Protein AF-A0A9D9TMI5-F1 (afdb_monomer_lite)

Foldseek 3Di:
DPPDPPDPCLVVQLVVLLVVLVVLLVLLVVLCVVQVVLLCPDPSVLLCCCLPPNQAQVDLQSLLFFNPLSVVCNVVVVPLVVLLVVLSVLQSQLVVLLCVQQVDGSLLVLVLCLLQLVLCSRGSALLSQLSSLQSLLLSCLLVVPLVSVLSSLLSNLRSHVLLVLQLQLLVVLQVLCCQLVVDRDCSSNVSSVSSVVSNQVRLVVSCVRNVDSCSNVSSCVVQVKDQDPFFDQLVVAPQLLLSLLVVLLLVLLVVLVVVLVCCRVVSDDDRSSLNSLSSSSVVLNVVNGGIDGNDSNPVSNVQSSHVSNVNNVSRCCVVCVPCCPVVVVVNVVSVLVNQLSLCVVPDNVVSVVRSCLSCVLSCLQPVDPPDPRNVVSSVVVSVVSSVVSSVLSSCVSVVNHSSD

Secondary structure (DSSP, 8-state):
-------THHHHHHHHHHHHHHHHHHHHHHHHTT-GGGTT-THHHHHHHHHHH-S-SS-SSGGGS-SHHHHHHHHTTT-HHHHHHHHHHHHHHHHHHHHHHH---HHHHHHHHHHTTGGGGTSSSSHHHHHHHHHHHHHHHHHT-HHHHHHHHHHHHHHSS-HHHHHHHHHHHHHHHHHHH----THHHHHHHHHHHHHHHHHHHHHHHHS-TTHHHHHHHHTT-EE-SSPPPGGGSS-HHHHHHHHHHHHHHHHHHHHHHHHHHT-----HHHHHHHHHHHHHHHHHHHEE-S--TTHHHHHHTSHHHHHHHHHHHHH-TTHHHHTHHHHHHHHHHHHHHHTTTS-HHHHHHHHHHHHHHHHHHHTS-S-HHHHHHHHHHHHHHHHHHHHHHHHHHTT--TT-

Sequence (404 aa):
MIFDNKNDNSNLKLIAFIVFLLVIFISGWAIFANNLANFFIWDAGYYHKISIENYNAYSKDTPAFFPLLPLIIASLKQNQYLITLANTFFLCSGAIILQKIIKIDLKWWMFIILTSHFFYFFLPYTESIFFIGGAILLAGIHKKQTAITCLGIAICSLSRPVFVLLSFSFIVLFFIEWYVSKKRNYTLIFYSFLALFTTACHFSYLKLKTGNWMAFFDAQKLWGHKIEKGITFPFELNHVAVGFFLIIAFVYCLVAIYFVLNVINFKIKSDRATLFSAIFLSSFLGLMINIQTPDFSGLNRYILCSPFFVYFLIAIKKNFPNLFSNQKILLFSIIAAVNIAFWSNLPLKNIITFFFSTIYFYFFYFFIPQTKISKMCFYLYCLLLLGLQIYFLNRFIHFLWVSG

Structure (mmCIF, N/CA/C/O backbone):
data_AF-A0A9D9TMI5-F1
#
_entry.id   AF-A0A9D9TMI5-F1
#
loop_
_atom_site.group_PDB
_atom_site.id
_atom_site.type_symbol
_atom_site.label_atom_id
_atom_site.label_alt_id
_atom_site.label_comp_id
_atom_site.label_asym_id
_atom_site.label_entity_id
_atom_site.label_seq_id
_atom_site.pdbx_PDB_ins_code
_atom_site.Cartn_x
_atom_site.Cartn_y
_atom_site.Cartn_z
_atom_site.occupancy
_atom_site.B_iso_or_equiv
_atom_site.auth_seq_id
_atom_site.auth_comp_id
_atom_site.auth_asym_id
_atom_site.auth_atom_id
_atom_site.pdbx_PDB_model_num
ATOM 1 N N . MET A 1 1 ? -22.854 -10.930 30.946 1.00 39.53 1 MET A N 1
ATOM 2 C CA . MET A 1 1 ? -22.493 -11.023 29.513 1.00 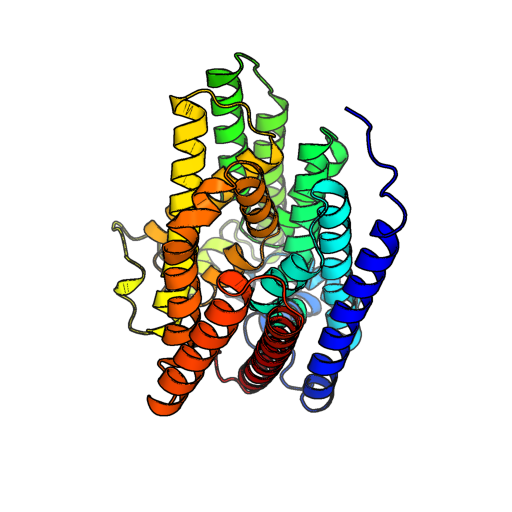39.53 1 MET A CA 1
ATOM 3 C C . MET A 1 1 ? -21.768 -12.336 29.295 1.00 39.53 1 MET A C 1
ATOM 5 O O . MET A 1 1 ? -20.617 -12.467 29.683 1.00 39.53 1 MET A O 1
ATOM 9 N N . ILE A 1 2 ? -22.489 -13.319 28.765 1.00 31.91 2 ILE A N 1
ATOM 10 C CA . ILE A 1 2 ? -21.973 -14.641 28.413 1.00 31.91 2 ILE A CA 1
ATOM 11 C C . ILE A 1 2 ? -21.154 -14.455 27.131 1.00 31.91 2 ILE A C 1
ATOM 13 O O . ILE A 1 2 ? -21.706 -14.063 26.103 1.00 31.91 2 ILE A O 1
ATOM 17 N N . PHE A 1 3 ? -19.835 -14.642 27.202 1.00 34.47 3 PHE A N 1
ATOM 18 C CA . PHE A 1 3 ? -18.997 -14.674 26.007 1.00 34.47 3 PHE A CA 1
ATOM 19 C C . PHE A 1 3 ? -19.249 -15.996 25.286 1.00 34.47 3 PHE A C 1
ATOM 21 O O . PHE A 1 3 ? -18.763 -17.056 25.664 1.00 34.47 3 PHE A O 1
ATOM 28 N N . ASP A 1 4 ? -20.099 -15.871 24.278 1.00 38.91 4 ASP A N 1
ATOM 29 C CA . ASP A 1 4 ? -20.584 -16.889 23.364 1.00 38.91 4 ASP A CA 1
ATOM 30 C C . ASP A 1 4 ? -19.421 -17.658 22.702 1.00 38.91 4 ASP A C 1
ATOM 32 O O . ASP A 1 4 ? -18.491 -17.075 22.131 1.00 38.91 4 ASP A O 1
ATOM 36 N N . ASN A 1 5 ? -19.495 -18.983 22.786 1.00 40.81 5 ASN A N 1
ATOM 37 C CA . ASN A 1 5 ? -18.499 -19.965 22.362 1.00 40.81 5 ASN A CA 1
ATOM 38 C C . ASN A 1 5 ? -18.481 -20.108 20.817 1.00 40.81 5 ASN A C 1
ATOM 40 O O . ASN A 1 5 ? -18.869 -21.129 20.260 1.00 40.81 5 ASN A O 1
ATOM 44 N N . LYS A 1 6 ? -18.098 -19.044 20.092 1.00 50.47 6 LYS A N 1
ATOM 45 C CA . LYS A 1 6 ? -18.188 -18.925 18.613 1.00 50.47 6 LYS A CA 1
ATOM 46 C C . LYS A 1 6 ? -16.836 -18.943 17.876 1.00 50.47 6 LYS A C 1
ATOM 48 O O . LYS A 1 6 ? -16.656 -18.220 16.893 1.00 50.47 6 LYS A O 1
ATOM 53 N N . ASN A 1 7 ? -15.872 -19.753 18.315 1.00 54.69 7 ASN A N 1
ATOM 54 C CA . ASN A 1 7 ? -14.544 -19.798 17.677 1.00 54.69 7 ASN A CA 1
ATOM 55 C C . ASN A 1 7 ? -14.396 -20.799 16.509 1.00 54.69 7 ASN A C 1
ATOM 57 O O . ASN A 1 7 ? -13.488 -20.610 15.695 1.00 54.69 7 ASN A O 1
ATOM 61 N N . ASP A 1 8 ? -15.302 -21.768 16.332 1.00 59.00 8 ASP A N 1
ATOM 62 C CA . ASP A 1 8 ? -15.085 -22.864 15.362 1.00 59.00 8 ASP A CA 1
ATOM 63 C C . ASP A 1 8 ? -15.176 -22.463 13.881 1.00 59.00 8 ASP A C 1
ATOM 65 O O . ASP A 1 8 ? -14.476 -23.007 13.031 1.00 59.00 8 ASP A O 1
ATOM 69 N N . ASN A 1 9 ? -15.945 -21.428 13.535 1.00 75.12 9 ASN A N 1
ATOM 70 C CA . ASN A 1 9 ? -16.114 -21.038 12.127 1.00 75.12 9 ASN A CA 1
ATOM 71 C C . ASN A 1 9 ? -15.064 -20.041 11.611 1.00 75.12 9 ASN A C 1
ATOM 73 O O . ASN A 1 9 ? -15.147 -19.595 10.464 1.00 75.12 9 ASN A O 1
ATOM 77 N N . SER A 1 10 ? -14.091 -19.641 12.432 1.00 73.38 10 SER A N 1
ATOM 78 C CA . SER A 1 10 ? -13.080 -18.657 12.022 1.00 73.38 10 SER A CA 1
ATOM 79 C C . SER A 1 10 ? -12.083 -19.235 11.009 1.00 73.38 10 SER A C 1
ATOM 81 O O . SER A 1 10 ? -11.804 -18.594 9.994 1.00 73.38 10 SER A O 1
ATOM 83 N N . ASN A 1 11 ? -11.634 -20.473 11.232 1.00 75.69 11 ASN A N 1
ATOM 84 C CA . ASN A 1 11 ? -10.727 -21.187 10.334 1.00 75.69 11 ASN A CA 1
ATOM 85 C C . ASN A 1 11 ? -11.402 -21.521 9.001 1.00 75.69 11 ASN A C 1
ATOM 87 O O . ASN A 1 11 ? -10.825 -21.273 7.947 1.00 75.69 11 ASN A O 1
ATOM 91 N N . LEU A 1 12 ? -12.656 -21.983 9.029 1.00 80.69 12 LEU A N 1
ATOM 92 C CA . LEU A 1 12 ? -13.412 -22.303 7.815 1.00 80.69 12 LEU A CA 1
ATOM 93 C C . LEU A 1 12 ? -13.601 -21.071 6.913 1.00 80.69 12 LEU A C 1
ATOM 95 O O . LEU A 1 12 ? -13.423 -21.150 5.700 1.00 80.69 12 LEU A O 1
ATOM 99 N N . LYS A 1 13 ? -13.897 -19.903 7.502 1.00 77.81 13 LYS A N 1
ATOM 100 C CA . LYS A 1 13 ? -13.994 -18.633 6.761 1.00 77.81 13 LYS A CA 1
ATOM 101 C C . LYS A 1 13 ? -12.664 -18.222 6.134 1.00 77.81 13 LYS A C 1
ATOM 103 O O . LYS A 1 13 ? -12.665 -17.696 5.025 1.00 77.81 13 LYS A O 1
ATOM 108 N N . LEU A 1 14 ? -11.549 -18.450 6.830 1.00 76.25 14 LEU A N 1
ATOM 109 C CA . LEU A 1 14 ? -10.215 -18.170 6.303 1.00 76.25 14 LEU A CA 1
ATOM 110 C C . LEU A 1 14 ? -9.853 -19.117 5.153 1.00 76.25 14 LEU A C 1
ATOM 112 O O . LEU A 1 14 ? -9.338 -18.660 4.140 1.00 76.25 14 LEU A O 1
ATOM 116 N N . ILE A 1 15 ? -10.166 -20.408 5.275 1.00 80.31 15 ILE A N 1
ATOM 117 C CA . ILE A 1 15 ? -9.958 -21.387 4.201 1.00 80.31 15 ILE A CA 1
ATOM 118 C C . ILE A 1 15 ? -10.791 -21.005 2.977 1.00 80.31 15 ILE A C 1
ATOM 120 O O . ILE A 1 15 ? -10.245 -20.888 1.886 1.00 80.31 15 ILE A O 1
ATOM 124 N N . ALA A 1 16 ? -12.085 -20.725 3.156 1.00 80.38 16 ALA A N 1
ATOM 125 C CA . ALA A 1 16 ? -12.959 -20.288 2.069 1.00 80.38 16 ALA A CA 1
ATOM 126 C C . ALA A 1 16 ? -12.439 -19.012 1.386 1.00 80.38 16 ALA A C 1
ATOM 128 O O . ALA A 1 16 ? -12.500 -18.888 0.166 1.00 80.38 16 ALA A O 1
ATOM 129 N N . PHE A 1 17 ? -11.886 -18.080 2.165 1.00 77.25 17 PHE A N 1
ATOM 130 C CA . PHE A 1 17 ? -11.252 -16.877 1.643 1.00 77.25 17 PHE A CA 1
ATOM 131 C C . PHE A 1 17 ? -10.003 -17.177 0.800 1.00 77.25 17 PHE A C 1
ATOM 133 O O . PHE A 1 17 ? -9.863 -16.642 -0.295 1.00 77.25 17 PHE A O 1
ATOM 140 N N . ILE A 1 18 ? -9.116 -18.052 1.280 1.00 80.44 18 ILE A N 1
ATOM 141 C CA . ILE A 1 18 ? -7.915 -18.460 0.540 1.00 80.44 18 ILE A CA 1
ATOM 142 C C . ILE A 1 18 ? -8.306 -19.173 -0.757 1.00 80.44 18 ILE A C 1
ATOM 144 O O . ILE A 1 18 ? -7.780 -18.841 -1.814 1.00 80.44 18 ILE A O 1
ATOM 148 N N . VAL A 1 19 ? -9.266 -20.099 -0.699 1.00 82.56 19 VAL A N 1
ATOM 149 C CA . VAL A 1 19 ? -9.790 -20.786 -1.889 1.00 82.56 19 VAL A CA 1
ATOM 150 C C . VAL A 1 19 ? -10.349 -19.777 -2.888 1.00 82.56 19 VAL A C 1
ATOM 152 O O . VAL A 1 19 ? -10.038 -19.857 -4.071 1.00 82.56 19 VAL A O 1
ATOM 155 N N . PHE A 1 20 ? -11.111 -18.785 -2.423 1.00 80.06 20 PHE A N 1
ATOM 156 C CA . PHE A 1 20 ? -11.611 -17.710 -3.276 1.00 80.06 20 PHE A CA 1
ATOM 157 C C . PHE A 1 20 ? -10.471 -16.943 -3.963 1.00 80.06 20 PHE A C 1
ATOM 159 O O . PHE A 1 20 ? -10.515 -16.761 -5.176 1.00 80.06 20 PHE A O 1
ATOM 166 N N . LEU A 1 21 ? -9.420 -16.561 -3.231 1.00 77.44 21 LEU A N 1
ATOM 167 C CA . LEU A 1 21 ? -8.250 -15.902 -3.817 1.00 77.44 21 LEU A CA 1
ATOM 168 C C . LEU A 1 21 ? -7.534 -16.770 -4.858 1.00 77.44 21 LEU A C 1
ATOM 170 O O . LEU A 1 21 ? -7.124 -16.258 -5.898 1.00 77.44 21 LEU A O 1
ATOM 174 N N . LEU A 1 22 ? -7.419 -18.074 -4.603 1.00 81.00 22 LEU A N 1
ATOM 175 C CA . LEU A 1 22 ? -6.818 -19.027 -5.536 1.00 81.00 22 LEU A CA 1
ATOM 176 C C . LEU A 1 22 ? -7.656 -19.196 -6.807 1.00 81.00 22 LEU A C 1
ATOM 178 O O . LEU A 1 22 ? -7.092 -19.258 -7.893 1.00 81.00 22 LEU A O 1
ATOM 182 N N . VAL A 1 23 ? -8.987 -19.219 -6.701 1.00 80.50 23 VAL A N 1
ATOM 183 C CA . VAL A 1 23 ? -9.873 -19.254 -7.875 1.00 80.50 23 VAL A CA 1
ATOM 184 C C . VAL A 1 23 ? -9.666 -18.009 -8.734 1.00 80.50 23 VAL A C 1
ATOM 186 O O . VAL A 1 23 ? -9.508 -18.129 -9.948 1.00 80.50 23 VAL A O 1
ATOM 189 N N . ILE A 1 24 ? -9.596 -16.824 -8.113 1.00 73.94 24 ILE A N 1
ATOM 190 C CA . ILE A 1 24 ? -9.294 -15.585 -8.840 1.00 73.94 24 ILE A CA 1
ATOM 191 C C . ILE A 1 24 ? -7.933 -15.697 -9.528 1.00 73.94 24 ILE A C 1
ATOM 193 O O . ILE A 1 24 ? -7.840 -15.429 -10.724 1.00 73.94 24 ILE A O 1
ATOM 197 N N . PHE A 1 25 ? -6.903 -16.139 -8.804 1.00 79.00 25 PHE A N 1
ATOM 198 C CA . PHE A 1 25 ? -5.564 -16.335 -9.354 1.00 79.00 25 PHE A CA 1
ATOM 199 C C . PHE A 1 25 ? -5.578 -17.249 -10.583 1.00 79.00 25 PHE A C 1
ATOM 201 O O . PHE A 1 25 ? -5.112 -16.839 -11.640 1.00 79.00 25 PHE A O 1
ATOM 208 N N . ILE A 1 26 ? -6.170 -18.442 -10.479 1.00 80.94 26 ILE A N 1
ATOM 209 C CA . ILE A 1 26 ? -6.249 -19.414 -11.581 1.00 80.94 26 ILE A CA 1
ATOM 210 C C . ILE A 1 26 ? -7.005 -18.819 -12.777 1.00 80.94 26 ILE A C 1
ATOM 212 O O . ILE A 1 26 ? -6.574 -18.969 -13.919 1.00 80.94 26 ILE A O 1
ATOM 216 N N . SER A 1 27 ? -8.107 -18.107 -12.525 1.00 74.12 27 SER A N 1
ATOM 217 C CA . SER A 1 27 ? -8.909 -17.494 -13.589 1.00 74.12 27 SER A CA 1
ATOM 218 C C . SER A 1 27 ? -8.182 -16.357 -14.314 1.00 74.12 27 SER A C 1
ATOM 220 O O . SER A 1 27 ? -8.213 -16.302 -15.541 1.00 74.12 27 SER A O 1
ATOM 222 N N . GLY A 1 28 ? -7.471 -15.488 -13.586 1.00 71.56 28 GLY A N 1
ATOM 223 C CA . GLY A 1 28 ? -6.621 -14.459 -14.184 1.00 71.56 28 GLY A CA 1
ATOM 224 C C . GLY A 1 28 ? -5.441 -15.073 -14.935 1.00 71.56 28 GLY A C 1
ATOM 225 O O . GLY A 1 28 ? -5.059 -14.610 -16.005 1.00 71.56 28 GLY A O 1
ATOM 226 N N . TRP A 1 29 ? -4.899 -16.168 -14.409 1.00 75.31 29 TRP A N 1
ATOM 227 C CA . TRP A 1 29 ? -3.773 -16.878 -14.994 1.00 75.31 29 TR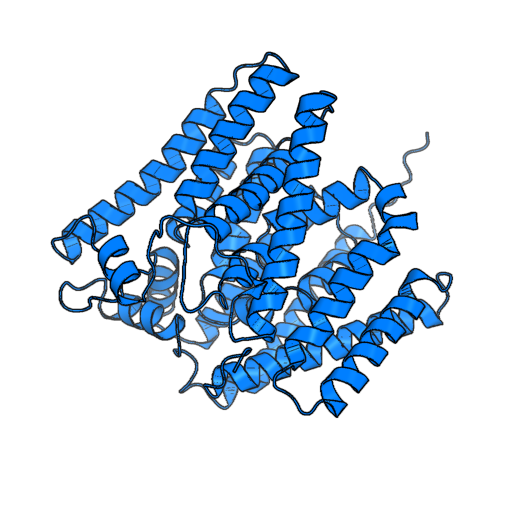P A CA 1
ATOM 228 C C . TRP A 1 29 ? -4.085 -17.529 -16.343 1.00 75.31 29 TRP A C 1
ATOM 230 O O . TRP A 1 29 ? -3.270 -17.436 -17.259 1.00 75.31 29 TRP A O 1
ATOM 240 N N . ALA A 1 30 ? -5.274 -18.115 -16.503 1.00 76.44 30 ALA A N 1
ATOM 241 C CA . ALA A 1 30 ? -5.716 -18.683 -17.779 1.00 76.44 30 ALA A CA 1
ATOM 242 C C . ALA A 1 30 ? -5.681 -17.657 -18.932 1.00 76.44 30 ALA A C 1
ATOM 244 O O . ALA A 1 30 ? -5.489 -18.024 -20.088 1.00 76.44 30 ALA A O 1
ATOM 245 N N . ILE A 1 31 ? -5.818 -16.368 -18.612 1.00 71.25 31 ILE A N 1
ATOM 246 C CA . ILE A 1 31 ? -5.723 -15.260 -19.569 1.00 71.25 31 ILE A CA 1
ATOM 247 C C . ILE A 1 31 ? -4.254 -14.941 -19.874 1.00 71.25 31 ILE A C 1
ATOM 249 O O . ILE A 1 31 ? -3.884 -14.773 -21.035 1.00 71.25 31 ILE A O 1
ATOM 253 N N . PHE A 1 32 ? -3.402 -14.899 -18.843 1.00 71.19 32 PHE A N 1
ATOM 254 C CA . PHE A 1 32 ? -1.969 -14.617 -18.983 1.00 71.19 32 PHE A CA 1
ATOM 255 C C . PHE A 1 32 ? -1.207 -15.687 -19.762 1.00 71.19 32 PHE A C 1
ATOM 257 O O . PHE A 1 32 ? -0.306 -15.342 -20.526 1.00 71.19 32 PHE A O 1
ATOM 264 N N . ALA A 1 33 ? -1.554 -16.964 -19.580 1.00 74.12 33 ALA A N 1
ATOM 265 C CA . ALA A 1 33 ? -0.843 -18.086 -20.193 1.00 74.12 33 ALA A CA 1
ATOM 266 C C . ALA A 1 33 ? -0.752 -17.968 -21.727 1.00 74.12 33 ALA A C 1
ATOM 268 O O . ALA A 1 33 ? 0.215 -18.434 -22.323 1.00 74.12 33 ALA A O 1
ATOM 269 N N . ASN A 1 34 ? -1.708 -17.276 -22.353 1.00 76.69 34 ASN A N 1
ATOM 270 C CA . ASN A 1 34 ? -1.758 -17.089 -23.801 1.00 76.69 34 ASN A CA 1
ATOM 271 C C . ASN A 1 34 ? -1.023 -15.827 -24.302 1.00 76.69 34 ASN A C 1
ATOM 273 O O . ASN A 1 34 ? -0.873 -15.671 -25.508 1.00 76.69 34 ASN A O 1
ATOM 277 N N . ASN A 1 35 ? -0.561 -14.930 -23.418 1.00 79.19 35 ASN A N 1
ATOM 278 C CA . ASN A 1 35 ? -0.006 -13.612 -23.777 1.00 79.19 35 ASN A CA 1
ATOM 279 C C . ASN A 1 35 ? 1.252 -13.236 -22.964 1.00 79.19 35 ASN A C 1
ATOM 281 O O . ASN A 1 35 ? 1.428 -12.090 -22.547 1.00 79.19 35 ASN A O 1
ATOM 285 N N . LEU A 1 36 ? 2.161 -14.192 -22.754 1.00 75.38 36 LEU A N 1
ATOM 286 C CA . LEU A 1 36 ? 3.389 -13.996 -21.961 1.00 75.38 36 LEU A CA 1
ATOM 287 C C . LEU A 1 36 ? 4.284 -12.853 -22.480 1.00 75.38 36 LEU A C 1
ATOM 289 O O . LEU A 1 36 ? 4.980 -12.206 -21.696 1.00 75.38 36 LEU A O 1
ATOM 293 N N . ALA A 1 37 ? 4.250 -12.561 -23.784 1.00 79.50 37 ALA A N 1
ATOM 294 C CA . ALA A 1 37 ? 5.027 -11.472 -24.386 1.00 79.50 37 ALA A CA 1
ATOM 295 C C . ALA A 1 37 ? 4.688 -10.092 -23.790 1.00 79.50 37 ALA A C 1
ATOM 297 O O . ALA A 1 37 ? 5.555 -9.228 -23.696 1.00 79.50 37 ALA A O 1
ATOM 298 N N . ASN A 1 38 ? 3.454 -9.915 -23.312 1.00 85.19 38 ASN A N 1
ATOM 299 C CA . ASN A 1 38 ? 2.956 -8.643 -22.800 1.00 85.19 38 ASN A CA 1
ATOM 300 C C . ASN A 1 38 ? 2.945 -8.576 -21.265 1.00 85.19 38 ASN A C 1
ATOM 302 O O . ASN A 1 38 ? 2.298 -7.711 -20.688 1.00 85.19 38 ASN A O 1
ATOM 306 N N . PHE A 1 39 ? 3.626 -9.484 -20.564 1.00 84.06 39 PHE A N 1
ATOM 307 C CA . PHE A 1 39 ? 3.627 -9.481 -19.097 1.00 84.06 39 PHE A CA 1
ATOM 308 C C . PHE A 1 39 ? 4.449 -8.326 -18.495 1.00 84.06 39 PHE A C 1
ATOM 310 O O . PHE A 1 39 ? 4.118 -7.813 -17.427 1.00 84.06 39 PHE A O 1
ATOM 317 N N . PHE A 1 40 ? 5.508 -7.896 -19.190 1.00 90.56 40 PHE A N 1
ATOM 318 C CA . PHE A 1 40 ? 6.421 -6.830 -18.758 1.00 90.56 40 PHE A CA 1
ATOM 319 C C . PHE A 1 40 ? 6.156 -5.495 -19.470 1.00 90.56 40 PHE A C 1
ATOM 321 O O . PHE A 1 40 ? 7.068 -4.837 -19.960 1.00 90.56 40 PHE A O 1
ATOM 328 N N . ILE A 1 41 ? 4.889 -5.096 -19.533 1.00 89.38 41 ILE A N 1
ATOM 329 C CA . ILE A 1 41 ? 4.446 -3.814 -20.102 1.00 89.38 41 ILE A CA 1
ATOM 330 C C . ILE A 1 41 ? 4.252 -2.756 -19.006 1.00 89.38 41 ILE A C 1
ATOM 332 O O . ILE A 1 41 ? 4.058 -3.094 -17.836 1.00 89.38 41 ILE A O 1
ATOM 336 N N . TRP A 1 42 ? 4.262 -1.472 -19.374 1.00 90.50 42 TRP A N 1
ATOM 337 C CA . TRP A 1 42 ? 4.088 -0.357 -18.429 1.00 90.50 42 TRP A CA 1
ATOM 338 C C . TRP A 1 42 ? 5.146 -0.385 -17.303 1.00 90.50 42 TRP A C 1
ATOM 340 O O . TRP A 1 42 ? 6.328 -0.608 -17.575 1.00 90.50 42 TRP A O 1
ATOM 350 N N . ASP A 1 43 ? 4.742 -0.209 -16.037 1.00 92.00 43 ASP A N 1
ATOM 351 C CA . ASP A 1 43 ? 5.648 -0.192 -14.879 1.00 92.00 43 ASP A CA 1
ATOM 352 C C . ASP A 1 43 ? 6.439 -1.504 -14.735 1.00 92.00 43 ASP A C 1
ATOM 354 O O . ASP A 1 43 ? 7.593 -1.506 -14.301 1.00 92.00 43 ASP A O 1
ATOM 358 N N . ALA A 1 44 ? 5.846 -2.627 -15.160 1.00 94.19 44 ALA A N 1
ATOM 359 C CA . ALA A 1 44 ? 6.474 -3.944 -15.123 1.00 94.19 44 ALA A CA 1
ATOM 360 C C . ALA A 1 44 ? 7.765 -4.004 -15.942 1.00 94.19 44 ALA A C 1
ATOM 362 O O . ALA A 1 44 ? 8.721 -4.662 -15.528 1.00 94.19 44 ALA A O 1
ATOM 363 N N . GLY A 1 45 ? 7.790 -3.319 -17.089 1.00 95.00 45 GLY A N 1
ATOM 364 C CA . GLY A 1 45 ? 8.949 -3.277 -17.974 1.00 95.00 45 GLY A CA 1
ATOM 365 C C . GLY A 1 45 ? 10.152 -2.632 -17.294 1.00 95.00 45 GLY A C 1
ATOM 366 O O . GLY A 1 45 ? 11.264 -3.149 -17.378 1.00 95.00 45 GLY A O 1
ATOM 367 N N . TYR A 1 46 ? 9.933 -1.565 -16.522 1.00 95.75 46 TYR A N 1
ATOM 368 C CA . TYR A 1 46 ? 11.003 -0.921 -15.760 1.00 95.75 46 TYR A CA 1
ATOM 369 C C . TYR A 1 46 ? 11.513 -1.804 -14.622 1.00 95.75 46 TYR A C 1
ATOM 371 O O . TYR A 1 46 ? 12.725 -1.925 -14.441 1.00 95.75 46 TYR A O 1
ATOM 379 N N . TYR A 1 47 ? 10.620 -2.471 -13.882 1.00 97.06 47 TYR A N 1
ATOM 380 C CA . TYR A 1 47 ? 11.038 -3.408 -12.836 1.00 97.06 47 TYR A CA 1
ATOM 381 C C . TYR A 1 47 ? 11.833 -4.592 -13.402 1.00 97.06 47 TYR A C 1
ATOM 383 O O . TYR A 1 47 ? 12.835 -5.002 -12.811 1.00 97.06 47 TYR A O 1
ATOM 391 N N . HIS A 1 48 ? 11.418 -5.114 -14.559 1.00 96.38 48 HIS A N 1
ATOM 392 C CA . HIS A 1 48 ? 12.126 -6.173 -15.277 1.00 96.38 48 HIS A CA 1
ATOM 393 C C . HIS A 1 48 ? 13.495 -5.704 -15.773 1.00 96.38 48 HIS A C 1
ATOM 395 O O . HIS A 1 48 ? 14.493 -6.366 -15.487 1.00 96.38 48 HIS A O 1
ATOM 401 N N . LYS A 1 49 ? 13.579 -4.517 -16.381 1.00 96.50 49 LYS A N 1
ATOM 402 C CA . LYS A 1 49 ? 14.847 -3.910 -16.805 1.00 96.50 49 LYS A CA 1
ATOM 403 C C . LYS A 1 49 ? 15.832 -3.764 -15.643 1.00 96.50 49 LYS A C 1
ATOM 405 O O . LYS A 1 49 ? 16.966 -4.218 -15.751 1.00 96.50 49 LYS A O 1
ATOM 410 N N . ILE A 1 50 ? 15.392 -3.227 -14.500 1.00 97.31 50 ILE A N 1
ATOM 411 C CA . ILE A 1 50 ? 16.237 -3.101 -13.296 1.00 97.31 50 ILE A CA 1
ATOM 412 C C . ILE A 1 50 ? 16.678 -4.479 -12.784 1.00 97.31 50 ILE A C 1
ATOM 414 O O . ILE A 1 50 ? 17.789 -4.619 -12.278 1.00 97.31 50 ILE A O 1
ATOM 418 N N . SER A 1 51 ? 15.841 -5.511 -12.918 1.00 97.19 51 SER A N 1
ATOM 419 C CA . SER A 1 51 ? 16.191 -6.868 -12.479 1.00 97.19 51 SER A CA 1
ATOM 420 C C . SER A 1 51 ? 17.308 -7.515 -13.312 1.00 97.19 51 SER A C 1
ATOM 422 O O . SER A 1 51 ? 18.047 -8.342 -12.780 1.00 97.19 51 SER A O 1
ATOM 424 N N . ILE A 1 52 ? 17.443 -7.136 -14.590 1.00 96.69 52 ILE A N 1
ATOM 425 C CA . ILE A 1 52 ? 18.486 -7.629 -15.504 1.00 96.69 52 ILE A CA 1
ATOM 426 C C . ILE A 1 52 ? 19.731 -6.748 -15.426 1.00 96.69 52 ILE A C 1
ATOM 428 O O . ILE A 1 52 ? 20.839 -7.235 -15.219 1.00 96.69 52 ILE A O 1
ATOM 432 N N . GLU A 1 53 ? 19.544 -5.446 -15.618 1.00 96.00 53 GLU A N 1
ATOM 433 C CA . GLU A 1 53 ? 20.626 -4.496 -15.883 1.00 96.00 53 GLU A CA 1
ATOM 434 C C . GLU A 1 53 ? 21.091 -3.761 -14.622 1.00 96.00 53 GLU A C 1
ATOM 436 O O . GLU A 1 53 ? 22.071 -3.014 -14.667 1.00 96.00 53 GLU A O 1
ATOM 441 N N . ASN A 1 54 ? 20.408 -3.965 -13.487 1.00 95.38 54 ASN A N 1
ATOM 442 C CA . ASN A 1 54 ? 20.493 -3.093 -12.317 1.00 95.38 54 ASN A CA 1
ATOM 443 C C . ASN A 1 54 ? 20.077 -1.643 -12.667 1.00 95.38 54 ASN A C 1
ATOM 445 O O . ASN A 1 54 ? 19.616 -1.341 -13.767 1.00 95.38 54 ASN A O 1
ATOM 449 N N . TYR A 1 55 ? 20.216 -0.715 -11.723 1.00 94.69 55 TYR A N 1
ATOM 450 C CA . TYR A 1 55 ? 20.203 0.706 -12.052 1.00 94.69 55 TYR A CA 1
ATOM 451 C C . TYR A 1 55 ? 21.476 1.033 -12.831 1.00 94.69 55 TYR A C 1
ATOM 453 O O . TYR A 1 55 ? 22.580 0.705 -12.388 1.00 94.69 55 TYR A O 1
ATOM 461 N N . ASN A 1 56 ? 21.321 1.697 -13.973 1.00 88.88 56 ASN A N 1
ATOM 462 C CA . ASN A 1 56 ? 22.432 2.119 -14.815 1.00 88.88 56 ASN A CA 1
ATOM 463 C C . ASN A 1 56 ? 22.361 3.636 -15.066 1.00 88.88 56 ASN A C 1
ATOM 465 O O . ASN A 1 56 ? 21.288 4.236 -15.012 1.00 88.88 56 ASN A O 1
ATOM 469 N N . ALA A 1 57 ? 23.511 4.271 -15.307 1.00 82.50 57 ALA A N 1
ATOM 470 C CA . ALA A 1 57 ? 23.596 5.724 -15.486 1.00 82.50 57 ALA A CA 1
ATOM 471 C C . ALA A 1 57 ? 22.974 6.227 -16.805 1.00 82.50 57 ALA A C 1
ATOM 473 O O . ALA A 1 57 ? 22.703 7.419 -16.943 1.00 82.50 57 ALA A O 1
ATOM 474 N N . TYR A 1 58 ? 22.748 5.334 -17.772 1.00 84.81 58 TYR A N 1
ATOM 475 C CA . TYR A 1 58 ? 22.231 5.677 -19.100 1.00 84.81 58 TYR A CA 1
ATOM 476 C C . TYR A 1 58 ? 20.695 5.669 -19.163 1.00 84.81 58 TYR A C 1
ATOM 478 O O . TYR A 1 58 ? 20.101 6.364 -19.988 1.00 84.81 58 TYR A O 1
ATOM 486 N N . SER A 1 59 ? 20.038 4.919 -18.279 1.00 87.88 59 SER A N 1
ATOM 487 C CA . SER A 1 59 ? 18.586 4.815 -18.165 1.00 87.88 59 SER A CA 1
ATOM 488 C C . SER A 1 59 ? 18.087 5.928 -17.257 1.00 87.88 59 SER A C 1
ATOM 490 O O . SER A 1 59 ? 18.251 5.890 -16.040 1.00 87.88 59 SER A O 1
ATOM 492 N N . LYS A 1 60 ? 17.481 6.951 -17.856 1.00 89.19 60 LYS A N 1
ATOM 493 C CA . LYS A 1 60 ? 17.013 8.131 -17.116 1.00 89.19 60 LYS A CA 1
ATOM 494 C C . LYS A 1 60 ? 15.675 7.917 -16.393 1.00 89.19 60 LYS A C 1
ATOM 496 O O . LYS A 1 60 ? 15.277 8.744 -15.588 1.00 89.19 60 LYS A O 1
ATOM 501 N N . ASP A 1 61 ? 14.990 6.824 -16.690 1.00 92.00 61 ASP A N 1
ATOM 502 C CA . ASP A 1 61 ? 13.636 6.462 -16.262 1.00 92.00 61 ASP A CA 1
ATOM 503 C C . ASP A 1 61 ? 13.605 5.445 -15.108 1.00 92.00 61 ASP A C 1
ATOM 505 O O . ASP A 1 61 ? 12.822 5.594 -14.173 1.00 92.00 61 ASP A O 1
ATOM 509 N N . THR A 1 62 ? 14.485 4.440 -15.114 1.00 94.81 62 THR A N 1
ATOM 510 C CA . THR A 1 62 ? 14.532 3.400 -14.071 1.00 94.81 62 THR A CA 1
ATOM 511 C C . THR A 1 62 ? 14.772 3.914 -12.647 1.00 94.81 62 THR A C 1
ATOM 513 O O . THR A 1 62 ? 14.225 3.303 -11.725 1.00 94.81 62 THR A O 1
ATOM 516 N N . PRO A 1 63 ? 15.483 5.037 -12.395 1.00 96.06 63 PRO A N 1
ATOM 517 C CA . PRO A 1 63 ? 15.622 5.574 -11.043 1.00 96.06 63 PRO A CA 1
ATOM 518 C C . PRO A 1 63 ? 14.303 6.012 -10.388 1.00 96.06 63 PRO A C 1
ATOM 520 O O . PRO A 1 63 ? 14.294 6.230 -9.181 1.00 96.06 63 PRO A O 1
ATOM 523 N N . ALA A 1 64 ? 13.194 6.125 -11.136 1.00 94.06 64 ALA A N 1
ATOM 524 C CA . ALA A 1 64 ? 11.860 6.378 -10.581 1.00 94.06 64 ALA A CA 1
ATOM 525 C C . ALA A 1 64 ? 11.296 5.191 -9.771 1.00 94.06 64 ALA A C 1
ATOM 527 O O . ALA A 1 64 ? 10.326 5.354 -9.027 1.00 94.06 64 ALA A O 1
ATOM 528 N N . PHE A 1 65 ? 11.884 4.001 -9.902 1.00 95.56 65 PHE A N 1
ATOM 529 C CA . PHE A 1 65 ? 11.368 2.763 -9.329 1.00 95.56 65 PHE A CA 1
ATOM 530 C C . PHE A 1 65 ? 12.203 2.277 -8.151 1.00 95.56 65 PHE A C 1
ATOM 532 O O . PHE A 1 65 ? 13.423 2.409 -8.123 1.00 95.56 65 PHE A O 1
ATOM 539 N N . PHE A 1 66 ? 11.526 1.667 -7.181 1.00 96.62 66 PHE A N 1
ATOM 540 C CA . PHE A 1 66 ? 12.113 1.221 -5.920 1.00 96.62 66 PHE A CA 1
ATOM 541 C C . PHE A 1 66 ? 12.601 -0.237 -5.989 1.00 96.62 66 PHE A C 1
ATOM 543 O O . PHE A 1 66 ? 12.072 -1.031 -6.772 1.00 96.62 66 PHE A O 1
ATOM 550 N N . PRO A 1 67 ? 13.601 -0.616 -5.173 1.00 97.50 67 PRO A N 1
ATOM 551 C CA . PRO A 1 67 ? 14.463 -1.755 -5.480 1.00 97.50 67 PRO A CA 1
ATOM 552 C C . PRO A 1 67 ? 13.886 -3.117 -5.082 1.00 97.50 67 PRO A C 1
ATOM 554 O O . PRO A 1 67 ? 14.350 -4.137 -5.588 1.00 97.50 67 PRO A O 1
ATOM 557 N N . LEU A 1 68 ? 12.895 -3.180 -4.185 1.00 97.94 68 LEU A N 1
ATOM 558 C CA . LEU A 1 68 ? 12.473 -4.459 -3.605 1.00 97.94 68 LEU A CA 1
ATOM 559 C C . LEU A 1 68 ? 11.855 -5.415 -4.633 1.00 97.94 68 LEU A C 1
ATOM 561 O O . LEU A 1 68 ? 12.168 -6.603 -4.633 1.00 97.94 68 LEU A O 1
ATOM 565 N N . LEU A 1 69 ? 11.006 -4.912 -5.529 1.00 97.75 69 LEU A N 1
ATOM 566 C CA . LEU A 1 69 ? 10.397 -5.749 -6.561 1.00 97.75 69 LEU A CA 1
ATOM 567 C C . LEU A 1 69 ? 11.410 -6.221 -7.622 1.00 97.75 69 LEU A C 1
ATOM 569 O O . LEU A 1 69 ? 11.426 -7.421 -7.886 1.00 97.75 69 LEU A O 1
ATOM 573 N N . PRO A 1 70 ? 12.296 -5.372 -8.182 1.00 97.94 70 PRO A N 1
ATOM 574 C CA . PRO A 1 70 ? 13.377 -5.835 -9.052 1.00 97.94 70 PRO A CA 1
ATOM 575 C C . PRO A 1 70 ? 14.236 -6.943 -8.437 1.00 97.94 70 PRO A C 1
ATOM 577 O O . PRO A 1 70 ? 14.562 -7.907 -9.124 1.00 97.94 70 PRO A O 1
ATOM 580 N N . LEU A 1 71 ? 14.553 -6.857 -7.137 1.00 98.06 71 LEU A N 1
ATOM 581 C CA . LEU A 1 71 ? 15.285 -7.911 -6.421 1.00 98.06 71 LEU A CA 1
ATOM 582 C C . LEU A 1 71 ? 14.500 -9.232 -6.370 1.00 98.06 71 LEU A C 1
ATOM 584 O O . LEU A 1 71 ? 15.074 -10.311 -6.530 1.00 98.06 71 LEU A O 1
ATOM 588 N N . ILE A 1 72 ? 13.179 -9.162 -6.196 1.00 98.19 72 ILE A N 1
ATOM 589 C CA . ILE A 1 72 ? 12.306 -10.341 -6.238 1.00 98.19 72 ILE A CA 1
ATOM 590 C C . ILE A 1 72 ? 12.258 -10.914 -7.661 1.00 98.19 72 ILE A C 1
ATOM 592 O O . ILE A 1 72 ? 12.482 -12.107 -7.835 1.00 98.19 72 ILE A O 1
ATOM 596 N N . ILE A 1 73 ? 12.072 -10.084 -8.690 1.00 97.75 73 ILE A N 1
ATOM 597 C CA . ILE A 1 73 ? 12.068 -10.522 -10.097 1.00 97.75 73 ILE A CA 1
ATOM 598 C C . ILE A 1 73 ? 13.400 -11.195 -10.467 1.00 97.75 73 ILE A C 1
ATOM 600 O O . ILE A 1 73 ? 13.398 -12.270 -11.070 1.00 97.75 73 ILE A O 1
ATOM 604 N N . ALA A 1 74 ? 14.530 -10.609 -10.059 1.00 97.69 74 ALA A N 1
ATOM 605 C CA . ALA A 1 74 ? 15.859 -11.164 -10.298 1.00 97.69 74 ALA A CA 1
ATOM 606 C C . ALA A 1 74 ? 16.046 -12.523 -9.604 1.00 97.69 74 ALA A C 1
ATOM 608 O O . ALA A 1 74 ? 16.507 -13.477 -10.232 1.00 97.69 74 ALA A O 1
ATOM 609 N N . SER A 1 75 ? 15.640 -12.648 -8.333 1.00 98.12 75 SER A N 1
ATOM 610 C CA . SER A 1 75 ? 15.768 -13.911 -7.584 1.00 98.12 75 SER A CA 1
ATOM 611 C C . SER A 1 75 ? 14.886 -15.034 -8.141 1.00 98.12 75 SER A C 1
ATOM 613 O O . SER A 1 75 ? 15.267 -16.202 -8.093 1.00 98.12 75 SER A O 1
ATOM 615 N N . LEU A 1 76 ? 13.759 -14.685 -8.766 1.00 97.50 76 LEU A N 1
ATOM 616 C CA . LEU A 1 76 ? 12.873 -15.613 -9.474 1.00 97.50 76 LEU A CA 1
ATOM 617 C C . LEU A 1 76 ? 13.289 -15.860 -10.935 1.00 97.50 76 LEU A C 1
ATOM 619 O O . LEU A 1 76 ? 12.513 -16.429 -11.706 1.00 97.50 76 LEU A O 1
ATOM 623 N N . LYS A 1 77 ? 14.499 -15.435 -11.333 1.00 97.00 77 LYS A N 1
ATOM 624 C CA . LYS A 1 77 ? 15.047 -15.569 -12.695 1.00 97.00 77 LYS A CA 1
ATOM 625 C C . LYS A 1 77 ? 14.098 -15.034 -13.773 1.00 97.00 77 LYS A C 1
ATOM 627 O O . LYS A 1 77 ? 13.998 -15.613 -14.850 1.00 97.00 77 LYS A O 1
ATOM 632 N N . GLN A 1 78 ? 13.373 -13.958 -13.458 1.00 94.19 78 GLN A N 1
ATOM 633 C CA . GLN A 1 78 ? 12.419 -13.295 -14.356 1.00 94.19 78 GLN A CA 1
ATOM 634 C C . GLN A 1 78 ? 11.276 -14.205 -14.843 1.00 94.19 78 GLN A C 1
ATOM 636 O O . GLN A 1 78 ? 10.595 -13.896 -15.820 1.00 94.19 78 GLN A O 1
ATOM 641 N N . ASN A 1 79 ? 11.034 -15.328 -14.161 1.00 93.12 79 ASN A N 1
ATOM 642 C CA . ASN A 1 79 ? 9.967 -16.244 -14.524 1.00 93.12 79 ASN A CA 1
ATOM 643 C C . ASN A 1 79 ? 8.608 -15.639 -14.144 1.00 93.12 79 ASN A C 1
ATOM 645 O O . ASN A 1 79 ? 8.291 -15.476 -12.965 1.00 93.12 79 ASN A O 1
ATOM 649 N N . GLN A 1 80 ? 7.798 -15.339 -15.157 1.00 90.19 80 GLN A N 1
ATOM 650 C CA . GLN A 1 80 ? 6.497 -14.681 -15.014 1.00 90.19 80 GLN A CA 1
ATOM 651 C C . GLN A 1 80 ? 5.558 -15.454 -14.077 1.00 90.19 80 GLN A C 1
ATOM 653 O O . GLN A 1 80 ? 4.937 -14.862 -13.196 1.00 90.19 80 GLN A O 1
ATOM 658 N N . TYR A 1 81 ? 5.544 -16.787 -14.182 1.00 88.88 81 TYR A N 1
ATOM 659 C CA . TYR A 1 81 ? 4.742 -17.664 -13.329 1.00 88.88 81 TYR A CA 1
ATOM 660 C C . TYR A 1 81 ? 5.131 -17.553 -11.861 1.00 88.88 81 TYR A C 1
ATOM 662 O O . TYR A 1 81 ? 4.269 -17.401 -10.993 1.00 88.88 81 TYR A O 1
ATOM 670 N N . LEU A 1 82 ? 6.434 -17.593 -11.582 1.00 92.56 82 LEU A N 1
ATOM 671 C CA . LEU A 1 82 ? 6.938 -17.464 -10.221 1.00 92.56 82 LEU A CA 1
ATOM 672 C C . LEU A 1 82 ? 6.657 -16.071 -9.651 1.00 92.56 82 LEU A C 1
ATOM 674 O O . LEU A 1 82 ? 6.345 -15.961 -8.468 1.00 92.56 82 LEU A O 1
ATOM 678 N N . ILE A 1 83 ? 6.718 -15.018 -10.471 1.00 93.31 83 ILE A N 1
ATOM 679 C CA . ILE A 1 83 ? 6.435 -13.644 -10.034 1.00 93.31 83 ILE A CA 1
ATOM 680 C C . ILE A 1 83 ? 4.955 -13.477 -9.667 1.00 93.31 83 ILE A C 1
ATOM 682 O O . ILE A 1 83 ? 4.652 -12.988 -8.578 1.00 93.31 83 ILE A O 1
ATOM 686 N N . THR A 1 84 ? 4.023 -13.928 -10.514 1.00 90.06 84 THR A N 1
ATOM 687 C CA . THR A 1 84 ? 2.582 -13.883 -10.198 1.00 90.06 84 THR A CA 1
ATOM 688 C C . THR A 1 84 ? 2.264 -14.737 -8.967 1.00 90.06 84 THR A C 1
ATOM 690 O O . THR A 1 84 ? 1.482 -14.317 -8.107 1.00 90.06 84 THR A O 1
ATOM 693 N N . LEU A 1 85 ? 2.894 -15.910 -8.831 1.00 90.44 85 LEU A N 1
ATOM 694 C CA . LEU A 1 85 ? 2.747 -16.764 -7.650 1.00 90.44 85 LEU A CA 1
ATOM 695 C C . LEU A 1 85 ? 3.252 -16.062 -6.380 1.00 90.44 85 LEU A C 1
ATOM 697 O O . LEU A 1 85 ? 2.547 -16.048 -5.371 1.00 90.44 85 LEU A O 1
ATOM 701 N N . ALA A 1 86 ? 4.427 -15.429 -6.432 1.00 94.56 86 ALA A N 1
ATOM 702 C CA . ALA A 1 86 ? 4.986 -14.670 -5.317 1.00 94.56 86 ALA A CA 1
ATOM 703 C C . ALA A 1 86 ? 4.078 -13.496 -4.916 1.00 94.56 86 ALA A C 1
ATOM 705 O O . ALA A 1 86 ? 3.783 -13.312 -3.735 1.00 94.56 86 ALA A O 1
ATOM 706 N N . ASN A 1 87 ? 3.555 -12.748 -5.888 1.00 93.50 87 ASN A N 1
ATOM 707 C CA . ASN A 1 87 ? 2.637 -11.643 -5.620 1.00 93.50 87 ASN A CA 1
ATOM 708 C C . ASN A 1 87 ? 1.320 -12.110 -4.990 1.00 93.50 87 ASN A C 1
ATOM 710 O O . ASN A 1 87 ? 0.846 -11.517 -4.017 1.00 93.50 87 ASN A O 1
ATOM 714 N N . THR A 1 88 ? 0.784 -13.230 -5.467 1.00 90.19 88 THR A N 1
ATOM 715 C CA . THR A 1 88 ? -0.404 -13.865 -4.884 1.00 90.19 88 THR A CA 1
ATOM 716 C C . THR A 1 88 ? -0.140 -14.326 -3.457 1.00 90.19 88 THR A C 1
ATOM 718 O O . THR A 1 88 ? -0.967 -14.109 -2.568 1.00 90.19 88 THR A O 1
ATOM 721 N N . PHE A 1 89 ? 1.035 -14.904 -3.207 1.00 92.81 89 PHE A N 1
ATOM 722 C CA . PHE A 1 89 ? 1.460 -15.302 -1.872 1.00 92.81 89 PHE A CA 1
ATOM 723 C C . PHE A 1 89 ? 1.557 -14.104 -0.917 1.00 92.81 89 PHE A C 1
ATOM 725 O O . PHE A 1 89 ? 1.041 -14.178 0.202 1.00 92.81 89 PHE A O 1
ATOM 732 N N . PHE A 1 90 ? 2.153 -12.985 -1.344 1.00 95.94 90 PHE A N 1
ATOM 733 C CA . PHE A 1 90 ? 2.236 -11.765 -0.534 1.00 95.94 90 PHE A CA 1
ATOM 734 C C . PHE A 1 90 ? 0.854 -11.204 -0.201 1.00 95.94 90 PHE A C 1
ATOM 736 O O . PHE A 1 90 ? 0.571 -10.906 0.960 1.00 95.94 90 PHE A O 1
ATOM 743 N N . LEU A 1 91 ? -0.035 -11.131 -1.190 1.00 92.69 91 LEU A N 1
ATOM 744 C CA . LEU A 1 91 ? -1.411 -10.690 -1.001 1.00 92.69 91 LEU A CA 1
ATOM 745 C C . LEU A 1 91 ? -2.173 -11.580 -0.008 1.00 92.69 91 LEU A C 1
ATOM 747 O O . LEU A 1 91 ? -2.738 -11.073 0.964 1.00 92.69 91 LEU A O 1
ATOM 751 N N . CYS A 1 92 ? -2.153 -12.902 -0.212 1.00 90.75 92 CYS A N 1
ATOM 752 C CA . CYS A 1 92 ? -2.809 -13.862 0.679 1.00 90.75 92 CYS A CA 1
ATOM 753 C C . CYS A 1 92 ? -2.266 -13.741 2.106 1.00 90.75 92 CYS A C 1
ATOM 755 O O . CYS A 1 92 ? -3.033 -13.660 3.065 1.00 90.75 92 CYS A O 1
ATOM 757 N N . SER A 1 93 ? -0.943 -13.661 2.247 1.00 94.62 93 SER A N 1
ATOM 758 C CA . SER A 1 93 ? -0.275 -13.513 3.539 1.00 94.62 93 SER A CA 1
ATOM 759 C C . SER A 1 93 ? -0.672 -12.209 4.236 1.00 94.62 93 SER A C 1
ATOM 761 O O . SER A 1 93 ? -1.012 -12.221 5.420 1.00 94.62 93 SER A O 1
ATOM 763 N N . GLY A 1 94 ? -0.716 -11.090 3.507 1.00 95.25 94 GLY A N 1
ATOM 764 C CA . GLY A 1 94 ? -1.132 -9.794 4.044 1.00 95.25 94 GLY A CA 1
ATOM 765 C C . GLY A 1 94 ? -2.589 -9.817 4.495 1.00 95.25 94 GLY A C 1
ATOM 766 O O . GLY A 1 94 ? -2.916 -9.355 5.590 1.00 95.25 94 GLY A O 1
ATOM 767 N N . ALA A 1 95 ? -3.460 -10.440 3.704 1.00 92.00 95 ALA A N 1
ATOM 768 C CA . ALA A 1 95 ? -4.869 -10.576 4.036 1.00 92.00 95 ALA A CA 1
ATOM 769 C C . ALA A 1 95 ? -5.093 -11.493 5.253 1.00 92.00 95 ALA A C 1
ATOM 771 O O . ALA A 1 95 ? -5.893 -11.161 6.126 1.00 92.00 95 ALA A O 1
ATOM 772 N N . ILE A 1 96 ? -4.335 -12.587 5.392 1.00 92.19 96 ILE A N 1
ATOM 773 C CA . ILE A 1 96 ? -4.352 -13.444 6.591 1.00 92.19 96 ILE A CA 1
ATOM 774 C C . ILE A 1 96 ? -3.906 -12.657 7.832 1.00 92.19 96 ILE A C 1
ATOM 776 O O . ILE A 1 96 ? -4.536 -12.768 8.889 1.00 92.19 96 ILE A O 1
ATOM 780 N N . ILE A 1 97 ? -2.844 -11.850 7.725 1.00 95.69 97 ILE A N 1
ATOM 781 C CA . ILE A 1 97 ? -2.375 -10.995 8.824 1.00 95.69 97 ILE A CA 1
ATOM 7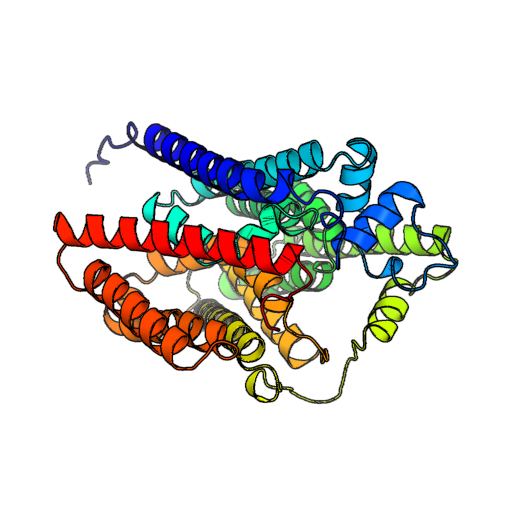82 C C . ILE A 1 97 ? -3.482 -10.025 9.245 1.00 95.69 97 ILE A C 1
ATOM 784 O O . ILE A 1 97 ? -3.834 -9.979 10.426 1.00 95.69 97 ILE A O 1
ATOM 788 N N . LEU A 1 98 ? -4.086 -9.309 8.291 1.00 94.44 98 LEU A N 1
ATOM 789 C CA . LEU A 1 98 ? -5.201 -8.403 8.568 1.00 94.44 98 LEU A CA 1
ATOM 790 C C . LEU A 1 98 ? -6.390 -9.149 9.184 1.00 94.44 98 LEU A C 1
ATOM 792 O O . LEU A 1 98 ? -6.929 -8.706 10.197 1.00 94.44 98 LEU A O 1
ATOM 796 N N . GLN A 1 99 ? -6.755 -10.321 8.662 1.00 91.88 99 GLN A N 1
ATOM 797 C CA . GLN A 1 99 ? -7.850 -11.129 9.199 1.00 91.88 99 GLN A CA 1
ATOM 798 C C . GLN A 1 99 ? -7.641 -11.475 10.676 1.00 91.88 99 GLN A C 1
ATOM 800 O O . GLN A 1 99 ? -8.586 -11.395 11.464 1.00 91.88 99 GLN A O 1
ATOM 805 N N . LYS A 1 100 ? -6.409 -11.809 11.075 1.00 91.69 100 LYS A N 1
ATOM 806 C CA . LYS A 1 100 ? -6.071 -12.115 12.473 1.00 91.69 100 LYS A CA 1
ATOM 807 C C . LYS A 1 100 ? -6.182 -10.901 13.398 1.00 91.69 100 LYS A C 1
ATOM 809 O O . LYS A 1 100 ? -6.443 -11.081 14.584 1.00 91.69 100 LYS A O 1
ATOM 814 N N . ILE A 1 101 ? -6.000 -9.686 12.880 1.00 93.69 101 ILE A N 1
ATOM 815 C CA . ILE A 1 101 ? -6.031 -8.452 13.678 1.00 93.69 101 ILE A CA 1
ATOM 816 C C . ILE A 1 101 ? -7.452 -7.893 13.775 1.00 93.69 101 ILE A C 1
ATOM 818 O O . ILE A 1 101 ? -7.926 -7.577 14.864 1.00 93.69 101 ILE A O 1
ATOM 822 N N . ILE A 1 102 ? -8.156 -7.785 12.644 1.00 90.25 102 ILE A N 1
ATOM 823 C CA . ILE A 1 102 ? -9.450 -7.092 12.571 1.00 90.25 102 ILE A CA 1
ATOM 824 C C . ILE A 1 102 ? -10.661 -8.019 12.430 1.00 90.25 102 ILE A C 1
ATOM 826 O O . ILE A 1 102 ? -11.780 -7.526 12.568 1.00 90.25 102 ILE A O 1
ATOM 830 N N . LYS A 1 103 ? -10.487 -9.337 12.256 1.00 88.94 103 LYS A N 1
ATOM 831 C CA . LYS A 1 103 ? -11.579 -10.333 12.179 1.00 88.94 103 LYS A CA 1
ATOM 832 C C . LYS A 1 103 ? -12.681 -9.919 11.192 1.00 88.94 103 LYS A C 1
ATOM 834 O O . LYS A 1 103 ? -13.823 -9.670 11.580 1.00 88.94 103 LYS A O 1
ATOM 839 N N . ILE A 1 104 ? -12.324 -9.794 9.918 1.00 84.31 104 ILE A N 1
ATOM 840 C CA . ILE A 1 104 ? -13.239 -9.373 8.853 1.00 84.31 104 ILE A CA 1
ATOM 841 C C . ILE A 1 104 ? -14.160 -10.544 8.474 1.00 84.31 104 ILE A C 1
ATOM 843 O O . ILE A 1 104 ? -13.775 -11.714 8.529 1.00 84.31 104 ILE A O 1
ATOM 847 N N . ASP A 1 105 ? -15.404 -10.243 8.109 1.00 83.12 105 ASP A N 1
ATOM 848 C CA . ASP A 1 105 ? -16.303 -11.230 7.505 1.00 83.12 105 ASP A CA 1
ATOM 849 C C . ASP A 1 105 ? -15.862 -11.508 6.057 1.00 83.12 105 ASP A C 1
ATOM 851 O O . ASP A 1 105 ? -15.497 -10.580 5.334 1.00 83.12 105 ASP A O 1
ATOM 855 N N . LEU A 1 106 ? -15.946 -12.764 5.614 1.00 82.12 106 LEU A N 1
ATOM 856 C CA . LEU A 1 106 ? -15.660 -13.177 4.240 1.00 82.12 106 LEU A CA 1
ATOM 857 C C . LEU A 1 106 ? -16.374 -12.297 3.205 1.00 82.12 106 LEU A C 1
ATOM 859 O O . LEU A 1 106 ? -15.763 -11.912 2.216 1.00 82.12 106 LEU A O 1
ATOM 863 N N . LYS A 1 107 ? -17.634 -11.909 3.444 1.00 80.62 107 LYS A N 1
ATOM 864 C CA . LYS A 1 107 ? -18.365 -11.039 2.505 1.00 80.62 107 LYS A CA 1
ATOM 865 C C . LYS A 1 107 ? -17.699 -9.676 2.334 1.00 80.62 107 LYS A C 1
ATOM 867 O O . LYS A 1 107 ? -17.687 -9.117 1.245 1.00 80.62 107 LYS A O 1
ATOM 872 N N . TRP A 1 108 ? -17.133 -9.140 3.410 1.00 79.31 108 TRP A N 1
ATOM 873 C CA . TRP A 1 108 ? -16.413 -7.871 3.365 1.00 79.31 108 TRP A CA 1
ATOM 874 C C . TRP A 1 108 ? -15.057 -8.024 2.695 1.00 79.31 108 TRP A C 1
ATOM 876 O O . TRP A 1 108 ? -14.674 -7.146 1.934 1.00 79.31 108 TRP A O 1
ATOM 886 N N . TRP A 1 109 ? -14.379 -9.151 2.904 1.00 83.31 109 TRP A N 1
ATOM 887 C CA . TRP A 1 109 ? -13.191 -9.485 2.128 1.00 83.31 109 TRP A CA 1
ATOM 888 C C . TRP A 1 109 ? -13.480 -9.546 0.631 1.00 83.31 109 TRP A C 1
ATOM 890 O O . TRP A 1 109 ? -12.802 -8.864 -0.127 1.00 83.31 109 TRP A O 1
ATOM 900 N N . MET A 1 110 ? -14.507 -10.298 0.222 1.00 80.38 110 MET A N 1
ATOM 901 C CA . MET A 1 110 ? -14.922 -10.406 -1.180 1.00 80.38 110 MET A CA 1
ATOM 902 C C . MET A 1 110 ? -15.261 -9.035 -1.759 1.00 80.38 110 MET A C 1
ATOM 904 O O . MET A 1 110 ? -14.771 -8.695 -2.827 1.00 80.38 110 MET A O 1
ATOM 908 N N . PHE A 1 111 ? -16.046 -8.231 -1.036 1.00 76.81 111 PHE A N 1
ATOM 909 C CA . PHE A 1 111 ? -16.379 -6.871 -1.450 1.00 76.81 111 PHE A CA 1
ATOM 910 C C . PHE A 1 111 ? -15.119 -6.024 -1.659 1.00 76.81 111 PHE A C 1
ATOM 912 O O . PHE A 1 111 ? -14.900 -5.551 -2.765 1.00 76.81 111 PHE A O 1
ATOM 919 N N . ILE A 1 112 ? -14.265 -5.895 -0.637 1.00 77.38 112 ILE A N 1
ATOM 920 C CA . ILE A 1 112 ? -13.068 -5.041 -0.674 1.00 77.38 112 ILE A CA 1
ATOM 921 C C . ILE A 1 112 ? -12.152 -5.458 -1.821 1.00 77.38 112 ILE A C 1
ATOM 923 O O . ILE A 1 112 ? -11.762 -4.626 -2.634 1.00 77.38 112 ILE A O 1
ATOM 927 N N . ILE A 1 113 ? -11.857 -6.754 -1.913 1.00 78.62 113 ILE A N 1
ATOM 928 C CA . ILE A 1 113 ? -10.972 -7.304 -2.936 1.00 78.62 113 ILE A CA 1
ATOM 929 C C . ILE A 1 113 ? -11.520 -7.027 -4.324 1.00 78.62 113 ILE A C 1
ATOM 931 O O . ILE A 1 113 ? -10.822 -6.444 -5.142 1.00 78.62 113 ILE A O 1
ATOM 935 N N . LEU A 1 114 ? -12.785 -7.350 -4.574 1.00 75.25 114 LEU A N 1
ATOM 936 C CA . LEU A 1 114 ? -13.370 -7.190 -5.899 1.00 75.25 114 LEU A CA 1
ATOM 937 C C . LEU A 1 114 ? -13.575 -5.719 -6.297 1.00 75.25 114 LEU A C 1
ATOM 939 O O . LEU A 1 114 ? -13.608 -5.419 -7.490 1.00 75.25 114 LEU A O 1
ATOM 943 N N . THR A 1 115 ? -13.669 -4.798 -5.329 1.00 68.25 115 THR A N 1
ATOM 944 C CA . THR A 1 115 ? -13.744 -3.349 -5.586 1.00 68.25 115 THR A CA 1
ATOM 945 C C . THR A 1 115 ? -12.381 -2.676 -5.794 1.00 68.25 115 THR A C 1
ATOM 947 O O . THR A 1 115 ? -12.314 -1.627 -6.431 1.00 68.25 115 THR A O 1
ATOM 950 N N . SER A 1 116 ? -11.285 -3.251 -5.290 1.00 61.75 116 SER A N 1
ATOM 951 C CA . SER A 1 116 ? -9.973 -2.585 -5.206 1.00 61.75 116 SER A CA 1
ATOM 952 C C . SER A 1 116 ? -9.018 -2.924 -6.359 1.00 61.75 116 SER A C 1
ATOM 954 O O . SER A 1 116 ? -7.904 -3.353 -6.087 1.00 61.75 116 SER A O 1
ATOM 956 N N . HIS A 1 117 ? -9.417 -2.734 -7.628 1.00 75.06 117 HIS A N 1
ATOM 957 C CA . HIS A 1 117 ? -8.571 -3.004 -8.823 1.00 75.06 117 HIS A CA 1
ATOM 958 C C . HIS A 1 117 ? -7.652 -4.218 -8.662 1.00 75.06 117 HIS A C 1
ATOM 960 O O . HIS A 1 117 ? -6.434 -4.153 -8.849 1.00 75.06 117 HIS A O 1
ATOM 966 N N . PHE A 1 118 ? -8.248 -5.317 -8.219 1.00 79.56 118 PHE A N 1
ATOM 967 C CA . PHE A 1 118 ? -7.515 -6.438 -7.671 1.00 79.56 118 PHE A CA 1
ATOM 968 C C . PHE A 1 118 ? -6.497 -7.032 -8.637 1.00 79.56 118 PHE A C 1
ATOM 970 O O . PHE A 1 118 ? -5.501 -7.605 -8.205 1.00 79.56 118 PHE A O 1
ATOM 977 N N . PHE A 1 119 ? -6.729 -6.873 -9.941 1.00 83.00 119 PHE A N 1
ATOM 978 C CA . PHE A 1 119 ? -5.826 -7.373 -10.963 1.00 83.00 119 PHE A CA 1
ATOM 979 C C . PHE A 1 119 ? -4.384 -6.848 -10.819 1.00 83.00 119 PHE A C 1
ATOM 981 O O . PHE A 1 119 ? -3.452 -7.578 -11.158 1.00 83.00 119 PHE A O 1
ATOM 988 N N . TYR A 1 120 ? -4.166 -5.655 -10.242 1.00 88.19 120 TYR A N 1
ATOM 989 C CA . TYR A 1 120 ? -2.814 -5.136 -9.980 1.00 88.19 120 TYR A CA 1
ATOM 990 C C . TYR A 1 120 ? -2.000 -6.015 -9.027 1.00 88.19 120 TYR A C 1
ATOM 992 O O . TYR A 1 120 ? -0.777 -6.038 -9.115 1.00 88.19 120 TYR A O 1
ATOM 1000 N N . PHE A 1 121 ? -2.651 -6.789 -8.154 1.00 90.25 121 PHE A N 1
ATOM 1001 C CA . PHE A 1 121 ? -1.957 -7.728 -7.276 1.00 90.25 121 PHE A CA 1
ATOM 1002 C C . PHE A 1 121 ? -1.386 -8.949 -8.004 1.00 90.25 121 PHE A C 1
ATOM 1004 O O . PHE A 1 121 ? -0.586 -9.664 -7.411 1.00 90.25 121 PHE A O 1
ATOM 1011 N N . PHE A 1 122 ? -1.781 -9.209 -9.253 1.00 87.31 122 PHE A N 1
ATOM 1012 C CA . PHE A 1 122 ? -1.267 -10.331 -10.049 1.00 87.31 122 PHE A CA 1
ATOM 1013 C C . PHE A 1 122 ? -0.201 -9.911 -11.060 1.00 87.31 122 PHE A C 1
ATOM 1015 O O . PHE A 1 122 ? 0.585 -10.744 -11.514 1.00 87.31 122 PHE A O 1
ATOM 1022 N N . LEU A 1 123 ? -0.164 -8.623 -11.392 1.00 90.44 123 LEU A N 1
ATOM 1023 C CA . LEU A 1 123 ? 0.862 -8.041 -12.243 1.00 90.44 123 LEU A CA 1
ATOM 1024 C C . LEU A 1 123 ? 2.193 -7.971 -11.487 1.00 90.44 123 LEU A C 1
ATOM 1026 O O . LEU A 1 123 ? 2.184 -7.921 -10.255 1.00 90.44 123 LEU A O 1
ATOM 1030 N N . PRO A 1 124 ? 3.343 -7.953 -12.184 1.00 93.56 124 PRO A N 1
ATOM 1031 C CA . PRO A 1 124 ? 4.669 -7.772 -11.586 1.00 93.56 124 PRO A CA 1
ATOM 1032 C C . PRO A 1 124 ? 4.857 -6.305 -11.164 1.00 93.56 124 PRO A C 1
ATOM 1034 O O . PRO A 1 124 ? 5.715 -5.586 -11.671 1.00 93.56 124 PRO A O 1
ATOM 1037 N N . TYR A 1 125 ? 3.985 -5.856 -10.268 1.00 94.62 125 TYR A N 1
ATOM 1038 C CA . TYR A 1 125 ? 3.926 -4.527 -9.693 1.00 94.62 125 TYR A CA 1
ATOM 1039 C C . TYR A 1 125 ? 4.109 -4.611 -8.169 1.00 94.62 125 TYR A C 1
ATOM 1041 O O . TYR A 1 125 ? 4.202 -5.685 -7.572 1.00 94.62 125 TYR A O 1
ATOM 1049 N N . THR A 1 126 ? 4.211 -3.454 -7.518 1.00 96.56 126 THR A N 1
ATOM 1050 C CA . THR A 1 126 ? 4.566 -3.346 -6.097 1.00 96.56 126 THR A CA 1
ATOM 1051 C C . THR A 1 126 ? 3.378 -3.453 -5.142 1.00 96.56 126 THR A C 1
ATOM 1053 O O . THR A 1 126 ? 3.598 -3.449 -3.934 1.00 96.56 126 THR A O 1
ATOM 1056 N N . GLU A 1 127 ? 2.134 -3.534 -5.628 1.00 95.12 127 GLU A N 1
ATOM 1057 C CA . GLU A 1 127 ? 0.912 -3.528 -4.808 1.00 95.12 127 GLU A CA 1
ATOM 1058 C C . GLU A 1 127 ? 0.925 -4.656 -3.780 1.00 95.12 127 GLU A C 1
ATOM 1060 O O . GLU A 1 127 ? 0.698 -4.412 -2.598 1.00 95.12 127 GLU A O 1
ATOM 1065 N N . SER A 1 128 ? 1.238 -5.880 -4.206 1.00 95.94 128 SER A N 1
ATOM 1066 C CA . SER A 1 128 ? 1.277 -7.076 -3.355 1.00 95.94 128 SER A CA 1
ATOM 1067 C C . SER A 1 128 ? 2.315 -6.963 -2.236 1.00 95.94 128 SER A C 1
ATOM 1069 O O . SER A 1 128 ? 2.004 -7.222 -1.072 1.00 95.94 128 SER A O 1
ATOM 1071 N N . ILE A 1 129 ? 3.526 -6.514 -2.576 1.00 98.12 129 ILE A N 1
ATOM 1072 C CA . ILE A 1 129 ? 4.654 -6.323 -1.656 1.00 98.12 129 ILE A CA 1
ATOM 1073 C C . ILE A 1 129 ? 4.351 -5.189 -0.670 1.00 98.12 129 ILE A C 1
ATOM 1075 O O . ILE A 1 129 ? 4.567 -5.317 0.537 1.00 98.12 129 ILE A O 1
ATOM 1079 N N . PHE A 1 130 ? 3.802 -4.082 -1.167 1.00 97.44 130 PHE A N 1
ATOM 1080 C CA . PHE A 1 130 ? 3.370 -2.973 -0.329 1.00 97.44 130 PHE A CA 1
ATOM 1081 C C . PHE A 1 130 ? 2.240 -3.396 0.617 1.00 97.44 130 PHE A C 1
ATOM 1083 O O . PHE A 1 130 ? 2.227 -3.013 1.787 1.00 97.44 130 PHE A O 1
ATOM 1090 N N . PHE A 1 131 ? 1.318 -4.236 0.145 1.00 97.00 131 PHE A N 1
ATOM 1091 C CA . PHE A 1 131 ? 0.199 -4.723 0.939 1.00 97.00 131 PHE A CA 1
ATOM 1092 C C . PHE A 1 131 ? 0.633 -5.649 2.072 1.00 97.00 131 PHE A C 1
ATOM 1094 O O . PHE A 1 131 ? 0.209 -5.441 3.210 1.00 97.00 131 PHE A O 1
ATOM 1101 N N . ILE A 1 132 ? 1.525 -6.614 1.816 1.00 98.12 132 ILE A N 1
ATOM 1102 C CA . ILE A 1 132 ? 2.110 -7.426 2.894 1.00 98.12 132 ILE A CA 1
ATOM 1103 C C . ILE A 1 132 ? 2.920 -6.554 3.863 1.00 98.12 132 ILE A C 1
ATOM 1105 O O . ILE A 1 132 ? 2.745 -6.681 5.074 1.00 98.12 132 ILE A O 1
ATOM 1109 N N . GLY A 1 133 ? 3.738 -5.620 3.363 1.00 98.44 133 GLY A N 1
ATOM 1110 C CA . GLY A 1 133 ? 4.530 -4.709 4.193 1.00 98.44 133 GLY A CA 1
ATOM 1111 C C . GLY A 1 133 ? 3.667 -3.850 5.115 1.00 98.44 133 GLY A C 1
ATOM 1112 O O . GLY A 1 133 ? 3.922 -3.771 6.317 1.00 98.44 133 GLY A O 1
ATOM 1113 N N . GLY A 1 134 ? 2.596 -3.262 4.585 1.00 98.38 134 GLY A N 1
ATOM 1114 C CA . GLY A 1 134 ? 1.672 -2.449 5.367 1.00 98.38 134 GLY A CA 1
ATOM 1115 C C . GLY A 1 134 ? 0.800 -3.283 6.314 1.00 98.38 134 GLY A C 1
ATOM 1116 O O . GLY A 1 134 ? 0.497 -2.833 7.416 1.00 98.38 134 GLY A O 1
ATOM 1117 N N . ALA A 1 135 ? 0.447 -4.523 5.957 1.00 98.25 135 ALA A N 1
ATOM 1118 C CA . ALA A 1 135 ? -0.239 -5.442 6.866 1.00 98.25 135 ALA A CA 1
ATOM 1119 C C . ALA A 1 135 ? 0.657 -5.838 8.052 1.00 98.25 135 ALA A C 1
ATOM 1121 O O . ALA A 1 135 ? 0.204 -5.806 9.198 1.00 98.25 135 ALA A O 1
ATOM 1122 N N . ILE A 1 136 ? 1.936 -6.149 7.798 1.00 98.69 136 ILE A N 1
ATOM 1123 C CA . ILE A 1 136 ? 2.960 -6.378 8.831 1.00 98.69 136 ILE A CA 1
ATOM 1124 C C . ILE A 1 136 ? 3.103 -5.128 9.704 1.00 98.69 136 ILE A C 1
ATOM 1126 O O . ILE A 1 136 ? 3.072 -5.230 10.931 1.00 98.69 136 ILE A O 1
ATOM 1130 N N . LEU A 1 137 ? 3.180 -3.944 9.090 1.00 98.69 137 LEU A N 1
ATOM 1131 C CA . LEU A 1 137 ? 3.266 -2.676 9.806 1.00 98.69 137 LEU A CA 1
ATOM 1132 C C . LEU A 1 137 ? 2.089 -2.484 10.771 1.00 98.69 137 LEU A C 1
ATOM 1134 O O . LEU A 1 137 ? 2.288 -2.239 11.962 1.00 98.69 137 LEU A O 1
ATOM 1138 N N . LEU A 1 138 ? 0.860 -2.647 10.280 1.00 98.50 138 LEU A N 1
ATOM 1139 C CA . LEU A 1 138 ? -0.349 -2.531 11.092 1.00 98.50 138 LEU A CA 1
ATOM 1140 C C . LEU A 1 138 ? -0.401 -3.587 12.198 1.00 98.50 138 LEU A C 1
ATOM 1142 O O . LEU A 1 138 ? -0.815 -3.269 13.312 1.00 98.50 138 LEU A O 1
ATOM 1146 N N . ALA A 1 139 ? 0.073 -4.809 11.939 1.00 98.38 139 ALA A N 1
ATOM 1147 C CA . ALA A 1 139 ? 0.221 -5.845 12.959 1.00 98.38 139 ALA A CA 1
ATOM 1148 C C . ALA A 1 139 ? 1.167 -5.411 14.083 1.00 98.38 139 ALA A C 1
ATOM 1150 O O . ALA A 1 139 ? 0.824 -5.547 15.260 1.00 98.38 139 ALA A O 1
ATOM 1151 N N . GLY A 1 140 ? 2.332 -4.865 13.722 1.00 98.50 140 GLY A N 1
ATOM 1152 C CA . GLY A 1 140 ? 3.328 -4.349 14.657 1.00 98.50 140 GLY A CA 1
ATOM 1153 C C . GLY A 1 140 ? 2.783 -3.199 15.500 1.00 98.50 140 GLY A C 1
ATOM 1154 O O . GLY A 1 140 ? 2.876 -3.243 16.727 1.00 98.50 140 GLY A O 1
ATOM 1155 N N . ILE A 1 141 ? 2.119 -2.221 14.872 1.00 98.06 141 ILE A N 1
ATOM 1156 C CA . ILE A 1 141 ? 1.487 -1.088 15.568 1.00 98.06 141 ILE A CA 1
ATOM 1157 C C . ILE A 1 141 ? 0.386 -1.578 16.515 1.00 98.06 141 ILE A C 1
ATOM 1159 O O . ILE A 1 141 ? 0.359 -1.186 17.685 1.00 98.06 141 ILE A O 1
ATOM 1163 N N . HIS A 1 142 ? -0.502 -2.453 16.035 1.00 96.69 142 HIS A N 1
ATOM 1164 C CA . HIS A 1 142 ? -1.627 -2.980 16.807 1.00 96.69 142 HIS A CA 1
ATOM 1165 C C . HIS A 1 142 ? -1.155 -3.775 18.033 1.00 96.69 142 HIS A C 1
ATOM 1167 O O . HIS A 1 142 ? -1.665 -3.581 19.135 1.00 96.69 142 HIS A O 1
ATOM 1173 N N . LYS A 1 143 ? -0.139 -4.631 17.864 1.00 96.75 143 LYS A N 1
ATOM 1174 C CA . LYS A 1 143 ? 0.436 -5.456 18.940 1.00 96.75 143 LYS A CA 1
ATOM 1175 C C . LYS A 1 143 ? 1.531 -4.753 19.748 1.00 96.75 143 LYS A C 1
ATOM 1177 O O . LYS A 1 143 ? 2.053 -5.349 20.684 1.00 96.75 143 LYS A O 1
ATOM 1182 N N . LYS A 1 144 ? 1.887 -3.511 19.401 1.00 96.75 144 LYS A N 1
ATOM 1183 C CA . LYS A 1 144 ? 3.007 -2.745 19.983 1.00 96.75 144 LYS A CA 1
ATOM 1184 C C . LYS A 1 144 ? 4.358 -3.481 19.900 1.00 96.75 144 LYS A C 1
ATOM 1186 O O . LYS A 1 144 ? 5.164 -3.402 20.822 1.00 96.75 144 LYS A O 1
ATOM 1191 N N . GLN A 1 145 ? 4.611 -4.198 18.805 1.00 98.19 145 GLN A N 1
ATOM 1192 C CA . GLN A 1 145 ? 5.840 -4.968 18.587 1.00 98.19 145 GLN A CA 1
ATOM 1193 C C . GLN A 1 145 ? 6.803 -4.218 17.660 1.00 98.19 145 GLN A C 1
ATOM 1195 O O . GLN A 1 145 ? 6.645 -4.242 16.441 1.00 98.19 145 GLN A O 1
ATOM 1200 N N . THR A 1 146 ? 7.826 -3.582 18.241 1.00 98.19 146 THR A N 1
ATOM 1201 C CA . THR A 1 146 ? 8.776 -2.710 17.526 1.00 98.19 146 THR A CA 1
ATOM 1202 C C . THR A 1 146 ? 9.456 -3.385 16.344 1.00 98.19 146 THR A C 1
ATOM 1204 O O . THR A 1 146 ? 9.469 -2.804 15.266 1.00 98.19 146 THR A O 1
ATOM 1207 N N . ALA A 1 147 ? 9.960 -4.610 16.504 1.00 98.31 147 ALA A N 1
ATOM 1208 C CA . ALA A 1 147 ? 10.640 -5.318 15.418 1.00 98.31 147 ALA A CA 1
ATOM 1209 C C . ALA A 1 147 ? 9.722 -5.542 14.202 1.00 98.31 147 ALA A C 1
ATOM 1211 O O . ALA A 1 147 ? 10.130 -5.306 13.066 1.00 98.31 147 ALA A O 1
ATOM 1212 N N . ILE A 1 148 ? 8.461 -5.921 14.441 1.00 98.50 148 ILE A N 1
ATOM 1213 C CA . ILE A 1 148 ? 7.469 -6.122 13.376 1.00 98.50 148 ILE A CA 1
ATOM 1214 C C . ILE A 1 148 ? 7.125 -4.788 12.703 1.00 98.50 148 ILE A C 1
ATOM 1216 O O . ILE A 1 148 ? 7.065 -4.719 11.478 1.00 98.50 148 ILE A O 1
ATOM 1220 N N . THR A 1 149 ? 6.958 -3.715 13.482 1.00 98.62 149 THR A N 1
ATOM 1221 C CA . THR A 1 149 ? 6.746 -2.365 12.940 1.00 98.62 149 THR A CA 1
ATOM 1222 C C . THR A 1 149 ? 7.917 -1.936 12.051 1.00 98.62 149 THR A C 1
ATOM 1224 O O . THR A 1 149 ? 7.695 -1.488 10.930 1.00 98.62 149 THR A O 1
ATOM 1227 N N . CYS A 1 150 ? 9.162 -2.122 12.503 1.00 98.62 150 CYS A N 1
ATOM 1228 C CA . CYS A 1 150 ? 10.359 -1.786 11.730 1.00 98.62 150 CYS A CA 1
ATOM 1229 C C . CYS A 1 150 ? 10.444 -2.573 10.418 1.00 98.62 150 CYS A C 1
ATOM 1231 O O . CYS A 1 150 ? 10.726 -1.985 9.376 1.00 98.62 150 CYS A O 1
ATOM 1233 N N . LEU A 1 151 ? 10.152 -3.878 10.453 1.00 98.50 151 LEU A N 1
ATOM 1234 C CA . LEU A 1 151 ? 10.111 -4.718 9.256 1.00 98.50 151 LEU A CA 1
ATOM 1235 C C . LEU A 1 151 ? 9.055 -4.219 8.259 1.00 98.50 151 LEU A C 1
ATOM 1237 O O . LEU A 1 151 ? 9.343 -4.081 7.073 1.00 98.50 151 LEU A O 1
ATOM 1241 N N . GLY A 1 152 ? 7.852 -3.896 8.742 1.00 98.50 152 GLY A N 1
ATOM 1242 C CA . GLY A 1 152 ? 6.784 -3.344 7.910 1.00 98.50 152 GLY A CA 1
ATOM 1243 C C . GLY A 1 152 ? 7.162 -2.008 7.263 1.00 98.50 152 GLY A C 1
ATOM 1244 O O . GLY A 1 152 ? 6.918 -1.820 6.071 1.00 98.50 152 GLY A O 1
ATOM 1245 N N . ILE A 1 153 ? 7.812 -1.109 8.015 1.00 98.56 153 ILE A N 1
ATOM 1246 C CA . ILE A 1 153 ? 8.338 0.167 7.496 1.00 98.56 153 ILE A CA 1
ATOM 1247 C C . ILE A 1 153 ? 9.363 -0.088 6.393 1.00 98.56 153 ILE A C 1
ATOM 1249 O O . ILE A 1 153 ? 9.241 0.492 5.318 1.00 98.56 153 ILE A O 1
ATOM 1253 N N . ALA A 1 154 ? 10.333 -0.973 6.631 1.00 98.12 154 ALA A N 1
ATOM 1254 C CA . ALA A 1 154 ? 11.380 -1.263 5.660 1.00 98.12 154 ALA A CA 1
ATOM 1255 C C . ALA A 1 154 ? 10.809 -1.823 4.348 1.00 98.12 154 ALA A C 1
ATOM 1257 O O . ALA A 1 154 ? 11.152 -1.332 3.275 1.00 98.12 154 ALA A O 1
ATOM 1258 N N . ILE A 1 155 ? 9.885 -2.790 4.424 1.00 98.38 155 ILE A N 1
ATOM 1259 C CA . ILE A 1 155 ? 9.225 -3.356 3.237 1.00 98.38 155 ILE A CA 1
ATOM 1260 C C . ILE A 1 155 ? 8.440 -2.271 2.488 1.00 98.38 155 ILE A C 1
ATOM 1262 O O . ILE A 1 155 ? 8.582 -2.143 1.273 1.00 98.38 155 ILE A O 1
ATOM 1266 N N . CYS A 1 156 ? 7.647 -1.454 3.194 1.00 98.12 156 CYS A N 1
ATOM 1267 C CA . CYS A 1 156 ? 6.879 -0.383 2.558 1.00 98.12 156 CYS A CA 1
ATOM 1268 C C . CYS A 1 156 ? 7.794 0.628 1.852 1.00 98.12 156 CYS A C 1
ATOM 1270 O O . CYS A 1 156 ? 7.606 0.883 0.661 1.00 98.12 156 CYS A O 1
ATOM 1272 N N . SER A 1 157 ? 8.803 1.153 2.554 1.00 97.38 157 SER A N 1
ATOM 1273 C CA . SER A 1 157 ? 9.731 2.161 2.030 1.00 97.38 157 SER A CA 1
ATOM 1274 C C . SER A 1 157 ? 10.616 1.642 0.898 1.00 97.38 157 SER A C 1
ATOM 1276 O O . SER A 1 157 ? 10.996 2.426 0.043 1.00 97.38 157 SER A O 1
ATOM 1278 N N . LEU A 1 158 ? 10.945 0.346 0.857 1.00 97.44 158 LEU A N 1
ATOM 1279 C CA . LEU A 1 158 ? 11.723 -0.251 -0.239 1.00 97.44 158 LEU A CA 1
ATOM 1280 C C . LEU A 1 158 ? 10.858 -0.718 -1.415 1.00 97.44 158 LEU A C 1
ATOM 1282 O O . LEU A 1 158 ? 11.396 -1.044 -2.471 1.00 97.44 158 LEU A O 1
ATOM 1286 N N . SER A 1 159 ? 9.535 -0.769 -1.247 1.00 97.25 159 SER A N 1
ATOM 1287 C CA . SER A 1 159 ? 8.601 -1.106 -2.325 1.00 97.25 159 SER A CA 1
ATOM 1288 C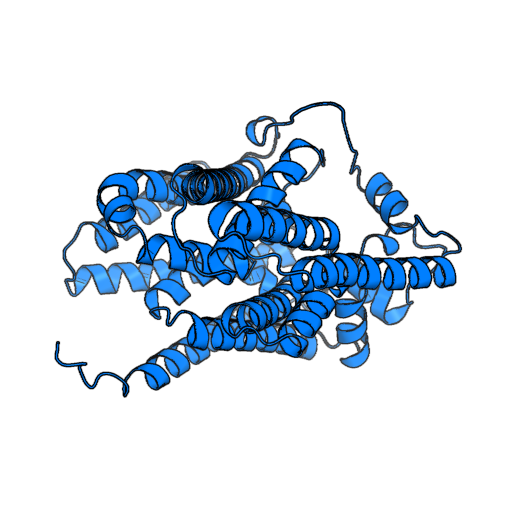 C . SER A 1 159 ? 8.172 0.116 -3.138 1.00 97.25 159 SER A C 1
ATOM 1290 O O . SER A 1 159 ? 7.926 -0.015 -4.334 1.00 97.25 159 SER A O 1
ATOM 1292 N N . ARG A 1 160 ? 8.044 1.295 -2.508 1.00 94.44 160 ARG A N 1
ATOM 1293 C CA . ARG A 1 160 ? 7.422 2.495 -3.096 1.00 94.44 160 ARG A CA 1
ATOM 1294 C C . ARG A 1 160 ? 7.946 3.789 -2.458 1.00 94.44 160 ARG A C 1
ATOM 1296 O O . ARG A 1 160 ? 8.311 3.762 -1.282 1.00 94.44 160 ARG A O 1
ATOM 1303 N N . PRO A 1 161 ? 7.823 4.949 -3.139 1.00 92.19 161 PRO A N 1
ATOM 1304 C CA . PRO A 1 161 ? 8.136 6.271 -2.581 1.00 92.19 161 PRO A CA 1
ATOM 1305 C C . PRO A 1 161 ? 7.111 6.775 -1.539 1.00 92.19 161 PRO A C 1
ATOM 1307 O O . PRO A 1 161 ? 6.740 7.942 -1.524 1.00 92.19 161 PRO A O 1
ATOM 1310 N N . VAL A 1 162 ? 6.634 5.915 -0.634 1.00 91.62 162 VAL A N 1
ATOM 1311 C CA . VAL A 1 162 ? 5.660 6.283 0.417 1.00 91.62 162 VAL A CA 1
ATOM 1312 C C . VAL A 1 162 ? 6.317 6.775 1.710 1.00 91.62 162 VAL A C 1
ATOM 1314 O O . VAL A 1 162 ? 5.632 7.042 2.696 1.00 91.62 162 VAL A O 1
ATOM 1317 N N . PHE A 1 163 ? 7.645 6.867 1.745 1.00 91.12 163 PHE A N 1
ATOM 1318 C CA . PHE A 1 163 ? 8.410 7.178 2.953 1.00 91.12 163 PHE A CA 1
ATOM 1319 C C . PHE A 1 163 ? 8.037 8.528 3.570 1.00 91.12 163 PHE A C 1
ATOM 1321 O O . PHE A 1 163 ? 7.957 8.626 4.794 1.00 91.12 163 PHE A O 1
ATOM 1328 N N . VAL A 1 164 ? 7.740 9.539 2.743 1.00 92.25 164 VAL A N 1
ATOM 1329 C CA . VAL A 1 164 ? 7.264 10.851 3.213 1.00 92.25 164 VAL A CA 1
ATOM 1330 C C . VAL A 1 164 ? 5.934 10.693 3.942 1.00 92.25 164 VAL A C 1
ATOM 1332 O O . VAL A 1 164 ? 5.769 11.214 5.042 1.00 92.25 164 VAL A O 1
ATOM 1335 N N . LEU A 1 165 ? 5.009 9.915 3.373 1.00 95.31 165 LEU A N 1
ATOM 1336 C CA . LEU A 1 165 ? 3.691 9.677 3.958 1.00 95.31 165 LEU A CA 1
ATOM 1337 C C . LEU A 1 165 ? 3.783 8.895 5.265 1.00 95.31 165 LEU A C 1
ATOM 1339 O O . LEU A 1 165 ? 3.129 9.251 6.242 1.00 95.31 165 LEU A O 1
ATOM 1343 N N . LEU A 1 166 ? 4.614 7.849 5.311 1.00 97.19 166 LEU A N 1
ATOM 1344 C CA . LEU A 1 166 ? 4.842 7.067 6.528 1.00 97.19 166 LEU A CA 1
ATOM 1345 C C . LEU A 1 166 ? 5.475 7.925 7.628 1.00 97.19 166 LEU A C 1
ATOM 1347 O O . LEU A 1 166 ? 4.973 7.943 8.752 1.00 97.19 166 LEU A O 1
ATOM 1351 N N . SER A 1 167 ? 6.540 8.661 7.299 1.00 97.44 167 SER A N 1
ATOM 1352 C CA . SER A 1 167 ? 7.234 9.559 8.226 1.00 97.44 167 SER A CA 1
ATOM 1353 C C . SER A 1 167 ? 6.283 10.613 8.791 1.00 97.44 167 SER A C 1
ATOM 1355 O O . SER A 1 167 ? 6.128 10.714 10.012 1.00 97.44 167 SER A O 1
ATOM 1357 N N . PHE A 1 168 ? 5.559 11.317 7.916 1.00 96.94 168 PHE A N 1
ATOM 1358 C CA . PHE A 1 168 ? 4.547 12.294 8.308 1.00 96.94 168 PHE A CA 1
ATOM 1359 C C . PHE A 1 168 ? 3.473 11.668 9.201 1.00 96.94 168 PHE A C 1
ATOM 1361 O O . PHE A 1 168 ? 3.143 12.216 10.253 1.00 96.94 168 PHE A O 1
ATOM 1368 N N . SER A 1 169 ? 2.981 10.480 8.841 1.00 97.94 169 SER A N 1
ATOM 1369 C CA . SER A 1 169 ? 1.933 9.802 9.605 1.00 97.94 169 SER A CA 1
ATOM 1370 C C . SER A 1 169 ? 2.368 9.457 11.024 1.00 97.94 169 SER A C 1
ATOM 1372 O O . SER A 1 169 ? 1.594 9.635 11.965 1.00 97.94 169 SER A O 1
ATOM 1374 N N . PHE A 1 170 ? 3.615 9.020 11.210 1.00 98.44 170 PHE A N 1
ATOM 1375 C CA . PHE A 1 170 ? 4.166 8.766 12.540 1.00 98.44 170 PHE A CA 1
ATOM 1376 C C . PHE A 1 170 ? 4.379 10.041 13.357 1.00 98.44 170 PHE A C 1
ATOM 1378 O O . PHE A 1 170 ? 4.100 10.038 14.557 1.00 98.44 170 PHE A O 1
ATOM 1385 N N . ILE A 1 171 ? 4.831 11.128 12.726 1.00 98.31 171 ILE A N 1
ATOM 1386 C CA . ILE A 1 171 ? 5.008 12.430 13.387 1.00 98.31 171 ILE A CA 1
ATOM 1387 C C . ILE A 1 171 ? 3.657 12.977 13.859 1.00 98.31 171 ILE A C 1
ATOM 1389 O O . ILE A 1 171 ? 3.507 13.345 15.024 1.00 98.31 171 ILE A O 1
ATOM 1393 N N . VAL A 1 172 ? 2.647 12.985 12.989 1.00 97.88 172 VAL A N 1
ATOM 1394 C CA . VAL A 1 172 ? 1.297 13.437 13.351 1.00 97.88 172 VAL A CA 1
ATOM 1395 C C . VAL A 1 172 ? 0.705 12.542 14.437 1.00 97.88 172 VAL A C 1
ATOM 1397 O O . VAL A 1 172 ? 0.154 13.051 15.412 1.00 97.88 172 VAL A O 1
ATOM 1400 N N . LEU A 1 173 ? 0.876 11.219 14.337 1.00 97.81 173 LEU A N 1
ATOM 1401 C CA . LEU A 1 173 ? 0.430 10.296 15.379 1.00 97.81 173 LEU A CA 1
ATOM 1402 C C . LEU A 1 173 ? 1.100 10.600 16.728 1.00 97.81 173 LEU A C 1
ATOM 1404 O O . LEU A 1 173 ? 0.415 10.597 17.748 1.00 97.81 173 LEU A O 1
ATOM 1408 N N . PHE A 1 174 ? 2.400 10.913 16.746 1.00 98.00 174 PHE A N 1
ATOM 1409 C CA . PHE A 1 174 ? 3.112 11.331 17.957 1.00 98.00 174 PHE A CA 1
ATOM 1410 C C . PHE A 1 174 ? 2.488 12.579 18.588 1.00 98.00 174 PHE A C 1
ATOM 1412 O O . PHE A 1 174 ? 2.212 12.580 19.790 1.00 98.00 174 PHE A O 1
ATOM 1419 N N . PHE A 1 175 ? 2.220 13.616 17.791 1.00 97.88 175 PHE A N 1
ATOM 1420 C CA . PHE A 1 175 ? 1.602 14.842 18.295 1.00 97.88 175 PHE A CA 1
ATOM 1421 C C . PHE A 1 175 ? 0.176 14.616 18.796 1.00 97.88 175 PHE A C 1
ATOM 1423 O O . PHE A 1 175 ? -0.177 15.142 19.851 1.00 97.88 175 PHE A O 1
ATOM 1430 N N . ILE A 1 176 ? -0.627 13.794 18.113 1.00 96.50 176 ILE A N 1
ATOM 1431 C CA . ILE A 1 176 ? -1.979 13.457 18.577 1.00 96.50 176 ILE A CA 1
ATOM 1432 C C . ILE A 1 176 ? -1.916 12.663 19.886 1.00 96.50 176 ILE A C 1
ATOM 1434 O O . ILE A 1 176 ? -2.637 12.997 20.827 1.00 96.50 176 ILE A O 1
ATOM 1438 N N . GLU A 1 177 ? -1.038 11.657 20.003 1.00 95.38 177 GLU A N 1
ATOM 1439 C CA . GLU A 1 177 ? -0.865 10.914 21.260 1.00 95.38 177 GLU A CA 1
ATOM 1440 C C . GLU A 1 177 ? -0.443 11.841 22.401 1.00 95.38 177 GLU A C 1
ATOM 1442 O O . GLU A 1 177 ? -1.010 11.765 23.497 1.00 95.38 177 GLU A O 1
ATOM 1447 N N . TRP A 1 178 ? 0.498 12.750 22.150 1.00 95.94 178 TRP A N 1
ATOM 1448 C CA . TRP A 1 178 ? 0.932 13.721 23.146 1.00 95.94 178 TRP A CA 1
ATOM 1449 C C . TRP A 1 178 ? -0.198 14.686 23.527 1.00 95.94 178 TRP A C 1
ATOM 1451 O O . TRP A 1 178 ? -0.425 14.923 24.713 1.00 95.94 178 TRP A O 1
ATOM 1461 N N . TYR A 1 179 ? -0.958 15.198 22.563 1.00 95.81 179 TYR A N 1
ATOM 1462 C CA . TYR A 1 179 ? -2.042 16.140 22.828 1.00 95.81 179 TYR A CA 1
ATOM 1463 C C . TYR A 1 179 ? -3.206 15.495 23.597 1.00 95.81 179 TYR A C 1
ATOM 1465 O O . TYR A 1 179 ? -3.609 16.023 24.643 1.00 95.81 179 TYR A O 1
ATOM 1473 N N . VAL A 1 180 ? -3.705 14.350 23.109 1.00 93.44 180 VAL A N 1
ATOM 1474 C CA . VAL A 1 180 ? -4.906 13.654 23.608 1.00 93.44 180 VAL A CA 1
ATOM 1475 C C . VAL A 1 180 ? -4.617 12.854 24.876 1.00 93.44 180 VAL A C 1
ATOM 1477 O O . VAL A 1 180 ? -5.381 12.929 25.834 1.00 93.44 180 VAL A O 1
ATOM 1480 N N . SER A 1 181 ? -3.516 12.094 24.909 1.00 91.38 181 SER A N 1
ATOM 1481 C CA . SER A 1 181 ? -3.212 11.171 26.016 1.00 91.38 181 SER A CA 1
ATOM 1482 C C . SER A 1 181 ? -2.150 11.679 26.993 1.00 91.38 181 SER A C 1
ATOM 1484 O O . SER A 1 181 ? -1.901 11.021 28.002 1.00 91.38 181 SER A O 1
ATOM 1486 N N . LYS A 1 182 ? -1.504 12.819 26.697 1.00 92.25 182 LYS A N 1
ATOM 1487 C CA . LYS A 1 182 ? -0.364 13.381 27.451 1.00 92.25 182 LYS A CA 1
ATOM 1488 C C . LYS A 1 182 ? 0.858 12.456 27.546 1.00 92.25 182 LYS A C 1
ATOM 1490 O O . LYS A 1 182 ? 1.776 12.735 28.310 1.00 92.25 182 LYS A O 1
ATOM 1495 N N . LYS A 1 183 ? 0.924 11.395 26.732 1.00 92.25 183 LYS A N 1
ATOM 1496 C CA . LYS A 1 183 ? 2.068 10.473 26.663 1.00 92.25 183 LYS A CA 1
ATOM 1497 C C . LYS A 1 183 ? 2.988 10.831 25.501 1.00 92.25 183 LYS A C 1
ATOM 1499 O O . LYS A 1 183 ? 2.540 10.925 24.363 1.00 92.25 183 LYS A O 1
ATOM 1504 N N . ARG A 1 184 ? 4.285 10.978 25.780 1.00 94.75 184 ARG A N 1
ATOM 1505 C CA . ARG A 1 184 ? 5.325 11.181 24.760 1.00 94.75 184 ARG A CA 1
ATOM 1506 C C . ARG A 1 184 ? 5.912 9.833 24.355 1.00 94.75 184 ARG A C 1
ATOM 1508 O O . ARG A 1 184 ? 6.708 9.254 25.086 1.00 94.75 184 ARG A O 1
ATOM 1515 N N . ASN A 1 185 ? 5.495 9.315 23.206 1.00 95.81 185 ASN A N 1
ATOM 1516 C CA . ASN A 1 185 ? 5.959 8.027 22.695 1.00 95.81 185 ASN A CA 1
ATOM 1517 C C . ASN A 1 185 ? 7.024 8.226 21.606 1.00 95.81 185 ASN A C 1
ATOM 1519 O O . ASN A 1 185 ? 6.724 8.169 20.414 1.00 95.81 185 ASN A O 1
ATOM 1523 N N . TYR A 1 186 ? 8.275 8.453 22.016 1.00 97.69 186 TYR A N 1
ATOM 1524 C CA . TYR A 1 186 ? 9.390 8.721 21.095 1.00 97.69 186 TYR A CA 1
ATOM 1525 C C . TYR A 1 186 ? 9.691 7.577 20.117 1.00 97.69 186 TYR A C 1
ATOM 1527 O O . TYR A 1 186 ? 10.300 7.813 19.077 1.00 97.69 186 TYR A O 1
ATOM 1535 N N . THR A 1 187 ? 9.188 6.365 20.371 1.00 97.94 187 THR A N 1
ATOM 1536 C CA . THR A 1 187 ? 9.241 5.255 19.406 1.00 97.94 187 THR A CA 1
ATOM 1537 C C . THR A 1 187 ? 8.621 5.636 18.056 1.00 97.94 187 THR A C 1
ATOM 1539 O O . THR A 1 187 ? 9.082 5.179 17.018 1.00 97.94 187 THR A O 1
ATOM 1542 N N . LEU A 1 188 ? 7.606 6.510 18.043 1.00 98.19 188 LEU A N 1
ATOM 1543 C CA . LEU A 1 188 ? 6.988 7.000 16.806 1.00 98.19 188 LEU A CA 1
ATOM 1544 C C . LEU A 1 188 ? 7.931 7.922 16.015 1.00 98.19 188 LEU A C 1
ATOM 1546 O O . LEU A 1 188 ? 7.984 7.840 14.792 1.00 98.19 188 LEU A O 1
ATOM 1550 N N . ILE A 1 189 ? 8.729 8.747 16.700 1.00 98.38 189 ILE A N 1
ATOM 1551 C CA . ILE A 1 189 ? 9.767 9.569 16.059 1.00 98.38 189 ILE A CA 1
ATOM 1552 C C . ILE A 1 189 ? 10.863 8.678 15.471 1.00 98.38 189 ILE A C 1
ATOM 1554 O O . ILE A 1 189 ? 11.284 8.889 14.337 1.00 98.38 189 ILE A O 1
ATOM 1558 N N . PHE A 1 190 ? 11.261 7.632 16.198 1.00 98.38 190 PHE A N 1
ATOM 1559 C CA . PHE A 1 190 ? 12.177 6.621 15.678 1.00 98.38 190 PHE A CA 1
ATOM 1560 C C . PHE A 1 190 ? 11.624 5.933 14.418 1.00 98.38 190 PHE A C 1
ATOM 1562 O O . PHE A 1 190 ? 12.341 5.821 13.430 1.00 98.38 190 PHE A O 1
ATOM 1569 N N . TYR A 1 191 ? 10.346 5.536 14.400 1.00 98.56 191 TYR A N 1
ATOM 1570 C CA . TYR A 1 191 ? 9.715 4.958 13.205 1.00 98.56 191 TYR A CA 1
ATOM 1571 C C . TYR A 1 191 ? 9.681 5.925 12.018 1.00 98.56 191 TYR A C 1
ATOM 1573 O O . TYR A 1 191 ? 9.929 5.512 10.886 1.00 98.56 191 TYR A O 1
ATOM 1581 N N . SER A 1 192 ? 9.416 7.209 12.272 1.00 98.12 192 SER A N 1
ATOM 1582 C CA . SER A 1 192 ? 9.504 8.253 11.249 1.00 98.12 192 SER A CA 1
ATOM 1583 C C . SER A 1 192 ? 10.913 8.334 10.656 1.00 98.12 192 SER A C 1
ATOM 1585 O O . SER A 1 192 ? 11.077 8.265 9.438 1.00 98.12 192 SER A O 1
ATOM 1587 N N . PHE A 1 193 ? 11.933 8.400 11.517 1.00 98.31 193 PHE A N 1
ATOM 1588 C CA . PHE A 1 193 ? 13.327 8.436 11.088 1.00 98.31 193 PHE A CA 1
ATOM 1589 C C . PHE A 1 193 ? 13.720 7.173 10.320 1.00 98.31 193 PHE A C 1
ATOM 1591 O O . PHE A 1 193 ? 14.386 7.269 9.296 1.00 98.31 193 PHE A O 1
ATOM 1598 N N . LEU A 1 194 ? 13.257 5.997 10.752 1.00 98.19 194 LEU A N 1
ATOM 1599 C CA . LEU A 1 194 ? 13.521 4.737 10.065 1.00 98.19 194 LEU A CA 1
ATOM 1600 C C . LEU A 1 194 ? 12.987 4.744 8.625 1.00 98.19 194 LEU A C 1
ATOM 1602 O O . LEU A 1 194 ? 13.691 4.279 7.729 1.00 98.19 194 LEU A O 1
ATOM 1606 N N . ALA A 1 195 ? 11.785 5.285 8.389 1.00 97.88 195 ALA A N 1
ATOM 1607 C CA . ALA A 1 195 ? 11.208 5.394 7.046 1.00 97.88 195 ALA A CA 1
ATOM 1608 C C . ALA A 1 195 ? 12.052 6.297 6.125 1.00 97.88 195 ALA A C 1
ATOM 1610 O O . ALA A 1 195 ? 12.310 5.945 4.970 1.00 97.88 195 ALA A O 1
ATOM 1611 N N . LEU A 1 196 ? 12.527 7.432 6.652 1.00 97.44 196 LEU A N 1
ATOM 1612 C CA . LEU A 1 196 ? 13.435 8.335 5.937 1.00 97.44 196 LEU A CA 1
ATOM 1613 C C . LEU A 1 196 ? 14.796 7.678 5.690 1.00 97.44 196 LEU A C 1
ATOM 1615 O O . LEU A 1 196 ? 15.314 7.734 4.578 1.00 97.44 196 LEU A O 1
ATOM 1619 N N . PHE A 1 197 ? 15.347 7.002 6.697 1.00 97.50 197 PHE A N 1
ATOM 1620 C CA . PHE A 1 197 ? 16.637 6.328 6.624 1.00 97.50 197 PHE A CA 1
ATOM 1621 C C . PHE A 1 197 ? 16.646 5.220 5.566 1.00 97.50 197 PHE A C 1
ATOM 1623 O O . PHE A 1 197 ? 17.571 5.163 4.761 1.00 97.50 197 PHE A O 1
ATOM 1630 N N . THR A 1 198 ? 15.597 4.388 5.489 1.00 96.38 198 THR A N 1
ATOM 1631 C CA . THR A 1 198 ? 15.519 3.339 4.449 1.00 96.38 198 THR A CA 1
ATOM 1632 C C . THR A 1 198 ? 15.559 3.930 3.041 1.00 96.38 198 THR A C 1
ATOM 1634 O O . THR A 1 198 ? 16.194 3.374 2.146 1.00 96.38 198 THR A O 1
ATOM 1637 N N . THR A 1 199 ? 14.922 5.083 2.852 1.00 93.44 199 THR A N 1
ATOM 1638 C CA . THR A 1 199 ? 14.930 5.800 1.571 1.00 93.44 199 THR A CA 1
ATOM 1639 C C . THR A 1 199 ? 16.281 6.438 1.297 1.00 93.44 199 THR A C 1
ATOM 1641 O O . THR A 1 199 ? 16.786 6.335 0.183 1.00 93.44 199 THR A O 1
ATOM 1644 N N . ALA A 1 200 ? 16.905 7.041 2.309 1.00 96.31 200 ALA A N 1
ATOM 1645 C CA . ALA A 1 200 ? 18.250 7.583 2.191 1.00 96.31 200 ALA A CA 1
ATOM 1646 C C . ALA A 1 200 ? 19.242 6.492 1.760 1.00 96.31 200 ALA A C 1
ATOM 1648 O O . ALA A 1 200 ? 20.026 6.722 0.848 1.00 96.31 200 ALA A O 1
ATOM 1649 N N . CYS A 1 201 ? 19.148 5.277 2.316 1.00 96.81 201 CYS A N 1
ATOM 1650 C CA . CYS A 1 201 ? 19.942 4.132 1.862 1.00 96.81 201 CYS A CA 1
ATOM 1651 C C . CYS A 1 201 ? 19.701 3.800 0.382 1.00 96.81 201 CYS A C 1
ATOM 1653 O O . CYS A 1 201 ? 20.656 3.542 -0.350 1.00 96.81 201 CYS A O 1
ATOM 1655 N N . HIS A 1 202 ? 18.448 3.830 -0.080 1.00 95.69 202 HIS A N 1
ATOM 1656 C CA . HIS A 1 202 ? 18.142 3.627 -1.496 1.00 95.69 202 HIS A CA 1
ATOM 1657 C C . HIS A 1 202 ? 18.718 4.746 -2.379 1.00 95.69 202 HIS A C 1
ATOM 1659 O O . HIS A 1 202 ? 19.307 4.457 -3.415 1.00 95.69 202 HIS A O 1
ATOM 1665 N N . PHE A 1 203 ? 18.633 6.011 -1.967 1.00 96.62 203 PHE A N 1
ATOM 1666 C CA . PHE A 1 203 ? 19.214 7.125 -2.723 1.00 96.62 203 PHE A CA 1
ATOM 1667 C C . PHE A 1 203 ? 20.745 7.082 -2.734 1.00 96.62 203 PHE A C 1
ATOM 1669 O O . PHE A 1 203 ? 21.350 7.366 -3.765 1.00 96.62 203 PHE A O 1
ATOM 1676 N N . SER A 1 204 ? 21.380 6.630 -1.648 1.00 97.25 204 SER A N 1
ATOM 1677 C CA . SER A 1 204 ? 22.814 6.315 -1.632 1.00 97.25 204 SER A CA 1
ATOM 1678 C C . SER A 1 204 ? 23.148 5.242 -2.658 1.00 97.25 204 SER A C 1
ATOM 1680 O O . SER A 1 204 ? 24.115 5.369 -3.405 1.00 97.25 204 SER A O 1
ATOM 1682 N N . TYR A 1 205 ? 22.320 4.200 -2.746 1.00 96.31 205 TYR A N 1
ATOM 1683 C CA . TYR A 1 205 ? 22.483 3.163 -3.756 1.00 96.31 205 TYR A CA 1
ATOM 1684 C C . TYR A 1 205 ? 22.326 3.713 -5.182 1.00 96.31 205 TYR A C 1
ATOM 1686 O O . TYR A 1 205 ? 23.163 3.428 -6.039 1.00 96.31 205 TYR A O 1
ATOM 1694 N N . LEU A 1 206 ? 21.328 4.570 -5.429 1.00 96.19 206 LEU A N 1
ATOM 1695 C CA . LEU A 1 206 ? 21.167 5.256 -6.713 1.00 96.19 206 LEU A CA 1
ATOM 1696 C C . LEU A 1 206 ? 22.373 6.137 -7.041 1.00 96.19 206 LEU A C 1
ATOM 1698 O O . LEU A 1 206 ? 22.839 6.105 -8.178 1.00 96.19 206 LEU A O 1
ATOM 1702 N N . LYS A 1 207 ? 22.938 6.864 -6.069 1.00 96.88 207 LYS A N 1
ATOM 1703 C CA . LYS A 1 207 ? 24.156 7.662 -6.267 1.00 96.88 207 LYS A CA 1
ATOM 1704 C C . LYS A 1 207 ? 25.327 6.797 -6.720 1.00 96.88 207 LYS A C 1
ATOM 1706 O O . LYS A 1 207 ? 26.032 7.193 -7.644 1.00 96.88 207 LYS A O 1
ATOM 1711 N N . LEU A 1 208 ? 25.522 5.631 -6.105 1.00 96.62 208 LEU A N 1
ATOM 1712 C CA . LEU A 1 208 ? 26.590 4.703 -6.488 1.00 96.62 208 LEU A CA 1
ATOM 1713 C C . LEU A 1 208 ? 26.399 4.150 -7.907 1.00 96.62 208 LEU A C 1
ATOM 1715 O O . LEU A 1 208 ? 27.380 3.911 -8.602 1.00 96.62 208 LEU A O 1
ATOM 1719 N N . LYS A 1 209 ? 25.150 3.945 -8.339 1.00 95.88 209 LYS A N 1
ATOM 1720 C CA . LYS A 1 209 ? 24.828 3.348 -9.645 1.00 95.88 209 LYS A CA 1
ATOM 1721 C C . LYS A 1 209 ? 24.728 4.344 -10.797 1.00 95.88 209 LYS A C 1
ATOM 1723 O O . LYS A 1 209 ? 25.084 4.016 -11.922 1.00 95.88 209 LYS A O 1
ATOM 1728 N N . THR A 1 210 ? 24.243 5.547 -10.523 1.00 95.56 210 THR A N 1
ATOM 1729 C CA . THR A 1 210 ? 23.924 6.559 -11.544 1.00 95.56 210 THR A CA 1
ATOM 1730 C C . THR A 1 210 ? 24.838 7.779 -11.481 1.00 95.56 210 THR A C 1
ATOM 1732 O O . THR A 1 210 ? 24.795 8.627 -12.365 1.00 95.56 210 THR A O 1
ATOM 1735 N N . GLY A 1 211 ? 25.635 7.920 -10.419 1.00 95.81 211 GLY A N 1
ATOM 1736 C CA . GLY A 1 211 ? 26.404 9.133 -10.158 1.00 95.81 211 GLY A CA 1
ATOM 1737 C C . GLY A 1 211 ? 25.562 10.305 -9.640 1.00 95.81 211 GLY A C 1
ATOM 1738 O O . GLY A 1 211 ? 26.131 11.360 -9.356 1.00 95.81 211 GLY A O 1
ATOM 1739 N N . ASN A 1 212 ? 24.250 10.147 -9.420 1.00 95.19 212 ASN A N 1
ATOM 1740 C CA . ASN A 1 212 ? 23.353 11.223 -8.988 1.00 95.19 212 ASN A CA 1
ATOM 1741 C C . ASN A 1 212 ? 22.492 10.825 -7.769 1.00 95.19 212 ASN A C 1
ATOM 1743 O O . ASN A 1 212 ? 21.785 9.822 -7.791 1.00 95.19 212 ASN A O 1
ATOM 1747 N N . TRP A 1 213 ? 22.525 11.637 -6.703 1.00 94.62 213 TRP A N 1
ATOM 1748 C CA . TRP A 1 213 ? 21.683 11.458 -5.506 1.00 94.62 213 TRP A CA 1
ATOM 1749 C C . TRP A 1 213 ? 20.202 11.721 -5.791 1.00 94.62 213 TRP A C 1
ATOM 1751 O O . TRP A 1 213 ? 19.332 11.102 -5.186 1.00 94.62 213 TRP A O 1
ATOM 1761 N N . MET A 1 214 ? 19.928 12.638 -6.719 1.00 94.81 214 MET A N 1
ATOM 1762 C CA . MET A 1 214 ? 18.589 13.093 -7.083 1.00 94.81 214 MET A CA 1
ATOM 1763 C C . MET A 1 214 ? 18.038 12.373 -8.319 1.00 94.81 214 MET A C 1
ATOM 1765 O O . MET A 1 214 ? 17.025 12.802 -8.865 1.00 94.81 214 MET A O 1
ATOM 1769 N N . ALA A 1 215 ? 18.655 11.257 -8.732 1.00 95.19 215 ALA A N 1
ATOM 1770 C CA . ALA A 1 215 ? 18.249 10.500 -9.916 1.00 95.19 215 ALA A CA 1
ATOM 1771 C C . ALA A 1 215 ? 16.753 10.138 -9.904 1.00 95.19 215 ALA A C 1
ATOM 1773 O O . ALA A 1 215 ? 16.096 10.235 -10.935 1.00 95.19 215 ALA A O 1
ATOM 1774 N N . PHE A 1 216 ? 16.198 9.800 -8.732 1.00 94.38 216 PHE A N 1
ATOM 1775 C CA . PHE A 1 216 ? 14.761 9.563 -8.562 1.00 94.38 216 PHE A CA 1
ATOM 1776 C C . PHE A 1 216 ? 13.917 10.780 -8.971 1.00 94.38 216 PHE A C 1
ATOM 1778 O O . PHE A 1 216 ? 12.991 10.652 -9.766 1.00 94.38 216 PHE A O 1
ATOM 1785 N N . PHE A 1 217 ? 14.241 11.972 -8.463 1.00 92.62 217 PHE A N 1
ATOM 1786 C CA . PHE A 1 217 ? 13.482 13.187 -8.767 1.00 92.62 217 PHE A CA 1
ATOM 1787 C C . PHE A 1 217 ? 13.644 13.615 -10.224 1.00 92.62 217 PHE A C 1
ATOM 1789 O O . PHE A 1 217 ? 12.693 14.109 -10.824 1.00 92.62 217 PHE A O 1
ATOM 1796 N N . ASP A 1 218 ? 14.825 13.418 -10.805 1.00 93.75 218 ASP A N 1
ATOM 1797 C CA . ASP A 1 218 ? 15.056 13.722 -12.215 1.00 93.75 218 ASP A CA 1
ATOM 1798 C C . ASP A 1 218 ? 14.272 12.771 -13.128 1.00 93.75 218 ASP A C 1
ATOM 1800 O O . ASP A 1 218 ? 13.656 13.227 -14.091 1.00 93.75 218 ASP A O 1
ATOM 1804 N N . ALA A 1 219 ? 14.186 11.486 -12.771 1.00 93.25 219 ALA A N 1
ATOM 1805 C CA . ALA A 1 219 ? 13.318 10.531 -13.452 1.00 93.25 219 ALA A CA 1
ATOM 1806 C C . ALA A 1 219 ? 11.835 10.930 -13.339 1.00 93.25 219 ALA A C 1
ATOM 1808 O O . ALA A 1 219 ? 11.128 10.952 -14.342 1.00 93.25 219 ALA A O 1
ATOM 1809 N N . GLN A 1 220 ? 11.370 11.344 -12.155 1.00 90.19 220 GLN A N 1
ATOM 1810 C CA . GLN A 1 220 ? 9.992 11.821 -11.961 1.00 90.19 220 GLN A CA 1
ATOM 1811 C C . GLN A 1 220 ? 9.664 13.046 -12.836 1.00 90.19 220 GLN A C 1
ATOM 1813 O O . GLN A 1 220 ? 8.589 13.109 -13.430 1.00 90.19 220 GLN A O 1
ATOM 1818 N N . LYS A 1 221 ? 10.600 13.994 -12.992 1.00 89.81 221 LYS A N 1
ATOM 1819 C CA . LYS A 1 221 ? 10.417 15.151 -13.891 1.00 89.81 221 LYS A CA 1
ATOM 1820 C C . LYS A 1 221 ? 10.261 14.735 -15.354 1.00 89.81 221 LYS A C 1
ATOM 1822 O O . LYS A 1 221 ? 9.467 15.342 -16.068 1.00 89.81 221 LYS A O 1
ATOM 1827 N N . LEU A 1 222 ? 11.001 13.716 -15.806 1.00 89.75 222 LEU A N 1
ATOM 1828 C CA . LEU A 1 222 ? 10.887 13.190 -17.175 1.00 89.75 222 LEU A CA 1
ATOM 1829 C C . LEU A 1 222 ? 9.509 12.586 -17.450 1.00 89.75 222 LEU A C 1
ATOM 1831 O O . LEU A 1 222 ? 9.031 12.641 -18.577 1.00 89.75 222 LEU A O 1
ATOM 1835 N N . TRP A 1 223 ? 8.855 12.075 -16.411 1.00 84.25 223 TRP A N 1
ATOM 1836 C CA . TRP A 1 223 ? 7.492 11.547 -16.458 1.00 84.25 223 TRP A CA 1
ATOM 1837 C C . TRP A 1 223 ? 6.426 12.653 -16.379 1.00 84.25 223 TRP A C 1
ATOM 1839 O O . TRP A 1 223 ? 5.232 12.384 -16.280 1.00 84.25 223 TRP A O 1
ATOM 1849 N N . GLY A 1 224 ? 6.848 13.920 -16.417 1.00 86.56 224 GLY A N 1
ATOM 1850 C CA . GLY A 1 224 ? 5.958 15.072 -16.352 1.00 86.56 224 GLY A CA 1
ATOM 1851 C C . GLY A 1 224 ? 5.449 15.382 -14.947 1.00 86.56 224 GLY A C 1
ATOM 1852 O O . GLY A 1 224 ? 4.621 16.279 -14.805 1.00 86.56 224 GLY A O 1
ATOM 1853 N N . HIS A 1 225 ? 5.936 14.697 -13.906 1.00 83.75 225 HIS A N 1
ATOM 1854 C CA . HIS A 1 225 ? 5.579 15.021 -12.529 1.00 83.75 225 HIS A CA 1
ATOM 1855 C C . HIS A 1 225 ? 6.243 16.336 -12.114 1.00 83.75 225 HIS A C 1
ATOM 1857 O O . HIS A 1 225 ? 7.471 16.472 -12.144 1.00 83.75 225 HIS A O 1
ATOM 1863 N N . LYS A 1 226 ? 5.429 17.313 -11.709 1.00 82.00 226 LYS A N 1
ATOM 1864 C CA . LYS A 1 226 ? 5.892 18.625 -11.254 1.00 82.00 226 LYS A CA 1
ATOM 1865 C C . LYS A 1 226 ? 5.182 19.009 -9.961 1.00 82.00 226 LYS A C 1
ATOM 1867 O O . LYS A 1 226 ? 4.014 18.695 -9.749 1.00 82.00 226 LYS A O 1
ATOM 1872 N N . ILE A 1 227 ? 5.911 19.705 -9.094 1.00 77.00 227 ILE A N 1
ATOM 1873 C CA . ILE A 1 227 ? 5.315 20.422 -7.967 1.00 77.00 227 ILE A CA 1
ATOM 1874 C C . ILE A 1 227 ? 4.922 21.790 -8.518 1.00 77.00 227 ILE A C 1
ATOM 1876 O O . ILE A 1 227 ? 5.791 22.636 -8.733 1.00 77.00 227 ILE A O 1
ATOM 1880 N N . GLU A 1 228 ? 3.640 21.989 -8.803 1.00 69.38 228 GLU A N 1
ATOM 1881 C CA . GLU A 1 228 ? 3.129 23.290 -9.233 1.00 69.38 228 GLU A CA 1
ATOM 1882 C C . GLU A 1 228 ? 2.575 24.082 -8.047 1.00 69.38 228 GLU A C 1
ATOM 1884 O O . GLU A 1 228 ? 2.139 23.530 -7.037 1.00 69.38 228 GLU A O 1
ATOM 1889 N N . LYS A 1 229 ? 2.614 25.414 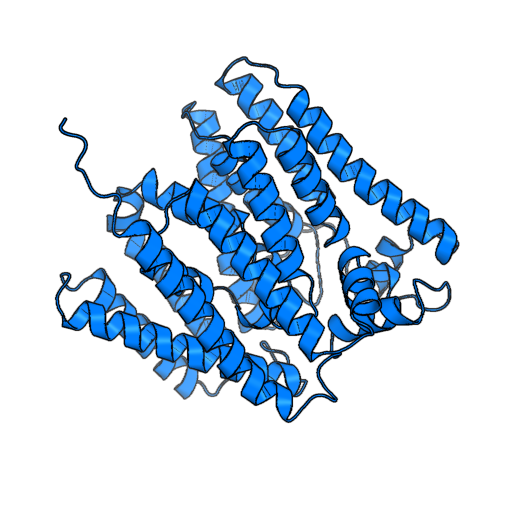-8.155 1.00 69.25 229 LYS A N 1
ATOM 1890 C CA . LYS A 1 229 ? 2.000 26.310 -7.172 1.00 69.25 229 LYS A CA 1
ATOM 1891 C C . LYS A 1 229 ? 0.505 26.409 -7.479 1.00 69.25 229 LYS A C 1
ATOM 1893 O O . LYS A 1 229 ? 0.081 27.341 -8.150 1.00 69.25 229 LYS A O 1
ATOM 1898 N N . GLY A 1 230 ? -0.287 25.450 -7.011 1.00 69.31 230 GLY A N 1
ATOM 1899 C CA . GLY A 1 230 ? -1.736 25.469 -7.204 1.00 69.31 230 GLY A CA 1
ATOM 1900 C C . GLY A 1 230 ? -2.418 24.200 -6.710 1.00 69.31 230 GLY A C 1
ATOM 1901 O O . GLY A 1 230 ? -1.787 23.156 -6.592 1.00 69.31 230 GLY A O 1
ATOM 1902 N N . ILE A 1 231 ? -3.713 24.304 -6.410 1.00 70.44 231 ILE A N 1
ATOM 1903 C CA . ILE A 1 231 ? -4.566 23.152 -6.103 1.00 70.44 231 ILE A CA 1
ATOM 1904 C C . ILE A 1 231 ? -5.164 22.694 -7.424 1.00 70.44 231 ILE A C 1
ATOM 1906 O O . ILE A 1 231 ? -5.907 23.449 -8.039 1.00 70.44 231 ILE A O 1
ATOM 1910 N N . THR A 1 232 ? -4.846 21.475 -7.848 1.00 68.75 232 THR A N 1
ATOM 1911 C CA . THR A 1 232 ? -5.507 20.862 -9.012 1.00 68.75 232 THR A CA 1
ATOM 1912 C C . THR A 1 232 ? -6.556 19.914 -8.506 1.00 68.75 232 THR A C 1
ATOM 1914 O O . THR A 1 232 ? -6.258 19.011 -7.717 1.00 68.75 232 THR A O 1
ATOM 1917 N N . PHE A 1 233 ? -7.794 20.128 -8.925 1.00 70.75 233 PHE A N 1
ATOM 1918 C CA . PHE A 1 233 ? -8.860 19.238 -8.515 1.00 70.75 233 PHE A CA 1
ATOM 1919 C C . PHE A 1 233 ? -8.974 18.066 -9.492 1.00 70.75 233 PHE A C 1
ATOM 1921 O O . PHE A 1 233 ? -8.827 18.242 -10.700 1.00 70.75 233 PHE A O 1
ATOM 1928 N N . PRO A 1 234 ? -9.306 16.857 -9.006 1.00 65.12 234 PRO A N 1
ATOM 1929 C CA . PRO A 1 234 ? -9.420 15.673 -9.859 1.00 65.12 234 PRO A CA 1
ATOM 1930 C C . PRO A 1 234 ? -10.475 15.794 -10.975 1.00 65.12 234 PRO A C 1
ATOM 1932 O O . PRO A 1 234 ? -10.467 14.993 -11.906 1.00 65.12 234 PRO A O 1
ATOM 1935 N N . PHE A 1 235 ? -11.370 16.783 -10.895 1.00 67.00 235 PHE A N 1
ATOM 1936 C CA . PHE A 1 235 ? -12.398 17.071 -11.900 1.00 67.00 235 PHE A CA 1
ATOM 1937 C C . PHE A 1 235 ? -11.868 17.823 -13.132 1.00 67.00 235 PHE A C 1
ATOM 1939 O O . PHE A 1 235 ? -12.569 17.885 -14.135 1.00 67.00 235 PHE A O 1
ATOM 1946 N N . GLU A 1 236 ? -10.660 18.390 -13.072 1.00 64.38 236 GLU A N 1
ATOM 1947 C CA . GLU A 1 236 ? -10.062 19.184 -14.161 1.00 64.38 236 GLU A CA 1
ATOM 1948 C C . GLU A 1 236 ? -9.357 18.310 -15.215 1.00 64.38 236 GLU A C 1
ATOM 1950 O O . GLU A 1 236 ? -8.801 18.812 -16.188 1.00 64.38 236 GLU A O 1
ATOM 1955 N N . LEU A 1 237 ? -9.370 16.985 -15.035 1.00 65.44 237 LEU A N 1
ATOM 1956 C CA . LEU A 1 237 ? -8.692 16.036 -15.911 1.00 65.44 237 LEU A CA 1
ATOM 1957 C C . LEU A 1 237 ? -9.588 15.616 -17.080 1.00 65.44 237 LEU A C 1
ATOM 1959 O O . LEU A 1 237 ? -10.718 15.172 -16.882 1.00 65.44 237 LEU A O 1
ATOM 1963 N N . ASN A 1 238 ? -9.031 15.623 -18.293 1.00 61.12 238 ASN A N 1
ATOM 1964 C CA . ASN A 1 238 ? -9.713 15.213 -19.532 1.00 61.12 238 ASN A CA 1
ATOM 1965 C C . ASN A 1 238 ? -10.087 13.714 -19.596 1.00 61.12 238 ASN A C 1
ATOM 1967 O O . ASN A 1 238 ? -10.675 13.262 -20.576 1.00 61.12 238 ASN A O 1
ATOM 1971 N N . HIS A 1 239 ? -9.769 12.930 -18.562 1.00 66.19 239 HIS A N 1
ATOM 1972 C CA . HIS A 1 239 ? -10.046 11.497 -18.491 1.00 66.19 239 HIS A CA 1
ATOM 1973 C C . HIS A 1 239 ? -11.102 11.216 -17.419 1.00 66.19 239 HIS A C 1
ATOM 1975 O O . HIS A 1 239 ? -10.776 11.032 -16.245 1.00 66.19 239 HIS A O 1
ATOM 1981 N N . VAL A 1 240 ? -12.371 11.147 -17.828 1.00 61.28 240 VAL A N 1
ATOM 1982 C CA . VAL A 1 240 ? -13.534 11.001 -16.930 1.00 61.28 240 VAL A CA 1
ATOM 1983 C C . VAL A 1 240 ? -13.400 9.789 -15.989 1.00 61.28 240 VAL A C 1
ATOM 1985 O O . VAL A 1 240 ? -13.696 9.895 -14.796 1.00 61.28 240 VAL A O 1
ATOM 1988 N N . ALA A 1 241 ? -12.877 8.660 -16.479 1.00 58.16 241 ALA A N 1
ATOM 1989 C CA . ALA A 1 241 ? -12.649 7.461 -15.667 1.00 58.16 241 ALA A CA 1
ATOM 1990 C C . ALA A 1 241 ? -11.556 7.638 -14.597 1.00 58.16 241 ALA A C 1
ATOM 1992 O O . ALA A 1 241 ? -11.729 7.216 -13.451 1.00 58.16 241 ALA A O 1
ATOM 1993 N N . VAL A 1 242 ? -10.446 8.296 -14.948 1.00 62.03 242 VAL A N 1
ATOM 1994 C CA . VAL A 1 242 ? -9.347 8.603 -14.015 1.00 62.03 242 VAL A CA 1
ATOM 1995 C C . VAL A 1 242 ? -9.808 9.608 -12.967 1.00 62.03 242 VAL A C 1
ATOM 1997 O O . VAL A 1 242 ? -9.656 9.357 -11.770 1.00 62.03 242 VAL A O 1
ATOM 2000 N N . GLY A 1 243 ? -10.435 10.702 -13.415 1.00 64.06 243 GLY A N 1
ATOM 2001 C CA . GLY A 1 243 ? -10.964 11.762 -12.561 1.00 64.06 243 GLY A CA 1
ATOM 2002 C C . GLY A 1 243 ? -11.861 11.209 -11.463 1.00 64.06 243 GLY A C 1
ATOM 2003 O O . GLY A 1 243 ? -11.749 11.588 -10.301 1.00 64.06 243 GLY A O 1
ATOM 2004 N N . PHE A 1 244 ? -12.684 10.212 -11.778 1.00 63.88 244 PHE A N 1
ATOM 2005 C CA . PHE A 1 244 ? -13.607 9.678 -10.794 1.00 63.88 244 PHE A CA 1
ATOM 2006 C C . PHE A 1 244 ? -12.986 8.757 -9.748 1.00 63.88 244 PHE A C 1
ATOM 2008 O O . PHE A 1 244 ? -13.353 8.829 -8.572 1.00 63.88 244 PHE A O 1
ATOM 2015 N N . PHE A 1 245 ? -12.013 7.917 -10.106 1.00 65.69 245 PHE A N 1
ATOM 2016 C CA . PHE A 1 245 ? -11.335 7.147 -9.066 1.00 65.69 245 PHE A CA 1
ATOM 2017 C C . PHE A 1 245 ? -10.608 8.011 -8.060 1.00 65.69 245 PHE A C 1
ATOM 2019 O O . PHE A 1 245 ? -10.557 7.686 -6.870 1.00 65.69 245 PHE A O 1
ATOM 2026 N N . LEU A 1 246 ? -10.084 9.127 -8.547 1.00 71.75 246 LEU A N 1
ATOM 2027 C CA . LEU A 1 246 ? -9.514 10.142 -7.696 1.00 71.75 246 LEU A CA 1
ATOM 2028 C C . LEU A 1 246 ? -10.574 10.764 -6.807 1.00 71.75 246 LEU A C 1
ATOM 2030 O O . LEU A 1 246 ? -10.279 10.938 -5.638 1.00 71.75 246 LEU A O 1
ATOM 2034 N N . ILE A 1 247 ? -11.797 11.023 -7.286 1.00 75.38 247 ILE A N 1
ATOM 2035 C CA . ILE A 1 247 ? -12.897 11.503 -6.430 1.00 75.38 247 ILE A CA 1
ATOM 2036 C C . ILE A 1 247 ? -13.141 10.538 -5.266 1.00 75.38 247 ILE A C 1
ATOM 2038 O O . ILE A 1 247 ? -13.312 10.972 -4.134 1.00 75.38 247 ILE A O 1
ATOM 2042 N N . ILE A 1 248 ? -13.131 9.228 -5.494 1.00 73.31 248 ILE A N 1
ATOM 2043 C CA . ILE A 1 248 ? -13.375 8.249 -4.419 1.00 73.31 248 ILE A CA 1
ATOM 2044 C C . ILE A 1 248 ? -12.239 8.243 -3.418 1.00 73.31 248 ILE A C 1
ATOM 2046 O O . ILE A 1 248 ? -12.472 8.318 -2.214 1.00 73.31 248 ILE A O 1
ATOM 2050 N N . ALA A 1 249 ? -11.012 8.128 -3.927 1.00 79.31 249 ALA A N 1
ATOM 2051 C CA . ALA A 1 249 ? -9.805 8.225 -3.132 1.00 79.31 249 ALA A CA 1
ATOM 2052 C C . ALA A 1 249 ? -9.838 9.506 -2.287 1.00 79.31 249 ALA A C 1
ATOM 2054 O O . ALA A 1 249 ? -9.701 9.444 -1.070 1.00 79.31 249 ALA A O 1
ATOM 2055 N N . PHE A 1 250 ? -10.148 10.633 -2.922 1.00 83.69 250 PHE A N 1
ATOM 2056 C CA . PHE A 1 250 ? -10.315 11.947 -2.321 1.00 83.69 250 PHE A CA 1
ATOM 2057 C C . PHE A 1 250 ? -11.384 11.944 -1.224 1.00 83.69 250 PHE A C 1
ATOM 2059 O O . PHE A 1 250 ? -11.104 12.378 -0.110 1.00 83.69 250 PHE A O 1
ATOM 2066 N N . VAL A 1 251 ? -12.575 11.389 -1.474 1.00 83.50 251 VAL A N 1
ATOM 2067 C CA . VAL A 1 251 ? -13.638 11.288 -0.464 1.00 83.50 251 VAL A CA 1
ATOM 2068 C C . VAL A 1 251 ? -13.201 10.424 0.717 1.00 83.50 251 VAL A C 1
ATOM 2070 O O . VAL A 1 251 ? -13.427 10.809 1.862 1.00 83.50 251 VAL A O 1
ATOM 2073 N N . TYR A 1 252 ? -12.534 9.292 0.490 1.00 83.62 252 TYR A N 1
ATOM 2074 C CA . TYR A 1 252 ? -12.004 8.486 1.591 1.00 83.62 252 TYR A CA 1
ATOM 2075 C C . TYR A 1 252 ? -10.940 9.231 2.393 1.00 83.62 252 TYR A C 1
ATOM 2077 O O . TYR A 1 252 ? -10.936 9.130 3.621 1.00 83.62 252 TYR A O 1
ATOM 2085 N N . CYS A 1 253 ? -10.086 10.015 1.738 1.00 89.06 253 CYS A N 1
ATOM 2086 C CA . CYS A 1 253 ? -9.143 10.879 2.431 1.00 89.06 253 CYS A CA 1
ATOM 2087 C C . CYS A 1 253 ? -9.862 11.973 3.238 1.00 89.06 253 CYS A C 1
ATOM 2089 O O . CYS A 1 253 ? -9.473 12.231 4.371 1.00 89.06 253 CYS A O 1
ATOM 2091 N N . LEU A 1 254 ? -10.949 12.565 2.728 1.00 87.75 254 LEU A N 1
ATOM 2092 C CA . LEU A 1 254 ? -11.770 13.520 3.485 1.00 87.75 254 LEU A CA 1
ATOM 2093 C C . LEU A 1 254 ? -12.435 12.874 4.705 1.00 87.75 254 LEU A C 1
ATOM 2095 O O . LEU A 1 254 ? -12.427 13.452 5.790 1.00 87.75 254 LEU A O 1
ATOM 2099 N N . VAL A 1 255 ? -12.973 11.661 4.558 1.00 87.00 255 VAL A N 1
ATOM 2100 C CA . VAL A 1 255 ? -13.529 10.889 5.680 1.00 87.00 255 VAL A CA 1
ATOM 2101 C C . VAL A 1 255 ? -12.437 10.578 6.708 1.00 87.00 255 VAL A C 1
ATOM 2103 O O . VAL A 1 255 ? -12.683 10.657 7.913 1.00 87.00 255 VAL A O 1
ATOM 2106 N N . ALA A 1 256 ? -11.219 10.272 6.256 1.00 90.00 256 ALA A N 1
ATOM 2107 C CA . ALA A 1 256 ? -10.069 10.068 7.127 1.00 90.00 256 ALA A CA 1
ATOM 2108 C C . ALA A 1 256 ? -9.667 11.349 7.875 1.00 90.00 256 ALA A C 1
ATOM 2110 O O . ALA A 1 256 ? -9.434 11.293 9.083 1.00 90.00 256 ALA A O 1
ATOM 2111 N N . ILE A 1 257 ? -9.682 12.507 7.209 1.00 92.50 257 ILE A N 1
ATOM 2112 C CA . ILE A 1 257 ? -9.444 13.814 7.837 1.00 92.50 257 ILE A CA 1
ATOM 2113 C C . ILE A 1 257 ? -10.514 14.098 8.882 1.00 92.50 257 ILE A C 1
ATOM 2115 O O . ILE A 1 257 ? -10.182 14.400 10.025 1.00 92.50 257 ILE A O 1
ATOM 2119 N N . TYR A 1 258 ? -11.789 13.946 8.524 1.00 90.81 258 TYR A N 1
ATOM 2120 C CA . TYR A 1 258 ? -12.905 14.142 9.443 1.00 90.81 258 TYR A CA 1
ATOM 2121 C C . TYR A 1 258 ? -12.774 13.252 10.688 1.00 90.81 258 TYR A C 1
ATOM 2123 O O . TYR A 1 258 ? -12.931 13.722 11.815 1.00 90.81 258 TYR A O 1
ATOM 2131 N N . PHE A 1 259 ? -12.404 11.982 10.504 1.00 90.81 259 PHE A N 1
ATOM 2132 C CA . PHE A 1 259 ? -12.136 11.069 11.611 1.00 90.81 259 PHE A CA 1
ATOM 2133 C C . PHE A 1 259 ? -10.981 11.555 12.503 1.00 90.81 259 PHE A C 1
ATOM 2135 O O . PHE A 1 259 ? -11.130 11.587 13.725 1.00 90.81 259 PHE A O 1
ATOM 2142 N N . VAL A 1 260 ? -9.850 11.964 11.917 1.00 94.31 260 VAL A N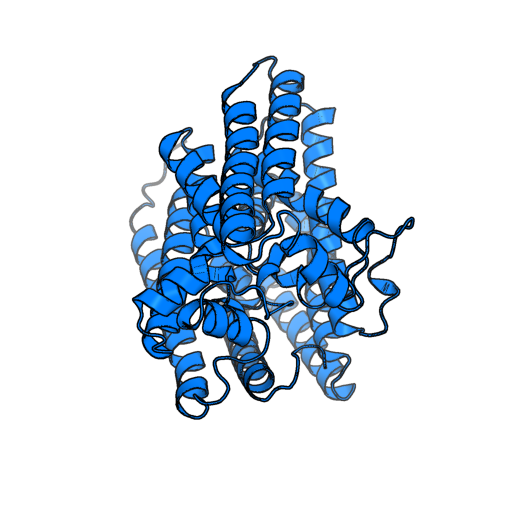 1
ATOM 2143 C CA . VAL A 1 260 ? -8.691 12.487 12.664 1.00 94.31 260 VAL A CA 1
ATOM 2144 C C . VAL A 1 260 ? -9.063 13.752 13.444 1.00 94.31 260 VAL A C 1
ATOM 2146 O O . VAL A 1 260 ? -8.745 13.852 14.629 1.00 94.31 260 VAL A O 1
ATOM 2149 N N . LEU A 1 261 ? -9.789 14.687 12.824 1.00 94.06 261 LEU A N 1
ATOM 2150 C CA . LEU A 1 261 ? -10.259 15.911 13.474 1.00 94.06 261 LEU A CA 1
ATOM 2151 C C . LEU A 1 261 ? -11.198 15.606 14.642 1.00 94.06 261 LEU A C 1
ATOM 2153 O O . LEU A 1 261 ? -11.046 16.192 15.708 1.00 94.06 261 LEU A O 1
ATOM 2157 N N . ASN A 1 262 ? -12.113 14.647 14.493 1.00 90.44 262 ASN A N 1
ATOM 2158 C CA . ASN A 1 262 ? -12.981 14.224 15.591 1.00 90.44 262 ASN A CA 1
ATOM 2159 C C . ASN A 1 262 ? -12.193 13.607 16.753 1.00 90.44 262 ASN A C 1
ATOM 2161 O O . ASN A 1 262 ? -12.488 13.892 17.913 1.00 90.44 262 ASN A O 1
ATOM 2165 N N . VAL A 1 263 ? -11.174 12.791 16.467 1.00 90.94 263 VAL A N 1
ATOM 2166 C CA . VAL A 1 263 ? -10.287 12.242 17.505 1.00 90.94 263 VAL A CA 1
ATOM 2167 C C . VAL A 1 263 ? -9.582 13.360 18.275 1.00 90.94 263 VAL A C 1
ATOM 2169 O O . VAL A 1 263 ? -9.497 13.283 19.499 1.00 90.94 263 VAL A O 1
ATOM 2172 N N . ILE A 1 264 ? -9.121 14.408 17.589 1.00 93.25 264 ILE A N 1
ATOM 2173 C CA . ILE A 1 264 ? -8.452 15.557 18.213 1.00 93.25 264 ILE A CA 1
ATOM 2174 C C . ILE A 1 264 ? -9.448 16.402 19.021 1.00 93.25 264 ILE A C 1
ATOM 2176 O O . ILE A 1 264 ? -9.240 16.608 20.218 1.00 93.25 264 ILE A O 1
ATOM 2180 N N . ASN A 1 265 ? -10.538 16.849 18.390 1.00 93.56 265 ASN A N 1
ATOM 2181 C CA . ASN A 1 265 ? -11.507 17.788 18.962 1.00 93.56 265 ASN A CA 1
ATOM 2182 C C . ASN A 1 265 ? -12.261 17.188 20.151 1.00 93.56 265 ASN A C 1
ATOM 2184 O O . ASN A 1 265 ? -12.436 17.845 21.174 1.00 93.56 265 ASN A O 1
ATOM 2188 N N . PHE A 1 266 ? -12.664 15.921 20.040 1.00 90.94 266 PHE A N 1
ATOM 2189 C CA . PHE A 1 266 ? -13.443 15.233 21.071 1.00 90.94 266 PHE A CA 1
ATOM 2190 C C . PHE A 1 266 ? -12.598 14.300 21.945 1.00 90.94 266 PHE A C 1
ATOM 2192 O O . PHE A 1 266 ? -13.141 13.604 22.800 1.00 90.94 266 PHE A O 1
ATOM 2199 N N . LYS A 1 267 ? -11.270 14.268 21.747 1.00 90.62 267 LYS A N 1
ATOM 2200 C CA . LYS A 1 267 ? -10.327 13.419 22.501 1.00 90.62 267 LYS A CA 1
ATOM 2201 C C . LYS A 1 267 ? -10.753 11.942 22.535 1.00 90.62 267 LYS A C 1
ATOM 2203 O O . LYS A 1 267 ? -10.584 11.253 23.545 1.00 90.62 267 LYS A O 1
ATOM 2208 N N . ILE A 1 268 ? -11.318 11.453 21.430 1.00 88.19 268 ILE A N 1
ATOM 2209 C CA . ILE A 1 268 ? -11.837 10.084 21.323 1.00 88.19 268 ILE A CA 1
ATOM 2210 C C . ILE A 1 268 ? -10.666 9.103 21.378 1.00 88.19 268 ILE A C 1
ATOM 2212 O O . ILE A 1 268 ? -9.690 9.226 20.637 1.00 88.19 268 ILE A O 1
ATOM 2216 N N . LYS A 1 269 ? -10.765 8.083 22.235 1.00 88.94 269 LYS A N 1
ATOM 2217 C CA . LYS A 1 269 ? -9.791 6.987 22.246 1.00 88.94 269 LYS A CA 1
ATOM 2218 C C . LYS A 1 269 ? -9.983 6.130 20.993 1.00 88.94 269 LYS A C 1
ATOM 2220 O O . LYS A 1 269 ? -11.018 5.493 20.834 1.00 88.94 269 LYS A O 1
ATOM 2225 N N . SER A 1 270 ? -8.963 6.085 20.143 1.00 92.06 270 SER A N 1
ATOM 2226 C CA . SER A 1 270 ? -8.871 5.183 18.990 1.00 92.06 270 SER A CA 1
ATOM 2227 C C . SER A 1 270 ? -7.665 4.265 19.155 1.00 92.06 270 SER A C 1
ATOM 2229 O O . SER A 1 270 ? -6.661 4.658 19.756 1.00 92.06 270 SER A O 1
ATOM 2231 N N . ASP A 1 271 ? -7.719 3.053 18.599 1.00 94.88 271 ASP A N 1
ATOM 2232 C CA . ASP A 1 271 ? -6.509 2.245 18.484 1.00 94.88 271 ASP A CA 1
ATOM 2233 C C . ASP A 1 271 ? -5.513 2.910 17.520 1.00 94.88 271 ASP A C 1
ATOM 2235 O O . ASP A 1 271 ? -5.891 3.589 16.557 1.00 94.88 271 ASP A O 1
ATOM 2239 N N . ARG A 1 272 ? -4.221 2.712 17.803 1.00 96.31 272 ARG A N 1
ATOM 2240 C CA . ARG A 1 272 ? -3.116 3.341 17.065 1.00 96.31 272 ARG A CA 1
ATOM 2241 C C . ARG A 1 272 ? -3.114 2.978 15.590 1.00 96.31 272 ARG A C 1
ATOM 2243 O O . ARG A 1 272 ? -2.790 3.829 14.777 1.00 96.31 272 ARG A O 1
ATOM 2250 N N . ALA A 1 273 ? -3.449 1.736 15.250 1.00 97.56 273 ALA A N 1
ATOM 2251 C CA . ALA A 1 273 ? -3.424 1.270 13.870 1.00 97.56 273 ALA A CA 1
ATOM 2252 C C . ALA A 1 273 ? -4.557 1.903 13.044 1.00 97.56 273 ALA A C 1
ATOM 2254 O O . ALA A 1 273 ? -4.314 2.304 11.905 1.00 97.56 273 ALA A O 1
ATOM 2255 N N . THR A 1 274 ? -5.749 2.095 13.626 1.00 96.75 274 THR A N 1
ATOM 2256 C CA . THR A 1 274 ? -6.839 2.858 12.989 1.00 96.75 274 THR A CA 1
ATOM 2257 C C . THR A 1 274 ? -6.421 4.300 12.752 1.00 96.75 274 THR A C 1
ATOM 2259 O O . THR A 1 274 ? -6.537 4.795 11.633 1.00 96.75 274 THR A O 1
ATOM 2262 N N . LEU A 1 275 ? -5.901 4.966 13.787 1.00 97.12 275 LEU A N 1
ATOM 2263 C CA . LEU A 1 275 ? -5.514 6.370 13.689 1.00 97.12 275 LEU A CA 1
ATOM 2264 C C . LEU A 1 275 ? -4.344 6.567 12.716 1.00 97.12 275 LEU A C 1
ATOM 2266 O O . LEU A 1 275 ? -4.392 7.471 11.891 1.00 97.12 275 LEU A O 1
ATOM 2270 N N . PHE A 1 276 ? -3.343 5.684 12.748 1.00 98.19 276 PHE A N 1
ATOM 2271 C CA . PHE A 1 276 ? -2.246 5.673 11.781 1.00 98.19 276 PHE A CA 1
ATOM 2272 C C . PHE A 1 276 ? -2.762 5.522 10.349 1.00 98.19 276 PHE A C 1
ATOM 2274 O O . PHE A 1 276 ? -2.383 6.300 9.482 1.00 98.19 276 PHE A O 1
ATOM 2281 N N . SER A 1 277 ? -3.662 4.562 10.111 1.00 97.69 277 SER A N 1
ATOM 2282 C CA . SER A 1 277 ? -4.254 4.345 8.787 1.00 97.69 277 SER A CA 1
ATOM 2283 C C . SER A 1 277 ? -5.028 5.573 8.309 1.00 97.69 277 SER A C 1
ATOM 2285 O O . SER A 1 277 ? -4.893 5.963 7.156 1.00 97.69 277 SER A O 1
ATOM 2287 N N . ALA A 1 278 ? -5.790 6.218 9.197 1.00 96.88 278 ALA A N 1
ATOM 2288 C CA . ALA A 1 278 ? -6.517 7.440 8.877 1.00 96.88 278 ALA A CA 1
ATOM 2289 C C . ALA A 1 278 ? -5.562 8.588 8.516 1.00 96.88 278 ALA A C 1
ATOM 2291 O O . ALA A 1 278 ? -5.736 9.222 7.485 1.00 96.88 278 ALA A O 1
ATOM 2292 N N . ILE A 1 279 ? -4.518 8.831 9.314 1.00 97.81 279 ILE A N 1
ATOM 2293 C CA . ILE A 1 279 ? -3.525 9.878 9.027 1.00 97.81 279 ILE A CA 1
ATOM 2294 C C . ILE A 1 279 ? -2.807 9.599 7.700 1.00 97.81 279 ILE A C 1
ATOM 2296 O O . ILE A 1 279 ? -2.640 10.511 6.893 1.00 97.81 279 ILE A O 1
ATOM 2300 N N . PHE A 1 280 ? -2.433 8.344 7.452 1.00 97.31 280 PHE A N 1
ATOM 2301 C CA . PHE A 1 280 ? -1.783 7.926 6.214 1.00 97.31 280 PHE A CA 1
ATOM 2302 C C . PHE A 1 280 ? -2.663 8.191 4.989 1.00 97.31 280 PHE A C 1
ATOM 2304 O O . PHE A 1 280 ? -2.211 8.811 4.029 1.00 97.31 280 PHE A O 1
ATOM 2311 N N . LEU A 1 281 ? -3.940 7.811 5.035 1.00 94.88 281 LEU A N 1
ATOM 2312 C CA . LEU A 1 281 ? -4.892 8.122 3.966 1.00 94.88 281 LEU A CA 1
ATOM 2313 C C . LEU A 1 281 ? -5.089 9.638 3.816 1.00 94.88 281 LEU A C 1
ATOM 2315 O O . LEU A 1 281 ? -5.006 10.158 2.712 1.00 94.88 281 LEU A O 1
ATOM 2319 N N . SER A 1 282 ? -5.245 10.379 4.914 1.00 94.81 282 SER A N 1
ATOM 2320 C CA . SER A 1 282 ? -5.349 11.845 4.884 1.00 94.81 282 SER A CA 1
ATOM 2321 C C . SER A 1 282 ? -4.132 12.508 4.233 1.00 94.81 282 SER A C 1
ATOM 2323 O O . SER A 1 282 ? -4.274 13.479 3.496 1.00 94.81 282 SER A O 1
ATOM 2325 N N . SER A 1 283 ? -2.930 11.977 4.466 1.00 93.88 283 SER A N 1
ATOM 2326 C CA . SER A 1 283 ? -1.689 12.511 3.896 1.00 93.88 283 SER A CA 1
ATOM 2327 C C . SER A 1 283 ? -1.609 12.354 2.373 1.00 93.88 283 SER A C 1
ATOM 2329 O O . SER A 1 283 ? -1.029 13.209 1.702 1.00 93.88 283 SER A O 1
ATOM 2331 N N . PHE A 1 284 ? -2.272 11.337 1.809 1.00 89.69 284 PHE A N 1
ATOM 2332 C CA . PHE A 1 284 ? -2.414 11.204 0.359 1.00 89.69 284 PHE A CA 1
ATOM 2333 C C . PHE A 1 284 ? -3.199 12.362 -0.251 1.00 89.69 284 PHE A C 1
ATOM 2335 O O . PHE A 1 284 ? -2.865 12.768 -1.355 1.00 89.69 284 PHE A O 1
ATOM 2342 N N . LEU A 1 285 ? -4.178 12.942 0.454 1.00 86.25 285 LEU A N 1
ATOM 2343 C CA . LEU A 1 285 ? -4.883 14.131 -0.036 1.00 86.25 285 LEU A CA 1
ATOM 2344 C C . LEU A 1 285 ? -3.932 15.311 -0.231 1.00 86.25 285 LEU A C 1
ATOM 2346 O O . LEU A 1 285 ? -4.004 16.014 -1.232 1.00 86.25 285 LEU A O 1
ATOM 2350 N N . GLY A 1 286 ? -3.018 15.502 0.723 1.00 83.56 286 GLY A N 1
ATOM 2351 C CA . GLY A 1 286 ? -1.982 16.522 0.620 1.00 83.56 286 GLY A CA 1
ATOM 2352 C C . GLY A 1 286 ? -1.109 16.304 -0.614 1.00 83.56 286 GLY A C 1
ATOM 2353 O O . GLY A 1 286 ? -0.843 17.255 -1.342 1.00 83.56 286 GLY A O 1
ATOM 2354 N N . LEU A 1 287 ? -0.718 15.059 -0.902 1.00 82.88 287 LEU A N 1
ATOM 2355 C CA . LEU A 1 287 ? 0.018 14.753 -2.131 1.00 82.88 287 LEU A CA 1
ATOM 2356 C C . LEU A 1 287 ? -0.822 14.972 -3.391 1.00 82.88 287 LEU A C 1
ATOM 2358 O O . LEU A 1 287 ? -0.315 15.557 -4.337 1.00 82.88 287 LEU A O 1
ATOM 2362 N N . MET A 1 288 ? -2.090 14.552 -3.396 1.00 76.56 288 MET A N 1
ATOM 2363 C CA . MET A 1 288 ? -3.012 14.746 -4.524 1.00 76.56 288 MET A CA 1
ATOM 2364 C C . MET A 1 288 ? -3.135 16.202 -4.931 1.00 76.56 288 MET A C 1
ATOM 2366 O O . MET A 1 288 ? -3.147 16.515 -6.112 1.00 76.56 288 MET A O 1
ATOM 2370 N N . ILE A 1 289 ? -3.250 17.075 -3.934 1.00 77.62 289 ILE A N 1
ATOM 2371 C CA . ILE A 1 289 ? -3.451 18.502 -4.144 1.00 77.62 289 ILE A CA 1
ATOM 2372 C C . ILE A 1 289 ? -2.174 19.173 -4.663 1.00 77.62 289 ILE A C 1
ATOM 2374 O O . ILE A 1 289 ? -2.270 20.090 -5.471 1.00 77.62 289 ILE A O 1
ATOM 2378 N N . ASN A 1 290 ? -0.997 18.734 -4.198 1.00 75.56 290 ASN A N 1
ATOM 2379 C CA . ASN A 1 290 ? 0.277 19.415 -4.460 1.00 75.56 290 ASN A CA 1
ATOM 2380 C C . ASN A 1 290 ? 1.109 18.803 -5.600 1.00 75.56 290 ASN A C 1
ATOM 2382 O O . ASN A 1 290 ? 2.042 19.446 -6.081 1.00 75.56 290 ASN A O 1
ATOM 2386 N N . ILE A 1 291 ? 0.833 17.562 -6.006 1.00 73.44 291 ILE A N 1
ATOM 2387 C CA . ILE A 1 291 ? 1.529 16.904 -7.113 1.00 73.44 291 ILE A CA 1
ATOM 2388 C C . ILE A 1 291 ? 0.598 16.909 -8.317 1.00 73.44 291 ILE A C 1
ATOM 2390 O O . ILE A 1 291 ? -0.342 16.119 -8.390 1.00 73.44 291 ILE A O 1
ATOM 2394 N N . GLN A 1 292 ? 0.898 17.774 -9.283 1.00 61.69 292 GLN A N 1
ATOM 2395 C CA . GLN A 1 292 ? 0.304 17.661 -10.602 1.00 61.69 292 GLN A CA 1
ATOM 2396 C C . GLN A 1 292 ? 1.048 16.598 -11.397 1.00 61.69 292 GLN A C 1
ATOM 2398 O O . GLN A 1 292 ? 2.270 16.630 -11.581 1.00 61.69 292 GLN A O 1
ATOM 2403 N N . THR A 1 293 ? 0.274 15.649 -11.893 1.00 64.81 293 THR A N 1
ATOM 2404 C CA . THR A 1 293 ? 0.727 14.659 -12.854 1.00 64.81 293 THR A CA 1
ATOM 2405 C C . THR A 1 293 ? -0.199 14.756 -14.058 1.00 64.81 293 THR A C 1
ATOM 2407 O O . THR A 1 293 ? -1.413 14.795 -13.840 1.00 64.81 293 THR A O 1
ATOM 2410 N N . PRO A 1 294 ? 0.306 14.738 -15.304 1.00 59.66 294 PRO A N 1
ATOM 2411 C CA . PRO A 1 294 ? -0.574 14.595 -16.464 1.00 59.66 294 PRO A CA 1
ATOM 2412 C C . PRO A 1 294 ? -1.406 13.307 -16.375 1.00 59.66 294 PRO A C 1
ATOM 2414 O O . PRO A 1 294 ? -2.490 13.235 -16.947 1.00 59.66 294 PRO A O 1
ATOM 2417 N N . ASP A 1 295 ? -0.932 12.321 -15.604 1.00 68.06 295 ASP A N 1
ATOM 2418 C CA . ASP A 1 295 ? -1.608 11.054 -15.403 1.00 68.06 295 ASP A CA 1
ATOM 2419 C C . ASP A 1 295 ? -1.796 10.690 -13.922 1.00 68.06 295 ASP A C 1
ATOM 2421 O O . ASP A 1 295 ? -0.910 10.158 -13.252 1.00 68.06 295 ASP A O 1
ATOM 2425 N N . PHE A 1 296 ? -3.003 10.936 -13.420 1.00 69.88 296 PHE A N 1
ATOM 2426 C CA . PHE A 1 296 ? -3.428 10.505 -12.091 1.00 69.88 296 PHE A CA 1
ATOM 2427 C C . PHE A 1 296 ? -3.986 9.067 -12.066 1.00 69.88 296 PHE A C 1
ATOM 2429 O O . PHE A 1 296 ? -4.441 8.597 -11.016 1.00 69.88 296 PHE A O 1
ATOM 2436 N N . SER A 1 297 ? -3.978 8.346 -13.193 1.00 66.31 297 SER A N 1
ATOM 2437 C CA . SER A 1 297 ? -4.609 7.025 -13.326 1.00 66.31 297 SER A CA 1
ATOM 2438 C C . SER A 1 297 ? -4.050 5.982 -12.364 1.00 66.31 297 SER A C 1
ATOM 2440 O O . SER A 1 297 ? -4.764 5.059 -11.980 1.00 66.31 297 SER A O 1
ATOM 2442 N N . GLY A 1 298 ? -2.802 6.151 -11.923 1.00 74.56 298 GLY A N 1
ATOM 2443 C CA . GLY A 1 298 ? -2.155 5.277 -10.954 1.00 74.56 298 GLY A CA 1
ATOM 2444 C C . GLY A 1 298 ? -2.445 5.617 -9.493 1.00 74.56 298 GLY A C 1
ATOM 2445 O O . GLY A 1 298 ? -2.081 4.835 -8.621 1.00 74.56 298 GLY A O 1
ATOM 2446 N N . LEU A 1 299 ? -3.063 6.752 -9.156 1.00 78.56 299 LEU A N 1
ATOM 2447 C CA . LEU A 1 299 ? -3.148 7.153 -7.749 1.00 78.56 299 LEU A CA 1
ATOM 2448 C C . LEU A 1 299 ? -4.119 6.282 -6.936 1.00 78.56 299 LEU A C 1
ATOM 2450 O O . LEU A 1 299 ? -3.863 5.907 -5.789 1.00 78.56 299 LEU A O 1
ATOM 2454 N N . ASN A 1 300 ? -5.242 5.937 -7.552 1.00 78.69 300 ASN A N 1
ATOM 2455 C CA . ASN A 1 300 ? -6.295 5.132 -6.951 1.00 78.69 300 ASN A CA 1
ATOM 2456 C C . ASN A 1 300 ? -5.776 3.792 -6.402 1.00 78.69 300 ASN A C 1
ATOM 2458 O O . ASN A 1 300 ? -6.165 3.400 -5.303 1.00 78.69 300 ASN A O 1
ATOM 2462 N N . ARG A 1 301 ? -4.848 3.119 -7.094 1.00 84.94 301 ARG A N 1
ATOM 2463 C CA . ARG A 1 301 ? -4.222 1.875 -6.626 1.00 84.94 301 ARG A CA 1
ATOM 2464 C C . ARG A 1 301 ? -3.307 2.100 -5.420 1.00 84.94 301 ARG A C 1
ATOM 2466 O O . ARG A 1 301 ? -3.250 1.225 -4.563 1.00 84.94 301 ARG A O 1
ATOM 2473 N N . TYR A 1 302 ? -2.669 3.263 -5.249 1.00 87.81 302 TYR A N 1
ATOM 2474 C CA . TYR A 1 302 ? -1.886 3.535 -4.029 1.00 87.81 302 TYR A CA 1
ATOM 2475 C C . TYR A 1 302 ? -2.755 3.638 -2.772 1.00 87.81 302 TYR A C 1
ATOM 2477 O O . TYR A 1 302 ? -2.287 3.305 -1.685 1.00 87.81 302 TYR A O 1
ATOM 2485 N N . ILE A 1 303 ? -4.017 4.050 -2.920 1.00 88.62 303 ILE A N 1
ATOM 2486 C CA . ILE A 1 303 ? -4.968 4.174 -1.811 1.00 88.62 303 ILE A CA 1
ATOM 2487 C C . ILE A 1 303 ? -5.773 2.880 -1.651 1.00 88.62 303 ILE A C 1
ATOM 2489 O O . ILE A 1 303 ? -5.715 2.242 -0.600 1.00 88.62 303 ILE A O 1
ATOM 2493 N N . LEU A 1 304 ? -6.484 2.456 -2.698 1.00 85.50 304 LEU A N 1
ATOM 2494 C CA . LEU A 1 304 ? -7.451 1.354 -2.657 1.00 85.50 304 LEU A CA 1
ATOM 2495 C C . LEU A 1 304 ? -6.797 -0.030 -2.561 1.00 85.50 304 LEU A C 1
ATOM 2497 O O . LEU A 1 304 ? -7.392 -0.932 -1.972 1.00 85.50 304 LEU A O 1
ATOM 2501 N N . CYS A 1 305 ? -5.578 -0.196 -3.089 1.00 89.81 305 CYS A N 1
ATOM 2502 C CA . CYS A 1 305 ? -4.792 -1.430 -2.945 1.00 89.81 305 CYS A CA 1
ATOM 2503 C C . CYS A 1 305 ? -3.869 -1.382 -1.715 1.00 89.81 305 CYS A C 1
ATOM 2505 O O . CYS A 1 305 ? -2.896 -2.129 -1.639 1.00 89.81 305 CYS A O 1
ATOM 2507 N N . SER A 1 306 ? -4.141 -0.499 -0.745 1.00 94.12 306 SER A N 1
ATOM 2508 C CA . SER A 1 306 ? -3.369 -0.416 0.495 1.00 94.12 306 SER A CA 1
ATOM 2509 C C . SER A 1 306 ? -4.053 -1.157 1.652 1.00 94.12 306 SER A C 1
ATOM 2511 O O . SER A 1 306 ? -5.281 -1.146 1.775 1.00 94.12 306 SER A O 1
ATOM 2513 N N . PRO A 1 307 ? -3.281 -1.751 2.574 1.00 95.69 307 PRO A N 1
ATOM 2514 C CA . PRO A 1 307 ? -3.835 -2.385 3.765 1.00 95.69 307 PRO A CA 1
ATOM 2515 C C . PRO A 1 307 ? -4.373 -1.337 4.753 1.00 95.69 307 PRO A C 1
ATOM 2517 O O . PRO A 1 307 ? -5.258 -1.646 5.549 1.00 95.69 307 PRO A O 1
ATOM 2520 N N . PHE A 1 308 ? -3.893 -0.090 4.672 1.00 96.38 308 PHE A N 1
ATOM 2521 C CA . PHE A 1 308 ? -4.375 1.047 5.462 1.00 96.38 308 PHE A CA 1
ATOM 2522 C C . PHE A 1 308 ? -5.826 1.390 5.122 1.00 96.38 308 PHE A C 1
ATOM 2524 O O . PHE A 1 308 ? -6.634 1.578 6.029 1.00 96.38 308 PHE A O 1
ATOM 2531 N N . PHE A 1 309 ? -6.183 1.386 3.833 1.00 92.69 309 PHE A N 1
ATOM 2532 C CA . PHE A 1 309 ? -7.566 1.550 3.386 1.00 92.69 309 PHE A CA 1
ATOM 2533 C C . PHE A 1 309 ? -8.476 0.454 3.947 1.00 92.69 309 PHE A C 1
ATOM 2535 O O . PHE A 1 309 ? -9.490 0.754 4.578 1.00 92.69 309 PHE A O 1
ATOM 2542 N N . VAL A 1 310 ? -8.075 -0.814 3.796 1.00 91.69 310 VAL A N 1
ATOM 2543 C CA . VAL A 1 310 ? -8.833 -1.970 4.304 1.00 91.69 310 VAL A CA 1
ATOM 2544 C C . VAL A 1 310 ? -9.037 -1.873 5.816 1.00 91.69 310 VAL A C 1
ATOM 2546 O O . VAL A 1 310 ? -10.157 -2.018 6.308 1.00 91.69 310 VAL A O 1
ATOM 2549 N N . TYR A 1 311 ? -7.965 -1.602 6.562 1.00 94.38 311 TYR A N 1
ATOM 2550 C CA . TYR A 1 311 ? -8.015 -1.506 8.017 1.00 94.38 311 TYR A CA 1
ATOM 2551 C C . TYR A 1 311 ? -8.914 -0.352 8.472 1.00 94.38 311 TYR A C 1
ATOM 2553 O O . TYR A 1 311 ? -9.788 -0.550 9.320 1.00 94.38 311 TYR A O 1
ATOM 2561 N N . PHE A 1 312 ? -8.748 0.832 7.877 1.00 93.50 312 PHE A N 1
ATOM 2562 C CA . PHE A 1 312 ? -9.531 2.015 8.215 1.00 93.50 312 PHE A CA 1
ATOM 2563 C C . PHE A 1 312 ? -11.022 1.827 7.917 1.00 93.50 312 PHE A C 1
ATOM 2565 O O . PHE A 1 312 ? -11.854 2.091 8.784 1.00 93.50 312 PHE A O 1
ATOM 2572 N N . LEU A 1 313 ? -11.373 1.285 6.747 1.00 88.25 313 LEU A N 1
ATOM 2573 C CA . LEU A 1 313 ? -12.764 1.032 6.364 1.00 88.25 313 LEU A CA 1
ATOM 2574 C C . LEU A 1 313 ? -13.475 0.114 7.371 1.00 88.25 313 LEU A C 1
ATOM 2576 O O . LEU A 1 313 ? -14.602 0.387 7.796 1.00 88.25 313 LEU A O 1
ATOM 2580 N N . ILE A 1 314 ? -12.805 -0.958 7.801 1.00 88.44 314 ILE A N 1
ATOM 2581 C CA . ILE A 1 314 ? -13.349 -1.880 8.804 1.00 88.44 314 ILE A CA 1
ATOM 2582 C C . ILE A 1 314 ? -13.431 -1.228 10.188 1.00 88.44 314 ILE A C 1
ATOM 2584 O O . ILE A 1 314 ? -14.394 -1.477 10.919 1.00 88.44 314 ILE A O 1
ATOM 2588 N N . ALA A 1 315 ? -12.463 -0.389 10.553 1.00 89.25 315 ALA A N 1
ATOM 2589 C CA . ALA A 1 315 ? -12.478 0.329 11.821 1.00 89.25 315 ALA A CA 1
ATOM 2590 C C . ALA A 1 315 ? -13.642 1.327 11.907 1.00 89.25 315 ALA A C 1
ATOM 2592 O O . ALA A 1 315 ? -14.380 1.308 12.894 1.00 89.25 315 ALA A O 1
ATOM 2593 N N . ILE A 1 316 ? -13.880 2.129 10.860 1.00 84.31 316 ILE A N 1
ATOM 2594 C CA . ILE A 1 316 ? -15.038 3.038 10.807 1.00 84.31 316 ILE A CA 1
ATOM 2595 C C . ILE A 1 316 ? -16.330 2.235 10.940 1.00 84.31 316 ILE A C 1
ATOM 2597 O O . ILE A 1 316 ? -17.188 2.588 11.745 1.00 84.31 316 ILE A O 1
ATOM 2601 N N . LYS A 1 317 ? -16.463 1.120 10.210 1.00 82.94 317 LYS A N 1
ATOM 2602 C CA . LYS A 1 317 ? -17.654 0.262 10.289 1.00 82.94 317 LYS A CA 1
ATOM 2603 C C . LYS A 1 317 ? -17.958 -0.198 11.713 1.00 82.94 317 LYS A C 1
ATOM 2605 O O . LYS A 1 317 ? -19.122 -0.227 12.106 1.00 82.94 317 LYS A O 1
ATOM 2610 N N . LYS A 1 318 ? -16.931 -0.575 12.474 1.00 83.94 318 LYS A N 1
ATOM 2611 C CA . LYS A 1 318 ? -17.095 -1.022 13.863 1.00 83.94 318 LYS A CA 1
ATOM 2612 C C . LYS A 1 318 ? -17.434 0.123 14.811 1.00 83.94 318 LYS A C 1
ATOM 2614 O O . LYS A 1 318 ? -18.285 -0.056 15.674 1.00 83.94 318 LYS A O 1
ATOM 2619 N N . ASN A 1 319 ? -16.776 1.268 14.651 1.00 80.19 319 ASN A N 1
ATOM 2620 C CA . ASN A 1 319 ? -16.892 2.389 15.583 1.00 80.19 319 ASN A CA 1
ATOM 2621 C C . ASN A 1 319 ? -18.116 3.272 15.311 1.00 80.19 319 ASN A C 1
ATOM 2623 O O . ASN A 1 319 ? -18.612 3.924 16.225 1.00 80.19 319 ASN A O 1
ATOM 2627 N N . PHE A 1 320 ? -18.631 3.275 14.080 1.00 76.12 320 PHE A N 1
ATOM 2628 C CA . PHE A 1 320 ? -19.756 4.113 13.675 1.00 76.12 320 PHE A CA 1
ATOM 2629 C C . PHE A 1 320 ? -20.834 3.323 12.923 1.00 76.12 320 PHE A C 1
ATOM 2631 O O . PHE A 1 320 ? -21.155 3.655 11.780 1.00 76.12 320 PHE A O 1
ATOM 2638 N N . PRO A 1 321 ? -21.455 2.301 13.538 1.00 71.88 321 PRO A N 1
ATOM 2639 C CA . PRO A 1 321 ? -22.466 1.482 12.864 1.00 71.88 321 PRO A CA 1
ATOM 2640 C C . PRO A 1 321 ? -23.651 2.311 12.332 1.00 71.88 321 PRO A C 1
ATOM 2642 O O . PRO A 1 321 ? -24.222 1.960 11.301 1.00 71.88 321 PRO A O 1
ATOM 2645 N N . ASN A 1 322 ? -23.962 3.442 12.980 1.00 67.25 322 ASN A N 1
ATOM 2646 C CA . ASN A 1 322 ? -25.038 4.359 12.589 1.00 67.25 322 ASN A CA 1
ATOM 2647 C C . ASN A 1 322 ? -24.665 5.291 11.421 1.00 67.25 322 ASN A C 1
ATOM 2649 O O . ASN A 1 322 ? -25.554 5.667 10.658 1.00 67.25 322 ASN A O 1
ATOM 2653 N N . LEU A 1 323 ? -23.376 5.619 11.208 1.00 62.19 323 LEU A N 1
ATOM 2654 C CA . LEU A 1 323 ? -22.957 6.264 9.949 1.00 62.19 323 LEU A CA 1
ATOM 2655 C C . LEU A 1 323 ? -23.366 5.352 8.781 1.00 62.19 323 LEU A C 1
ATOM 2657 O O . LEU A 1 323 ? -23.980 5.784 7.812 1.00 62.19 323 LEU A O 1
ATOM 2661 N N . PHE A 1 324 ? -23.165 4.046 8.941 1.00 57.94 324 PHE A N 1
ATOM 2662 C CA . PHE A 1 324 ? -23.607 3.038 7.987 1.00 57.94 324 PHE A CA 1
ATOM 2663 C C . PHE A 1 324 ? -25.100 2.677 8.095 1.00 57.94 324 PHE A C 1
ATOM 2665 O O . PHE A 1 324 ? -25.462 1.613 7.615 1.00 57.94 324 PHE A O 1
ATOM 2672 N N . SER A 1 325 ? -26.008 3.456 8.693 1.00 59.19 325 SER A N 1
ATOM 2673 C CA . SER A 1 325 ? -27.460 3.218 8.528 1.00 59.19 325 SER A CA 1
ATOM 2674 C C . SER A 1 325 ? -28.088 4.231 7.571 1.00 59.19 325 SER A C 1
ATOM 2676 O O . SER A 1 325 ? -28.661 3.813 6.570 1.00 59.19 325 SER A O 1
ATOM 2678 N N . ASN A 1 326 ? -27.865 5.530 7.792 1.00 46.31 326 ASN A N 1
ATOM 2679 C CA . ASN A 1 326 ? -28.424 6.609 6.966 1.00 46.31 326 ASN A CA 1
ATOM 2680 C C . ASN A 1 326 ? -27.429 7.158 5.924 1.00 46.31 326 ASN A C 1
ATOM 2682 O O . ASN A 1 326 ? -27.837 7.575 4.846 1.00 46.31 326 ASN A O 1
ATOM 2686 N N . GLN A 1 327 ? -26.114 7.074 6.172 1.00 53.22 327 GLN A N 1
ATOM 2687 C CA . GLN A 1 327 ? -25.068 7.443 5.199 1.00 53.22 327 GLN A CA 1
ATOM 2688 C C . GLN A 1 327 ? -24.565 6.244 4.381 1.00 53.22 327 GLN A C 1
ATOM 2690 O O . GLN A 1 327 ? -23.669 6.393 3.549 1.00 53.22 327 GLN A O 1
ATOM 2695 N N . LYS A 1 328 ? -25.205 5.072 4.545 1.00 54.91 328 LYS A N 1
ATOM 2696 C CA . LYS A 1 328 ? -25.227 4.025 3.513 1.00 54.91 328 LYS A CA 1
ATOM 2697 C C . LYS A 1 328 ? -25.545 4.666 2.172 1.00 54.91 328 LYS A C 1
ATOM 2699 O O . LYS A 1 328 ? -24.791 4.507 1.243 1.00 54.91 328 LYS A O 1
ATOM 2704 N N . ILE A 1 329 ? -26.566 5.501 2.070 1.00 49.91 329 ILE A N 1
ATOM 2705 C CA . ILE A 1 329 ? -26.907 6.102 0.778 1.00 49.91 329 ILE A CA 1
ATOM 2706 C C . ILE A 1 329 ? -25.731 6.913 0.210 1.00 49.91 329 ILE A C 1
ATOM 2708 O O . ILE A 1 329 ? -25.385 6.704 -0.937 1.00 49.91 329 ILE A O 1
ATOM 2712 N N . LEU A 1 330 ? -25.022 7.722 1.006 1.00 50.19 330 LEU A N 1
ATOM 2713 C CA . LEU A 1 330 ? -23.896 8.531 0.516 1.00 50.19 330 LEU A CA 1
ATOM 2714 C C . LEU A 1 330 ? -22.672 7.694 0.114 1.00 50.19 330 LEU A C 1
ATOM 2716 O O . LEU A 1 330 ? -22.181 7.831 -1.004 1.00 50.19 330 LEU A O 1
ATOM 2720 N N . LEU A 1 331 ? -22.200 6.800 0.992 1.00 56.56 331 LEU A N 1
ATOM 2721 C CA . LEU A 1 331 ? -21.082 5.898 0.689 1.00 56.56 331 LEU A CA 1
ATOM 2722 C C . LEU A 1 331 ? -21.395 5.031 -0.542 1.00 56.56 331 LEU A C 1
ATOM 2724 O O . LEU A 1 331 ? -20.503 4.702 -1.317 1.00 56.56 331 LEU A O 1
ATOM 2728 N N . PHE A 1 332 ? -22.670 4.702 -0.748 1.00 58.62 332 PHE A N 1
ATOM 2729 C CA . PHE A 1 332 ? -23.139 3.892 -1.863 1.00 58.62 332 PHE A CA 1
ATOM 2730 C C . PHE A 1 332 ? -23.379 4.687 -3.136 1.00 58.62 332 PHE A C 1
ATOM 2732 O O . PHE A 1 332 ? -23.095 4.163 -4.202 1.00 58.62 332 PHE A O 1
ATOM 2739 N N . SER A 1 333 ? -23.825 5.938 -3.053 1.00 49.97 333 SER A N 1
ATOM 2740 C CA . SER A 1 333 ? -23.843 6.871 -4.180 1.00 49.97 333 SER A CA 1
ATOM 2741 C C . SER A 1 333 ? -22.428 7.095 -4.687 1.00 49.97 333 SER A C 1
ATOM 2743 O O . SER A 1 333 ? -22.213 7.108 -5.893 1.00 49.97 333 SER A O 1
ATOM 2745 N N . ILE A 1 334 ? -21.453 7.166 -3.773 1.00 56.12 334 ILE A N 1
ATOM 2746 C CA . ILE A 1 334 ? -20.035 7.207 -4.119 1.00 56.12 334 ILE A CA 1
ATOM 2747 C C . ILE A 1 334 ? -19.644 5.900 -4.817 1.00 56.12 334 ILE A C 1
ATOM 2749 O O . ILE A 1 334 ? -19.191 6.003 -5.948 1.00 56.12 334 ILE A O 1
ATOM 2753 N N . ILE A 1 335 ? -19.901 4.711 -4.225 1.00 58.25 335 ILE A N 1
ATOM 2754 C CA . ILE A 1 335 ? -19.621 3.367 -4.804 1.00 58.25 335 ILE A CA 1
ATOM 2755 C C . ILE A 1 335 ? -20.298 3.147 -6.180 1.00 58.25 335 ILE A C 1
ATOM 2757 O O . ILE A 1 335 ? -19.705 2.576 -7.093 1.00 58.25 335 ILE A O 1
ATOM 2761 N N . ALA A 1 336 ? -21.540 3.585 -6.363 1.00 53.78 336 ALA A N 1
ATOM 2762 C CA . ALA A 1 336 ? -22.282 3.451 -7.613 1.00 53.78 336 ALA A CA 1
ATOM 2763 C C . ALA A 1 336 ? -21.743 4.411 -8.679 1.00 53.78 336 ALA A C 1
ATOM 2765 O O . ALA A 1 336 ? -21.541 4.005 -9.821 1.00 53.78 336 ALA A O 1
ATOM 2766 N N . ALA A 1 337 ? -21.421 5.646 -8.297 1.00 50.62 337 ALA A N 1
ATOM 2767 C CA . ALA A 1 337 ? -20.797 6.606 -9.190 1.00 50.62 337 ALA A CA 1
ATOM 2768 C C . ALA A 1 337 ? -19.359 6.189 -9.593 1.00 50.62 337 ALA A C 1
ATOM 2770 O O . ALA A 1 337 ? -18.973 6.450 -10.730 1.00 50.62 337 ALA A O 1
ATOM 2771 N N . VAL A 1 338 ? -18.635 5.411 -8.755 1.00 50.50 338 VAL A N 1
ATOM 2772 C CA . VAL A 1 338 ? -17.348 4.734 -9.114 1.00 50.50 338 VAL A CA 1
ATOM 2773 C C . VAL A 1 338 ? -17.496 3.916 -10.362 1.00 50.50 338 VAL A C 1
ATOM 2775 O O . VAL A 1 338 ? -16.672 3.973 -11.269 1.00 50.50 338 VAL A O 1
ATOM 2778 N N . ASN A 1 339 ? -18.561 3.127 -10.365 1.00 50.22 339 ASN A N 1
ATOM 2779 C CA . ASN A 1 339 ? -18.824 2.176 -11.409 1.00 50.22 339 ASN A CA 1
ATOM 2780 C C . ASN A 1 339 ? -19.285 2.908 -12.671 1.00 50.22 339 ASN A C 1
ATOM 2782 O O . ASN A 1 339 ? -18.830 2.546 -13.742 1.00 50.22 339 ASN A O 1
ATOM 2786 N N . ILE A 1 340 ? -20.086 3.980 -12.575 1.00 47.69 340 ILE A N 1
ATOM 2787 C CA . ILE A 1 340 ? -20.466 4.807 -13.741 1.00 47.69 340 ILE A CA 1
ATOM 2788 C C . ILE A 1 340 ? -19.239 5.361 -14.451 1.00 47.69 340 ILE A C 1
ATOM 2790 O O . ILE A 1 340 ? -19.090 5.218 -15.663 1.00 47.69 340 ILE A O 1
ATOM 2794 N N . ALA A 1 341 ? -18.372 6.033 -13.705 1.00 49.16 341 ALA A N 1
ATOM 2795 C CA . ALA A 1 341 ? -17.322 6.810 -14.328 1.00 49.16 341 ALA A CA 1
ATOM 2796 C C . ALA A 1 341 ? -16.202 5.943 -14.895 1.00 49.16 341 ALA A C 1
ATOM 2798 O O . ALA A 1 341 ? -15.611 6.318 -15.905 1.00 49.16 341 ALA A O 1
ATOM 2799 N N . PHE A 1 342 ? -15.990 4.752 -14.328 1.00 48.38 342 PHE A N 1
ATOM 2800 C CA . PHE A 1 342 ? -15.117 3.730 -14.898 1.00 48.38 342 PHE A CA 1
ATOM 2801 C C . PHE A 1 342 ? -15.390 3.461 -16.379 1.00 48.38 342 PHE A C 1
ATOM 2803 O O . PHE A 1 342 ? -14.480 3.240 -17.172 1.00 48.38 342 PHE A O 1
ATOM 2810 N N . TRP A 1 343 ? -16.666 3.482 -16.751 1.00 53.34 343 TRP A N 1
ATOM 2811 C CA . TRP A 1 343 ? -17.118 3.082 -18.071 1.00 53.34 343 TRP A CA 1
ATOM 2812 C C . TRP A 1 343 ? -17.356 4.260 -19.005 1.00 53.34 343 TRP A C 1
ATOM 2814 O O . TRP A 1 343 ? -17.810 4.032 -20.114 1.00 53.34 343 TRP A O 1
ATOM 2824 N N . SER A 1 344 ? -17.021 5.489 -18.608 1.00 48.88 344 SER A N 1
ATOM 2825 C CA . SER A 1 344 ? -17.185 6.704 -19.427 1.00 48.88 344 SER A CA 1
ATOM 2826 C C . SER A 1 344 ? -16.555 6.640 -20.829 1.00 48.88 344 SER A C 1
ATOM 2828 O O . SER A 1 344 ? -17.000 7.369 -21.710 1.00 48.88 344 SER A O 1
ATOM 2830 N N . ASN A 1 345 ? -15.607 5.722 -21.060 1.00 50.72 345 ASN A N 1
ATOM 2831 C CA . ASN A 1 345 ? -15.008 5.450 -22.375 1.00 50.72 345 ASN A CA 1
ATOM 2832 C C . ASN A 1 345 ? -15.697 4.319 -23.170 1.00 50.72 345 ASN A C 1
ATOM 2834 O O . ASN A 1 345 ? -15.303 4.015 -24.293 1.00 50.72 345 ASN A O 1
ATOM 2838 N N . LEU A 1 346 ? -16.700 3.647 -22.604 1.00 57.25 346 LEU A N 1
ATOM 2839 C CA . LEU A 1 346 ? -17.555 2.711 -23.327 1.00 57.25 346 LEU A CA 1
ATOM 2840 C C . LEU A 1 346 ? -18.755 3.435 -23.943 1.00 57.25 346 LEU A C 1
ATOM 2842 O O . LEU A 1 346 ? -19.174 4.480 -23.443 1.00 57.25 346 LEU A O 1
ATOM 2846 N N . PRO A 1 347 ? -19.391 2.843 -24.973 1.00 64.69 347 PRO A N 1
ATOM 2847 C CA . PRO A 1 347 ? -20.682 3.315 -25.448 1.00 64.69 347 PRO A CA 1
ATOM 2848 C C . PRO A 1 347 ? -21.636 3.527 -24.267 1.00 64.69 347 PRO A C 1
ATOM 2850 O O . PRO A 1 347 ? -21.775 2.637 -23.424 1.00 64.69 347 PRO A O 1
ATOM 2853 N N . LEU A 1 348 ? -22.314 4.679 -24.227 1.00 61.56 348 LEU A N 1
ATOM 2854 C CA . LEU A 1 348 ? -23.213 5.117 -23.147 1.00 61.56 348 LEU A CA 1
ATOM 2855 C C . LEU A 1 348 ? -24.163 4.008 -22.647 1.00 61.56 348 LEU A C 1
ATOM 2857 O O . LEU A 1 348 ? -24.445 3.892 -21.457 1.00 61.56 348 LEU A O 1
ATOM 2861 N N . LYS A 1 349 ? -24.595 3.125 -23.553 1.00 56.66 349 LYS A N 1
ATOM 2862 C CA . LYS A 1 349 ? -25.421 1.946 -23.264 1.00 56.66 349 LYS A CA 1
ATOM 2863 C C . LYS A 1 349 ? -24.794 0.980 -22.243 1.00 56.66 349 LYS A C 1
ATOM 2865 O O . LYS A 1 349 ? -25.505 0.469 -21.378 1.00 56.66 349 LYS A O 1
ATOM 2870 N N . ASN A 1 350 ? -23.486 0.741 -22.303 1.00 56.69 350 ASN A N 1
ATOM 2871 C CA . ASN A 1 350 ? -22.777 -0.167 -21.394 1.00 56.69 350 ASN A CA 1
ATOM 2872 C C . ASN A 1 350 ? -22.607 0.458 -20.003 1.00 56.69 350 ASN A C 1
ATOM 2874 O O . ASN A 1 350 ? -22.769 -0.232 -18.998 1.00 56.69 350 ASN A O 1
ATOM 2878 N N . ILE A 1 351 ? -22.386 1.777 -19.952 1.00 58.31 351 ILE A N 1
ATOM 2879 C CA . ILE A 1 351 ? -22.345 2.570 -18.714 1.00 58.31 351 ILE A CA 1
ATOM 2880 C C . ILE A 1 351 ? -23.676 2.464 -17.979 1.00 58.31 351 ILE A C 1
ATOM 2882 O O . ILE A 1 351 ? -23.717 2.113 -16.803 1.00 58.31 351 ILE A O 1
ATOM 2886 N N . ILE A 1 352 ? -24.769 2.739 -18.694 1.00 56.72 352 ILE A N 1
ATOM 2887 C CA . ILE A 1 352 ? -26.125 2.749 -18.149 1.00 56.72 352 ILE A CA 1
ATOM 2888 C C . ILE A 1 352 ? -26.508 1.356 -17.642 1.00 56.72 352 ILE A C 1
ATOM 2890 O O . ILE A 1 352 ? -26.956 1.210 -16.506 1.00 56.72 352 ILE A O 1
ATOM 2894 N N . THR A 1 353 ? -26.280 0.319 -18.451 1.00 56.44 353 THR A N 1
ATOM 2895 C CA . THR A 1 353 ? -26.620 -1.066 -18.087 1.00 56.44 353 THR A CA 1
ATOM 2896 C C . THR A 1 353 ? -25.855 -1.509 -16.842 1.00 56.44 353 THR A C 1
ATOM 2898 O O . THR A 1 353 ? -26.435 -2.086 -15.920 1.00 56.44 353 THR A O 1
ATOM 2901 N N . PHE A 1 354 ? -24.561 -1.186 -16.766 1.00 60.28 354 PHE A N 1
ATOM 2902 C CA . PHE A 1 354 ? -23.750 -1.565 -15.622 1.00 60.28 354 PHE A CA 1
ATOM 2903 C C . PHE A 1 354 ? -24.076 -0.744 -14.368 1.00 60.28 354 PHE A C 1
ATOM 2905 O O . PHE A 1 354 ? -24.168 -1.314 -13.280 1.00 60.28 354 PHE A O 1
ATOM 2912 N N . PHE A 1 355 ? -24.327 0.559 -14.506 1.00 63.34 355 PHE A N 1
ATOM 2913 C CA . PHE A 1 355 ? -24.774 1.425 -13.415 1.00 63.34 355 PHE A CA 1
ATOM 2914 C C . PHE A 1 355 ? -26.056 0.906 -12.775 1.00 63.34 355 PHE A C 1
ATOM 2916 O O . PHE A 1 355 ? -26.099 0.693 -11.561 1.00 63.34 355 PHE A O 1
ATOM 2923 N N . PHE A 1 356 ? -27.071 0.631 -13.597 1.00 59.84 356 PHE A N 1
ATOM 2924 C CA . PHE A 1 356 ? -28.328 0.090 -13.108 1.00 59.84 356 PHE A CA 1
ATOM 2925 C C . PHE A 1 356 ? -28.145 -1.303 -12.517 1.00 59.84 356 PHE A C 1
ATOM 2927 O O . PHE A 1 356 ? -28.708 -1.560 -11.462 1.00 59.84 356 PHE A O 1
ATOM 2934 N N . SER A 1 357 ? -27.299 -2.166 -13.093 1.00 57.88 357 SER A N 1
ATOM 2935 C CA . SER A 1 357 ? -27.000 -3.475 -12.494 1.00 57.88 357 SER A CA 1
ATOM 2936 C C . SER A 1 357 ? -26.287 -3.356 -11.139 1.00 57.88 357 SER A C 1
ATOM 2938 O O . SER A 1 357 ? -26.642 -4.046 -10.189 1.00 57.88 357 SER A O 1
ATOM 2940 N N . THR A 1 358 ? -25.345 -2.421 -11.003 1.00 64.06 358 THR A N 1
ATOM 2941 C CA . THR A 1 358 ? -24.595 -2.174 -9.769 1.00 64.06 358 THR A CA 1
ATOM 2942 C C . THR A 1 358 ? -25.523 -1.634 -8.685 1.00 64.06 358 THR A C 1
ATOM 2944 O O . THR A 1 358 ? -25.589 -2.204 -7.597 1.00 64.06 358 THR A O 1
ATOM 2947 N N . ILE A 1 359 ? -26.306 -0.593 -8.992 1.00 65.38 359 ILE A N 1
ATOM 2948 C CA . ILE A 1 359 ? -27.345 -0.079 -8.090 1.00 65.38 359 ILE A CA 1
ATOM 2949 C C . ILE A 1 359 ? -28.326 -1.187 -7.718 1.00 65.38 359 ILE A C 1
ATOM 2951 O O . ILE A 1 359 ? -28.636 -1.339 -6.542 1.00 65.38 359 ILE A O 1
ATOM 2955 N N . TYR A 1 360 ? -28.783 -1.980 -8.687 1.00 61.12 360 TYR A N 1
ATOM 2956 C CA . TYR A 1 360 ? -29.745 -3.058 -8.481 1.00 61.12 360 TYR A CA 1
ATOM 2957 C C . TYR A 1 360 ? -29.215 -4.123 -7.513 1.00 61.12 360 TYR A C 1
ATOM 2959 O O . TYR A 1 360 ? -29.872 -4.437 -6.519 1.00 61.12 360 TYR A O 1
ATOM 2967 N N . PHE A 1 361 ? -27.999 -4.630 -7.731 1.00 60.84 361 PHE A N 1
ATOM 2968 C CA . PHE A 1 361 ? -27.388 -5.623 -6.848 1.00 60.84 361 PHE A CA 1
ATOM 2969 C C . PHE A 1 361 ? -27.125 -5.073 -5.439 1.00 60.84 361 PHE A C 1
ATOM 2971 O O . PHE A 1 361 ? -27.328 -5.787 -4.451 1.00 60.84 361 PHE A O 1
ATOM 2978 N N . TYR A 1 362 ? -26.740 -3.800 -5.316 1.00 63.44 362 TYR A N 1
ATOM 2979 C CA . TYR A 1 362 ? -26.541 -3.164 -4.012 1.00 63.44 362 TYR A CA 1
ATOM 2980 C C . TYR A 1 362 ? -27.841 -2.861 -3.278 1.00 63.44 362 TYR A C 1
ATOM 2982 O O . TYR A 1 362 ? -27.914 -3.084 -2.065 1.00 63.44 362 TYR A O 1
ATOM 2990 N N . PHE A 1 363 ? -28.869 -2.412 -3.998 1.00 61.69 363 PHE A N 1
ATOM 2991 C CA . PHE A 1 363 ? -30.207 -2.210 -3.458 1.00 61.69 363 PHE A CA 1
ATOM 2992 C C . PHE A 1 363 ? -30.732 -3.524 -2.865 1.00 61.69 363 PHE A C 1
ATOM 2994 O O . PHE A 1 363 ? -31.128 -3.573 -1.700 1.00 61.69 363 PHE A O 1
ATOM 3001 N N . PHE A 1 364 ? -30.594 -4.625 -3.609 1.00 59.84 364 PHE A N 1
ATOM 3002 C CA . PHE A 1 364 ? -30.981 -5.961 -3.154 1.00 59.84 364 PHE A CA 1
ATOM 3003 C C . PHE A 1 364 ? -30.172 -6.473 -1.955 1.00 59.84 364 PHE A C 1
ATOM 3005 O O . PHE A 1 364 ? -30.726 -7.162 -1.102 1.00 59.84 364 PHE A O 1
ATOM 3012 N N . TYR A 1 365 ? -28.874 -6.178 -1.859 1.00 61.00 365 TYR A N 1
ATOM 3013 C CA . TYR A 1 365 ? -28.054 -6.691 -0.757 1.00 61.00 365 TYR A CA 1
ATOM 3014 C C . TYR A 1 365 ? -28.243 -5.922 0.562 1.00 61.00 365 TYR A C 1
ATOM 3016 O O . TYR A 1 365 ? -28.167 -6.530 1.632 1.00 61.00 365 TYR A O 1
ATOM 3024 N N . PHE A 1 366 ? -28.485 -4.607 0.507 1.00 59.66 366 PHE A N 1
ATOM 3025 C CA . PHE A 1 366 ? -28.539 -3.760 1.707 1.00 59.66 366 PHE A CA 1
ATOM 3026 C C . PHE A 1 366 ? -29.942 -3.384 2.181 1.00 59.66 366 PHE A C 1
ATOM 3028 O O . PHE A 1 366 ? -30.106 -3.175 3.385 1.00 59.66 366 PHE A O 1
ATOM 3035 N N . PHE A 1 367 ? -30.924 -3.282 1.281 1.00 60.94 367 PHE A N 1
ATOM 3036 C CA . PHE A 1 367 ? -32.276 -2.829 1.632 1.00 60.94 367 PHE A CA 1
ATOM 3037 C C . PHE A 1 367 ? -33.285 -3.965 1.755 1.00 60.94 367 PHE A C 1
ATOM 3039 O O . PHE A 1 367 ? -34.290 -3.816 2.446 1.00 60.94 367 PHE A O 1
ATOM 3046 N N . ILE A 1 368 ? -33.006 -5.121 1.158 1.00 57.38 368 ILE A N 1
ATOM 3047 C CA . ILE A 1 368 ? -33.813 -6.313 1.401 1.00 57.38 368 ILE A CA 1
ATOM 3048 C C . ILE A 1 368 ? -33.275 -6.983 2.671 1.00 57.38 368 ILE A C 1
ATOM 3050 O O . ILE A 1 368 ? -32.054 -7.119 2.811 1.00 57.38 368 ILE A O 1
ATOM 3054 N N . PRO A 1 369 ? -34.149 -7.428 3.599 1.00 60.41 369 PRO A N 1
ATOM 3055 C CA . PRO A 1 369 ? -33.754 -8.252 4.740 1.00 60.41 369 PRO A CA 1
ATOM 3056 C C . PRO A 1 369 ? -32.827 -9.398 4.307 1.00 60.41 369 PRO A C 1
ATOM 3058 O O . PRO A 1 369 ? -32.788 -9.745 3.125 1.00 60.41 369 PRO A O 1
ATOM 3061 N N . GLN A 1 370 ? -32.075 -10.011 5.233 1.00 70.00 370 GLN A N 1
ATOM 3062 C CA . GLN A 1 370 ? -31.138 -11.118 4.945 1.00 70.00 370 GLN A CA 1
ATOM 3063 C C . GLN A 1 370 ? -31.838 -12.420 4.493 1.00 70.00 370 GLN A C 1
ATOM 3065 O O . GLN A 1 370 ? -31.656 -13.496 5.062 1.00 70.00 370 GLN A O 1
ATOM 3070 N N . THR A 1 371 ? -32.643 -12.323 3.448 1.00 80.19 371 THR A N 1
ATOM 3071 C CA . THR A 1 371 ? -33.314 -13.388 2.741 1.00 80.19 371 THR A CA 1
ATOM 3072 C C . THR A 1 371 ? -32.293 -14.197 1.948 1.00 80.19 371 THR A C 1
ATOM 3074 O O . THR A 1 371 ? -31.147 -13.800 1.713 1.00 80.19 371 THR A O 1
ATOM 3077 N N . LYS A 1 372 ? -32.720 -15.374 1.497 1.00 82.62 372 LYS A N 1
ATOM 3078 C CA . LYS A 1 372 ? -31.944 -16.192 0.560 1.00 82.62 372 LYS A CA 1
ATOM 3079 C C . LYS A 1 372 ? -31.618 -15.417 -0.730 1.00 82.62 372 LYS A C 1
ATOM 3081 O O . LYS A 1 372 ? -30.525 -15.572 -1.267 1.00 82.62 372 LYS A O 1
ATOM 3086 N N . ILE A 1 373 ? -32.527 -14.538 -1.163 1.00 78.81 373 ILE A N 1
ATOM 3087 C CA . ILE A 1 373 ? -32.401 -13.727 -2.380 1.00 78.81 373 ILE A CA 1
ATOM 3088 C C . ILE A 1 373 ? -31.274 -12.697 -2.242 1.00 78.81 373 ILE A C 1
ATOM 3090 O O . ILE A 1 373 ? -30.407 -12.645 -3.107 1.00 78.81 373 ILE A O 1
ATOM 3094 N N . SER A 1 374 ? -31.204 -11.939 -1.141 1.00 74.69 374 SER A N 1
ATOM 3095 C CA . SER A 1 374 ? -30.144 -10.931 -0.966 1.00 74.69 374 SER A CA 1
ATOM 3096 C C . SER A 1 374 ? -28.745 -11.555 -0.907 1.00 74.69 374 SER A C 1
ATOM 3098 O O . SER A 1 374 ? -27.787 -10.993 -1.440 1.00 74.69 374 SER A O 1
ATOM 3100 N N . LYS A 1 375 ? -28.617 -12.767 -0.343 1.00 79.44 375 LYS A N 1
ATOM 3101 C CA . LYS A 1 375 ? -27.369 -13.549 -0.403 1.00 79.44 375 LYS A CA 1
ATOM 3102 C C . LYS A 1 375 ? -27.014 -13.953 -1.837 1.00 79.44 375 LYS A C 1
ATOM 3104 O O . LYS A 1 375 ? -25.860 -13.804 -2.222 1.00 79.44 375 LYS A O 1
ATOM 3109 N N . MET A 1 376 ? -27.977 -14.441 -2.619 1.00 81.38 376 MET A N 1
ATOM 3110 C CA . MET A 1 376 ? -27.754 -14.823 -4.018 1.00 81.38 376 MET A CA 1
ATOM 3111 C C . MET A 1 376 ? -27.335 -13.619 -4.872 1.00 81.38 376 MET A C 1
ATOM 3113 O O . MET A 1 376 ? -26.337 -13.702 -5.583 1.00 81.38 376 MET A O 1
ATOM 3117 N N . CYS A 1 377 ? -28.025 -12.482 -4.734 1.00 77.19 377 CYS A N 1
ATOM 3118 C CA . CYS A 1 377 ? -27.680 -11.235 -5.420 1.00 77.19 377 CYS A CA 1
ATOM 3119 C C . CYS A 1 377 ? -26.255 -10.770 -5.092 1.00 77.19 377 CYS A C 1
ATOM 3121 O O . CYS A 1 377 ? -25.530 -10.351 -5.988 1.00 77.19 377 CYS A O 1
ATOM 3123 N N . PHE A 1 378 ? -25.818 -10.900 -3.835 1.00 79.75 378 PHE A N 1
ATOM 3124 C CA . PHE A 1 378 ? -24.441 -10.586 -3.447 1.00 79.75 378 PHE A CA 1
ATOM 3125 C C . PHE A 1 378 ? -23.411 -11.462 -4.166 1.00 79.75 378 PHE A C 1
ATOM 3127 O O . PHE A 1 378 ? -22.428 -10.946 -4.688 1.00 79.75 378 PHE A O 1
ATOM 3134 N N . TYR A 1 379 ? -23.626 -12.778 -4.222 1.00 82.81 379 TYR A N 1
ATOM 3135 C CA . TYR A 1 379 ? -22.692 -13.673 -4.909 1.00 82.81 379 TYR A CA 1
ATOM 3136 C C . TYR A 1 379 ? -22.676 -13.448 -6.423 1.00 82.81 379 TYR A C 1
ATOM 3138 O O . TYR A 1 379 ? -21.597 -13.438 -7.010 1.00 82.81 379 TYR A O 1
ATOM 3146 N N . LEU A 1 380 ? -23.835 -13.197 -7.042 1.00 80.12 380 LEU A N 1
ATOM 3147 C CA . LEU A 1 380 ? -23.919 -12.811 -8.455 1.00 80.12 380 LEU A CA 1
ATOM 3148 C C . LEU A 1 380 ? -23.156 -11.512 -8.727 1.00 80.12 380 LEU A C 1
ATOM 3150 O O . LEU A 1 380 ? -22.403 -11.432 -9.692 1.00 80.12 380 LEU A O 1
ATOM 3154 N N . TYR A 1 381 ? -23.280 -10.527 -7.840 1.00 77.38 381 TYR A N 1
ATOM 3155 C CA . TYR A 1 381 ? -22.515 -9.291 -7.926 1.00 77.38 381 TYR A CA 1
ATOM 3156 C C . TYR A 1 381 ? -21.006 -9.528 -7.791 1.00 77.38 381 TYR A C 1
ATOM 3158 O O . TYR A 1 381 ? -20.218 -8.972 -8.552 1.00 77.38 381 TYR A O 1
ATOM 3166 N N . CYS A 1 382 ? -20.583 -10.393 -6.867 1.00 80.12 382 CYS A N 1
ATOM 3167 C CA . CYS A 1 382 ? -19.177 -10.767 -6.748 1.00 80.12 382 CYS A CA 1
ATOM 3168 C C . CYS A 1 382 ? -18.647 -11.459 -8.013 1.00 80.12 382 CYS A C 1
ATOM 3170 O O . CYS A 1 382 ? -17.534 -11.164 -8.441 1.00 80.12 382 CYS A O 1
ATOM 3172 N N . LEU A 1 383 ? -19.434 -12.346 -8.627 1.00 81.12 383 LEU A N 1
ATOM 3173 C CA . LEU A 1 383 ? -19.082 -12.986 -9.898 1.00 81.12 383 LEU A CA 1
ATOM 3174 C C . LEU A 1 383 ? -18.985 -11.968 -11.038 1.00 81.12 383 LEU A C 1
ATOM 3176 O O . LEU A 1 383 ? -18.046 -12.027 -11.826 1.00 81.12 383 LEU A O 1
ATOM 3180 N N . LEU A 1 384 ? -19.909 -11.006 -11.090 1.00 80.31 384 LEU A N 1
ATOM 3181 C CA . LEU A 1 384 ? -19.879 -9.914 -12.059 1.00 80.31 384 LEU A CA 1
ATOM 3182 C C . LEU A 1 384 ? -18.601 -9.081 -11.906 1.00 80.31 384 LEU A C 1
ATOM 3184 O O . LEU A 1 384 ? -17.879 -8.891 -12.880 1.00 80.31 384 LEU A O 1
ATOM 3188 N N . LEU A 1 385 ? -18.278 -8.643 -10.684 1.00 77.88 385 LEU A N 1
ATOM 3189 C CA . LEU A 1 385 ? -17.043 -7.904 -10.421 1.00 77.88 385 LEU A CA 1
ATOM 3190 C C . LEU A 1 385 ? -15.797 -8.716 -10.774 1.00 77.88 385 LEU A C 1
ATOM 3192 O O . LEU A 1 385 ? -14.850 -8.161 -11.318 1.00 77.88 385 LEU A O 1
ATOM 3196 N N . LEU A 1 386 ? -15.788 -10.019 -10.496 1.00 81.94 386 LEU A N 1
ATOM 3197 C CA . LEU A 1 386 ? -14.679 -10.887 -10.882 1.00 81.94 386 LEU A CA 1
ATOM 3198 C C . LEU A 1 386 ? -14.512 -10.939 -12.406 1.00 81.94 386 LEU A C 1
ATOM 3200 O O . LEU A 1 386 ? -13.403 -10.747 -12.902 1.00 81.94 386 LEU A O 1
ATOM 3204 N N . GLY A 1 387 ? -15.609 -11.131 -13.145 1.00 82.00 387 GLY A N 1
ATOM 3205 C CA . GLY A 1 387 ? -15.607 -11.082 -14.608 1.00 82.00 387 GLY A CA 1
ATOM 3206 C C . GLY A 1 387 ? -15.068 -9.754 -15.146 1.00 82.00 387 GLY A C 1
ATOM 3207 O O . GLY A 1 387 ? -14.324 -9.738 -16.124 1.00 82.00 387 GLY A O 1
ATOM 3208 N N . LEU A 1 388 ? -15.355 -8.644 -14.462 1.00 77.38 388 LEU A N 1
ATOM 3209 C CA . LEU A 1 388 ? -14.796 -7.339 -14.808 1.00 77.38 388 LEU A CA 1
ATOM 3210 C C . LEU A 1 388 ? -13.304 -7.211 -14.523 1.00 77.38 388 LEU A C 1
ATOM 3212 O O . LEU A 1 388 ? -12.575 -6.709 -15.370 1.00 77.38 388 LEU A O 1
ATOM 3216 N N . GLN A 1 389 ? -12.834 -7.673 -13.363 1.00 80.00 389 GLN A N 1
ATOM 3217 C CA . GLN A 1 389 ? -11.402 -7.676 -13.047 1.00 80.00 389 GLN A CA 1
ATOM 3218 C C . GLN A 1 389 ? -10.620 -8.474 -14.101 1.00 80.00 389 GLN A C 1
ATOM 3220 O O . GLN A 1 389 ? -9.586 -8.014 -14.575 1.00 80.00 389 GLN A O 1
ATOM 3225 N N . ILE A 1 390 ? -11.159 -9.624 -14.518 1.00 82.44 390 ILE A N 1
ATOM 3226 C CA . ILE A 1 390 ? -10.655 -10.449 -15.625 1.00 82.44 390 ILE A CA 1
ATOM 3227 C C . ILE A 1 390 ? -10.630 -9.666 -16.944 1.00 82.44 390 ILE A C 1
ATOM 3229 O O . ILE A 1 390 ? -9.610 -9.641 -17.632 1.00 82.44 390 ILE A O 1
ATOM 3233 N N . TYR A 1 391 ? -11.728 -8.998 -17.293 1.00 81.62 391 TYR A N 1
ATOM 3234 C CA . TYR A 1 391 ? -11.813 -8.202 -18.514 1.00 81.62 391 TYR A CA 1
ATOM 3235 C C . TYR A 1 391 ? -10.804 -7.041 -18.531 1.00 81.62 391 TYR A C 1
ATOM 3237 O O . TYR A 1 391 ? -10.142 -6.816 -19.546 1.00 81.62 391 TYR A O 1
ATOM 3245 N N . PHE A 1 392 ? -10.631 -6.325 -17.416 1.00 78.44 392 PHE A N 1
ATOM 3246 C CA . PHE A 1 392 ? -9.659 -5.230 -17.320 1.00 78.44 392 PHE A CA 1
ATOM 3247 C C . PHE A 1 392 ? -8.232 -5.717 -17.346 1.00 78.44 392 PHE A C 1
ATOM 3249 O O . PHE A 1 392 ? -7.409 -5.106 -18.016 1.00 78.44 392 PHE A O 1
ATOM 3256 N N . LEU A 1 393 ? -7.956 -6.832 -16.680 1.00 83.38 393 LEU A N 1
ATOM 3257 C CA . LEU A 1 393 ? -6.671 -7.491 -16.775 1.00 83.38 393 LEU A CA 1
ATOM 3258 C C . LEU A 1 393 ? -6.344 -7.835 -18.232 1.00 83.38 393 LEU A C 1
ATOM 3260 O O . LEU A 1 393 ? -5.260 -7.509 -18.705 1.00 83.38 393 LEU A O 1
ATOM 3264 N N . ASN A 1 394 ? -7.303 -8.402 -18.968 1.00 84.25 394 ASN A N 1
ATOM 3265 C CA . ASN A 1 394 ? -7.128 -8.700 -20.385 1.00 84.25 394 ASN A CA 1
ATOM 3266 C C . ASN A 1 394 ? -6.845 -7.432 -21.211 1.00 84.25 394 ASN A C 1
ATOM 3268 O O . ASN A 1 394 ? -5.880 -7.396 -21.968 1.00 84.25 394 ASN A O 1
ATOM 3272 N N . ARG A 1 395 ? -7.633 -6.359 -21.034 1.00 83.06 395 ARG A N 1
ATOM 3273 C CA . ARG A 1 395 ? -7.382 -5.074 -21.720 1.00 83.06 395 ARG A CA 1
ATOM 3274 C C . ARG A 1 395 ? -6.001 -4.511 -21.398 1.00 83.06 395 ARG A C 1
ATOM 3276 O O . ARG A 1 395 ? -5.282 -4.119 -22.313 1.00 83.06 395 ARG A O 1
ATOM 3283 N N . PHE A 1 396 ? -5.631 -4.531 -20.121 1.00 83.94 396 PHE A N 1
ATOM 3284 C CA . PHE A 1 396 ? -4.360 -4.023 -19.628 1.00 83.94 396 PHE A CA 1
ATOM 3285 C C . PHE A 1 396 ? -3.177 -4.713 -20.315 1.00 83.94 396 PHE A C 1
ATOM 3287 O O . PHE A 1 396 ? -2.276 -4.028 -20.793 1.00 83.94 396 PHE A O 1
ATOM 3294 N N . ILE A 1 397 ? -3.222 -6.048 -20.432 1.00 85.38 397 ILE A N 1
ATOM 3295 C CA . ILE A 1 397 ? -2.212 -6.873 -21.123 1.00 85.38 397 ILE A CA 1
ATOM 3296 C C . ILE A 1 397 ? -2.162 -6.572 -22.633 1.00 85.38 397 ILE A C 1
ATOM 3298 O O . ILE A 1 397 ? -1.123 -6.724 -23.266 1.00 85.38 397 ILE A O 1
ATOM 3302 N N . HIS A 1 398 ? -3.256 -6.106 -23.233 1.00 85.50 398 HIS A N 1
ATOM 3303 C CA . HIS A 1 398 ? -3.321 -5.732 -24.650 1.00 85.50 398 HIS A CA 1
ATOM 3304 C C . HIS A 1 398 ? -3.015 -4.248 -24.912 1.00 85.50 398 HIS A C 1
ATOM 3306 O O . HIS A 1 398 ? -3.501 -3.687 -25.890 1.00 85.50 398 HIS A O 1
ATOM 3312 N N . PHE A 1 399 ? -2.213 -3.606 -24.054 1.00 82.19 399 PHE A N 1
ATOM 3313 C CA . PHE A 1 399 ? -1.825 -2.188 -24.157 1.00 82.19 399 PHE A CA 1
ATOM 3314 C C . PHE A 1 399 ? -2.995 -1.196 -24.154 1.00 82.19 399 PHE A C 1
ATOM 3316 O O . PHE A 1 399 ? -2.813 -0.005 -24.407 1.00 82.19 399 PHE A O 1
ATOM 3323 N N . LEU A 1 400 ? -4.199 -1.652 -23.817 1.00 78.25 400 LEU A N 1
ATOM 3324 C CA . LEU A 1 400 ? -5.323 -0.769 -23.587 1.00 78.25 400 LEU A CA 1
ATOM 3325 C C . LEU A 1 400 ? -5.277 -0.389 -22.120 1.00 78.25 400 LEU A C 1
ATOM 3327 O O . LEU A 1 400 ? -5.624 -1.190 -21.245 1.00 78.25 400 LEU A O 1
ATOM 3331 N N . TRP A 1 401 ? -4.813 0.831 -21.854 1.00 65.44 401 TRP A N 1
ATOM 3332 C CA . TRP A 1 401 ? -4.855 1.358 -20.503 1.00 65.44 401 TRP A CA 1
ATOM 3333 C C . TRP A 1 401 ? -6.289 1.281 -19.987 1.00 65.44 401 TRP A C 1
ATOM 3335 O O . TRP A 1 401 ? -7.251 1.502 -20.722 1.00 65.44 401 TRP A O 1
ATOM 3345 N N . VAL A 1 402 ? -6.447 0.919 -18.718 1.00 56.91 402 VAL A N 1
ATOM 3346 C CA . VAL A 1 402 ? -7.770 0.620 -18.155 1.00 56.91 402 VAL A CA 1
ATOM 3347 C C . VAL A 1 402 ? -8.664 1.870 -18.126 1.00 56.91 402 VAL A C 1
ATOM 3349 O O . VAL A 1 402 ? -9.884 1.753 -18.068 1.00 56.91 402 VAL A O 1
ATOM 3352 N N . SER A 1 403 ? -8.068 3.057 -18.260 1.00 42.78 403 SER A N 1
ATOM 3353 C CA . SER A 1 403 ? -8.764 4.332 -18.420 1.00 42.78 403 SER A CA 1
ATOM 3354 C C . SER A 1 403 ? -8.669 4.952 -19.824 1.00 42.78 403 SER A C 1
ATOM 3356 O O . SER A 1 403 ? -8.949 6.144 -19.962 1.00 42.78 403 SER A O 1
ATOM 3358 N N . GLY A 1 404 ? -8.246 4.177 -20.831 1.00 33.97 404 GLY A N 1
ATOM 3359 C CA . GLY A 1 404 ? -8.095 4.567 -22.239 1.00 33.97 404 GLY A CA 1
ATOM 3360 C C . GLY A 1 404 ? -9.211 4.070 -23.150 1.00 33.97 404 GLY A C 1
ATOM 3361 O O . GLY A 1 404 ? -9.758 2.956 -22.922 1.00 33.97 404 GLY A O 1
#

pLDDT: mean 82.83, std 15.29, range [31.91, 98.69]

Radius of gyration: 21.16 Å; chains: 1; bounding box: 60×49×55 Å